Protein AF-A0A6I0EJX7-F1 (afdb_monomer_lite)

Radius of gyration: 26.61 Å; chains: 1; bounding box: 52×80×69 Å

Structure (mmCIF, N/CA/C/O backbone):
data_AF-A0A6I0EJX7-F1
#
_entry.id   AF-A0A6I0EJX7-F1
#
loop_
_atom_site.group_PDB
_atom_site.id
_atom_site.type_symbol
_atom_site.label_atom_id
_atom_site.label_alt_id
_atom_site.label_comp_id
_atom_site.label_asym_id
_atom_site.label_entity_id
_atom_site.label_seq_id
_atom_site.pdbx_PDB_ins_code
_atom_site.Cartn_x
_atom_site.Cartn_y
_atom_site.Cartn_z
_atom_site.occupancy
_atom_site.B_iso_or_equiv
_atom_site.auth_seq_id
_atom_site.auth_comp_id
_atom_site.auth_asym_id
_atom_site.auth_atom_id
_atom_site.pdbx_PDB_model_num
ATOM 1 N N . MET A 1 1 ? -7.500 -6.778 -15.824 1.00 34.41 1 MET A N 1
ATOM 2 C CA . MET A 1 1 ? -8.796 -6.076 -15.777 1.00 34.41 1 MET A CA 1
ATOM 3 C C . MET A 1 1 ? -9.853 -7.023 -16.309 1.00 34.41 1 MET A C 1
ATOM 5 O O . MET A 1 1 ? -9.991 -7.155 -17.521 1.00 34.41 1 MET A O 1
ATOM 9 N N . ARG A 1 2 ? -10.552 -7.742 -15.430 1.00 26.11 2 ARG A N 1
ATOM 10 C CA . ARG A 1 2 ? -11.740 -8.489 -15.835 1.00 26.11 2 ARG A CA 1
ATOM 11 C C . ARG A 1 2 ? -12.940 -7.754 -15.264 1.00 26.11 2 ARG A C 1
ATOM 13 O O . ARG A 1 2 ? -13.108 -7.670 -14.058 1.00 26.11 2 ARG A O 1
ATOM 20 N N . ILE A 1 3 ? -13.696 -7.145 -16.165 1.00 31.92 3 ILE A N 1
ATOM 21 C CA . ILE A 1 3 ? -14.999 -6.572 -15.874 1.00 31.92 3 ILE A CA 1
ATOM 22 C C . ILE A 1 3 ? -15.961 -7.761 -15.789 1.00 31.92 3 ILE A C 1
ATOM 24 O O . ILE A 1 3 ? -16.254 -8.370 -16.817 1.00 31.92 3 ILE A O 1
ATOM 28 N N . GLU A 1 4 ? -16.428 -8.110 -14.595 1.00 30.28 4 GLU A N 1
ATOM 29 C CA . GLU A 1 4 ? -17.631 -8.932 -14.437 1.00 30.28 4 GLU A CA 1
ATOM 30 C C . GLU A 1 4 ? -18.791 -7.972 -14.133 1.00 30.28 4 GLU A C 1
ATOM 32 O O . GLU A 1 4 ? -18.740 -7.179 -13.197 1.00 30.28 4 GLU A O 1
ATOM 37 N N . ASP A 1 5 ? -19.779 -7.930 -15.030 1.00 32.31 5 ASP A N 1
ATOM 38 C CA . ASP A 1 5 ? -20.973 -7.071 -14.950 1.00 32.31 5 ASP A CA 1
ATOM 39 C C . ASP A 1 5 ? -20.739 -5.554 -14.769 1.00 32.31 5 ASP A C 1
ATOM 41 O O . ASP A 1 5 ? -21.601 -4.830 -14.266 1.00 32.31 5 ASP A O 1
ATOM 45 N N . GLY A 1 6 ? -19.598 -5.030 -15.224 1.00 30.22 6 GLY A N 1
ATOM 46 C CA . GLY A 1 6 ? -19.342 -3.584 -15.227 1.00 30.22 6 GLY A CA 1
ATOM 47 C C . GLY A 1 6 ? -18.882 -3.010 -13.887 1.00 30.22 6 GLY A C 1
ATOM 48 O O . GLY A 1 6 ? -18.959 -1.796 -13.722 1.00 30.22 6 GLY A O 1
ATOM 49 N N . ARG A 1 7 ? -18.451 -3.837 -12.921 1.00 32.34 7 ARG A N 1
ATOM 50 C CA . ARG A 1 7 ? -18.090 -3.363 -11.575 1.00 32.34 7 ARG A CA 1
ATOM 51 C C . ARG A 1 7 ? -16.649 -3.731 -11.183 1.00 32.34 7 ARG A C 1
ATOM 53 O O . ARG A 1 7 ? -16.242 -4.864 -11.434 1.00 32.34 7 ARG A O 1
ATOM 60 N N . PRO A 1 8 ? -15.881 -2.796 -10.587 1.00 38.94 8 PRO A N 1
ATOM 61 C CA . PRO A 1 8 ? -14.590 -3.088 -9.964 1.00 38.94 8 PRO A CA 1
ATOM 62 C C . PRO A 1 8 ? -14.731 -4.096 -8.820 1.00 38.94 8 PRO A C 1
ATOM 64 O O . PRO A 1 8 ? -15.799 -4.206 -8.213 1.00 38.94 8 PRO A O 1
ATOM 67 N N . ILE A 1 9 ? -13.641 -4.793 -8.496 1.00 39.81 9 ILE A N 1
ATOM 68 C CA . ILE A 1 9 ? -13.563 -5.594 -7.273 1.00 39.81 9 ILE A CA 1
ATOM 69 C C . ILE A 1 9 ? -13.289 -4.652 -6.097 1.00 39.81 9 ILE A C 1
ATOM 71 O O . ILE A 1 9 ? -12.368 -3.834 -6.137 1.00 39.81 9 ILE A O 1
ATOM 75 N N . PHE A 1 10 ? -14.106 -4.776 -5.054 1.00 40.31 10 PHE A N 1
ATOM 76 C CA . PHE A 1 10 ? -13.929 -4.084 -3.783 1.00 40.31 10 PHE A CA 1
ATOM 77 C C . PHE A 1 10 ? -12.946 -4.888 -2.928 1.00 40.31 10 PHE A C 1
ATOM 79 O O . PHE A 1 10 ? -13.252 -6.017 -2.549 1.00 40.31 10 PHE A O 1
ATOM 86 N N . GLY A 1 11 ? -11.765 -4.335 -2.661 1.00 38.44 11 GLY A N 1
ATOM 87 C CA . GLY A 1 11 ? -10.815 -4.902 -1.701 1.00 38.44 11 GLY A CA 1
ATOM 88 C C . GLY A 1 11 ? -10.923 -4.181 -0.352 1.00 38.44 11 GLY A C 1
ATOM 89 O O . GLY A 1 11 ? -11.283 -3.002 -0.329 1.00 38.44 11 GLY A O 1
ATOM 90 N N . PRO A 1 12 ? -10.623 -4.829 0.786 1.00 43.22 12 PRO A N 1
ATOM 91 C CA . PRO A 1 12 ? -10.477 -4.119 2.057 1.00 43.22 12 PRO A CA 1
ATOM 92 C C . PRO A 1 12 ? -9.249 -3.178 2.021 1.00 43.22 12 PRO A C 1
ATOM 94 O O . PRO A 1 12 ? -8.202 -3.549 1.497 1.00 43.22 12 PRO A O 1
ATOM 97 N N . TRP A 1 13 ? -9.352 -1.969 2.586 1.00 45.06 13 TRP A N 1
ATOM 98 C CA . TRP A 1 13 ? -8.220 -1.050 2.841 1.00 45.06 13 TRP A CA 1
ATOM 99 C C . TRP A 1 13 ? -8.097 -0.721 4.325 1.00 45.06 13 TRP A C 1
ATOM 101 O O . TRP A 1 13 ? -9.040 -0.920 5.094 1.00 45.06 13 TRP A O 1
ATOM 111 N N . GLN A 1 14 ? -6.946 -0.164 4.723 1.00 45.75 14 GLN A N 1
ATOM 112 C CA . GLN A 1 14 ? -6.678 0.236 6.103 1.00 45.75 14 GLN A CA 1
ATOM 113 C C . GLN A 1 14 ? -6.053 1.641 6.179 1.00 45.75 14 GLN A C 1
ATOM 115 O O . GLN A 1 14 ? -5.132 1.989 5.441 1.00 45.75 14 GLN A O 1
ATOM 120 N N . GLU A 1 15 ? -6.551 2.477 7.096 1.00 48.88 15 GLU A N 1
ATOM 121 C CA . GLU A 1 15 ? -5.839 3.694 7.520 1.00 48.88 15 GLU A CA 1
ATOM 122 C C . GLU A 1 15 ? -4.618 3.266 8.352 1.00 48.88 15 GLU A C 1
ATOM 124 O O . GLU A 1 15 ? -4.766 2.391 9.208 1.00 48.88 15 GLU A O 1
ATOM 129 N N . TYR A 1 16 ? -3.436 3.875 8.167 1.00 40.53 16 TYR A N 1
ATOM 130 C CA . TYR A 1 16 ? -2.228 3.498 8.920 1.00 40.53 16 TYR A CA 1
ATOM 131 C C . TYR A 1 16 ? -2.383 3.767 10.429 1.00 40.53 16 TYR A C 1
ATOM 133 O O . TYR A 1 16 ? -2.103 4.854 10.945 1.00 40.53 16 TYR A O 1
ATOM 141 N N . ARG A 1 17 ? -2.895 2.761 11.148 1.00 38.31 17 ARG A N 1
ATOM 142 C CA . ARG A 1 17 ? -3.175 2.758 12.592 1.00 38.31 17 ARG A CA 1
ATOM 143 C 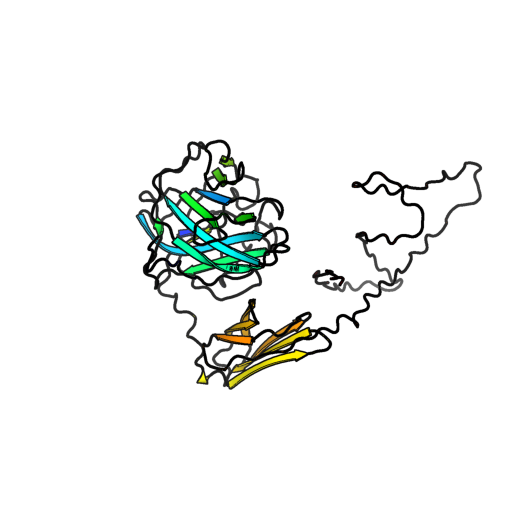C . ARG A 1 17 ? -3.008 1.354 13.201 1.00 38.31 17 ARG A C 1
ATOM 145 O O . ARG A 1 17 ? -3.889 0.938 13.938 1.00 38.31 17 ARG A O 1
ATOM 152 N N . ALA A 1 18 ? -1.906 0.669 12.872 1.00 38.31 18 ALA A N 1
ATOM 153 C CA . ALA A 1 18 ? -1.364 -0.583 13.444 1.00 38.31 18 ALA A CA 1
ATOM 154 C C . ALA A 1 18 ? -2.231 -1.399 14.450 1.00 38.31 18 ALA A C 1
ATOM 156 O O . ALA A 1 18 ? -2.624 -0.842 15.483 1.00 38.31 18 ALA A O 1
ATOM 157 N N . PRO A 1 19 ? -2.301 -2.748 14.359 1.00 40.16 19 PRO A N 1
ATOM 158 C CA . PRO A 1 19 ? -2.139 -3.629 13.189 1.00 40.16 19 PRO A CA 1
ATOM 159 C C . PRO A 1 19 ? -3.314 -4.626 12.980 1.00 40.16 19 PRO A C 1
ATOM 161 O O . PRO A 1 19 ? -4.000 -4.999 13.934 1.00 40.16 19 PRO A O 1
ATOM 164 N N . ILE A 1 20 ? -3.494 -5.100 11.739 1.00 42.41 20 ILE A N 1
ATOM 165 C CA . ILE A 1 20 ? -4.244 -6.326 11.364 1.00 42.41 20 ILE A CA 1
ATOM 166 C C . ILE A 1 20 ? -3.221 -7.439 11.120 1.00 42.41 20 ILE A C 1
ATOM 168 O O . ILE A 1 20 ? -2.087 -7.114 10.813 1.00 42.41 20 ILE A O 1
ATOM 172 N N . ALA A 1 21 ? -3.600 -8.714 11.259 1.00 42.88 21 ALA A N 1
ATOM 173 C CA . ALA A 1 21 ? -2.821 -9.862 10.783 1.00 42.88 21 ALA A CA 1
ATOM 174 C C . ALA A 1 21 ? -3.141 -10.137 9.300 1.00 42.88 21 ALA A C 1
ATOM 176 O O . ALA A 1 21 ? -4.257 -10.548 8.979 1.00 42.88 21 ALA A O 1
ATOM 177 N N . GLY A 1 22 ? -2.187 -9.871 8.415 1.00 47.03 22 GLY A N 1
ATOM 178 C CA . GLY A 1 22 ? -2.207 -10.190 6.995 1.00 47.03 22 GLY A CA 1
ATOM 179 C C . GLY A 1 22 ? -1.573 -11.548 6.720 1.00 47.03 22 GLY A C 1
ATOM 180 O O . GLY A 1 22 ? -0.759 -12.052 7.495 1.00 47.03 22 GLY A O 1
ATOM 181 N N . CYS A 1 23 ? -1.994 -12.162 5.623 1.00 53.94 23 CYS A N 1
ATOM 182 C CA . CYS A 1 23 ? -1.400 -13.390 5.135 1.00 53.94 23 CYS A CA 1
ATOM 183 C C . CYS A 1 23 ? -0.063 -13.080 4.458 1.00 53.94 23 CYS A C 1
ATOM 185 O O . CYS A 1 23 ? 0.019 -12.155 3.654 1.00 53.94 23 CYS A O 1
ATOM 187 N N . TYR A 1 24 ? 0.962 -13.869 4.773 1.00 60.25 24 TYR A N 1
ATOM 188 C CA . TYR A 1 24 ? 2.278 -13.757 4.157 1.00 60.25 24 TYR A CA 1
ATOM 189 C C . TYR A 1 24 ? 2.593 -15.025 3.400 1.00 60.25 24 TYR A C 1
ATOM 191 O O . TYR A 1 24 ? 2.876 -16.067 3.996 1.00 60.25 24 TYR A O 1
ATOM 199 N N . GLY A 1 25 ? 2.564 -14.938 2.076 1.00 66.38 25 GLY A N 1
ATOM 200 C CA . GLY A 1 25 ? 3.422 -15.811 1.298 1.00 66.38 25 GLY A CA 1
ATOM 201 C C . GLY A 1 25 ? 4.827 -15.237 1.189 1.00 66.38 25 GLY A C 1
ATOM 202 O O . GLY A 1 25 ? 5.183 -14.246 1.825 1.00 66.38 25 GLY A O 1
ATOM 203 N N . ALA A 1 26 ? 5.650 -15.904 0.390 1.00 83.06 26 ALA A N 1
ATOM 204 C CA . ALA A 1 26 ? 6.947 -15.360 0.038 1.00 83.06 26 ALA A CA 1
ATOM 205 C C . ALA A 1 26 ? 6.736 -14.147 -0.876 1.00 83.06 26 ALA A C 1
ATOM 207 O O . ALA A 1 26 ? 6.134 -14.278 -1.945 1.00 83.06 26 ALA A O 1
ATOM 208 N N . GLU A 1 27 ? 7.240 -12.988 -0.460 1.00 89.25 27 GLU A N 1
ATOM 209 C CA . GLU A 1 27 ? 7.427 -11.867 -1.373 1.00 89.25 27 GLU A CA 1
ATOM 210 C C . GLU A 1 27 ? 8.503 -12.237 -2.403 1.00 89.25 27 GLU A C 1
ATOM 212 O O . GLU A 1 27 ? 9.466 -12.953 -2.109 1.00 89.25 27 GLU A O 1
ATOM 217 N N . HIS A 1 28 ? 8.339 -11.749 -3.625 1.00 90.56 28 HIS A N 1
ATOM 218 C CA . HIS A 1 28 ? 9.269 -11.962 -4.738 1.00 90.56 28 HIS A CA 1
ATOM 219 C C . HIS A 1 28 ? 9.867 -10.656 -5.245 1.00 90.56 28 HIS A C 1
ATOM 221 O O . HIS A 1 28 ? 10.985 -10.632 -5.752 1.00 90.56 28 HIS A O 1
ATOM 227 N N . PHE A 1 29 ? 9.148 -9.562 -5.055 1.00 89.75 29 PHE A N 1
ATOM 228 C CA . PHE A 1 29 ? 9.667 -8.213 -5.156 1.00 89.75 29 PHE A CA 1
ATOM 229 C C . PHE A 1 29 ? 9.173 -7.446 -3.949 1.00 89.75 29 PHE A C 1
ATOM 231 O O . PHE A 1 29 ? 7.965 -7.403 -3.731 1.00 89.75 29 PHE A O 1
ATOM 238 N N . ASP A 1 30 ? 10.087 -6.852 -3.189 1.00 86.88 30 ASP A N 1
ATOM 239 C CA . ASP A 1 30 ? 9.717 -6.184 -1.954 1.00 86.88 30 ASP A CA 1
ATOM 240 C C . ASP A 1 30 ? 10.361 -4.806 -1.791 1.00 86.88 30 ASP A C 1
ATOM 242 O O . ASP A 1 30 ? 11.442 -4.633 -1.217 1.00 86.88 30 ASP A O 1
ATOM 246 N N . ALA A 1 31 ? 9.643 -3.808 -2.299 1.00 89.31 31 ALA A N 1
ATOM 247 C CA . ALA A 1 31 ? 9.840 -2.413 -1.957 1.00 89.31 31 ALA A CA 1
ATOM 248 C C . ALA A 1 31 ? 8.817 -1.946 -0.909 1.00 89.31 31 ALA A C 1
ATOM 250 O O . ALA A 1 31 ? 8.651 -0.744 -0.757 1.00 89.31 31 ALA A O 1
ATOM 251 N N . PHE A 1 32 ? 8.121 -2.847 -0.197 1.00 89.12 32 PHE A N 1
ATOM 252 C CA . PHE A 1 32 ? 7.136 -2.517 0.842 1.00 89.12 32 PHE A CA 1
ATOM 253 C C . PHE A 1 32 ? 7.634 -2.838 2.251 1.00 89.12 32 PHE A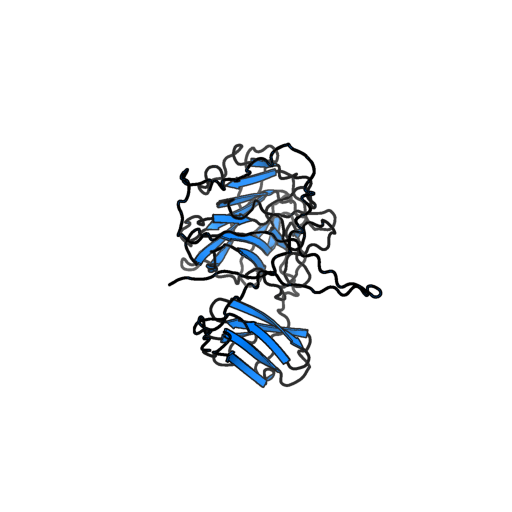 C 1
ATOM 255 O O . PHE A 1 32 ? 7.389 -2.045 3.151 1.00 89.12 32 PHE A O 1
ATOM 262 N N . ASP A 1 33 ? 8.372 -3.927 2.439 1.00 86.88 33 ASP A N 1
ATOM 263 C CA . ASP A 1 33 ? 8.972 -4.392 3.692 1.00 86.88 33 ASP A CA 1
ATOM 264 C C . ASP A 1 33 ? 7.937 -4.509 4.828 1.00 86.88 33 ASP A C 1
ATOM 266 O O . ASP A 1 33 ? 7.909 -3.666 5.729 1.00 86.88 33 ASP A O 1
ATOM 270 N N . PRO A 1 34 ? 6.981 -5.450 4.731 1.00 81.94 34 PRO A N 1
ATOM 271 C CA . PRO A 1 34 ? 5.948 -5.622 5.745 1.00 81.94 34 PRO A CA 1
ATOM 272 C C . PRO A 1 34 ? 6.478 -6.376 6.979 1.00 81.94 34 PRO A C 1
ATOM 274 O O . PRO A 1 34 ? 7.130 -7.407 6.838 1.00 81.94 34 PRO A O 1
ATOM 277 N N . ASP A 1 35 ? 6.115 -5.937 8.192 1.00 76.06 35 ASP A N 1
ATOM 278 C CA . ASP A 1 35 ? 6.320 -6.727 9.416 1.00 76.06 35 ASP A CA 1
ATOM 279 C C . ASP A 1 35 ? 5.470 -7.999 9.410 1.00 76.06 35 ASP A C 1
ATOM 281 O O . ASP A 1 35 ? 4.600 -8.195 8.577 1.00 76.06 35 ASP A O 1
ATOM 285 N N . HIS A 1 36 ? 5.620 -8.856 10.415 1.00 66.94 36 HIS A N 1
ATOM 286 C CA . HIS A 1 36 ? 4.772 -10.041 10.607 1.00 66.94 36 HIS A CA 1
ATOM 287 C C . HIS A 1 36 ? 3.257 -9.770 10.752 1.00 66.94 36 HIS A C 1
ATOM 289 O O . HIS A 1 36 ? 2.487 -10.724 10.871 1.00 66.94 36 HIS A O 1
ATOM 295 N N . THR A 1 37 ? 2.810 -8.513 10.823 1.00 62.72 37 THR A N 1
ATOM 296 C CA . THR A 1 37 ? 1.391 -8.159 10.939 1.00 62.72 37 THR A CA 1
ATOM 297 C C . THR A 1 37 ? 0.802 -7.701 9.619 1.00 62.72 37 THR A C 1
ATOM 299 O O . THR A 1 37 ? -0.264 -8.143 9.233 1.00 62.72 37 THR A O 1
ATOM 302 N N . GLY A 1 38 ? 1.464 -6.838 8.886 1.00 71.31 38 GLY A N 1
ATOM 303 C CA . GLY A 1 38 ? 0.888 -6.223 7.686 1.00 71.31 38 GLY A CA 1
ATOM 304 C C . GLY A 1 38 ? 1.464 -4.858 7.464 1.00 71.31 38 GLY A C 1
ATOM 305 O O . GLY A 1 38 ? 1.394 -4.306 6.369 1.00 71.31 38 GLY A O 1
ATOM 306 N N . ALA A 1 39 ? 1.922 -4.276 8.562 1.00 75.56 39 ALA A N 1
ATOM 307 C CA . ALA A 1 39 ? 2.328 -2.912 8.607 1.00 75.56 39 ALA A CA 1
ATOM 308 C C . ALA A 1 39 ? 3.721 -2.815 7.993 1.00 75.56 39 ALA A C 1
ATOM 310 O O . ALA A 1 39 ? 4.591 -3.618 8.314 1.00 75.56 39 ALA A O 1
ATOM 311 N N . PRO A 1 40 ? 3.960 -1.820 7.143 1.00 80.56 40 PRO A N 1
ATOM 312 C CA . PRO A 1 40 ? 5.311 -1.535 6.702 1.00 80.56 40 PRO A CA 1
ATOM 313 C C . PRO A 1 40 ? 6.218 -1.260 7.911 1.00 80.56 40 PRO A C 1
ATOM 315 O O . PRO A 1 40 ? 5.878 -0.448 8.776 1.00 80.56 40 PRO A O 1
ATOM 318 N N . GLU A 1 41 ? 7.354 -1.952 7.971 1.00 78.56 41 GLU A N 1
ATOM 319 C CA . GLU A 1 41 ? 8.298 -1.934 9.089 1.00 78.56 41 GLU A CA 1
ATOM 320 C C . GLU A 1 41 ? 9.582 -1.151 8.800 1.00 78.56 41 GLU A C 1
ATOM 322 O O . GLU A 1 41 ? 9.940 -0.922 7.656 1.00 78.56 41 GLU A O 1
ATOM 327 N N . ASP A 1 42 ? 10.291 -0.702 9.833 1.00 71.31 42 ASP A N 1
ATOM 328 C CA . ASP A 1 42 ? 11.547 0.052 9.665 1.00 71.31 42 ASP A CA 1
ATOM 329 C C . ASP A 1 42 ? 12.739 -0.676 10.315 1.00 71.31 42 ASP A C 1
ATOM 331 O O . ASP A 1 42 ? 13.719 -0.042 10.730 1.00 71.31 42 ASP A O 1
ATOM 335 N N . GLU A 1 43 ? 12.649 -2.002 10.484 1.00 65.12 43 GLU A N 1
ATOM 336 C CA . GLU A 1 43 ? 13.609 -2.787 11.277 1.00 65.12 43 GLU A CA 1
ATOM 337 C C . GLU A 1 43 ? 15.022 -2.841 10.666 1.00 65.12 43 GLU A C 1
ATOM 339 O O . GLU A 1 43 ? 15.994 -3.039 11.400 1.00 65.12 43 GLU A O 1
ATOM 344 N N . ASP A 1 44 ? 15.178 -2.511 9.380 1.00 63.19 44 ASP A N 1
ATOM 345 C CA . ASP A 1 44 ? 16.459 -2.480 8.653 1.00 63.19 44 ASP A CA 1
ATOM 346 C C . ASP A 1 44 ? 17.462 -1.410 9.143 1.00 63.19 44 ASP A C 1
ATOM 348 O O . ASP A 1 44 ? 18.550 -1.241 8.586 1.00 63.19 44 ASP A O 1
ATOM 352 N N . GLY A 1 45 ? 17.142 -0.650 10.196 1.00 64.56 45 GLY A N 1
ATOM 353 C CA . GLY A 1 45 ? 18.073 0.317 10.788 1.00 64.56 45 GLY A CA 1
ATOM 354 C C . GLY A 1 45 ? 18.317 1.554 9.918 1.00 64.56 45 GLY A C 1
ATOM 355 O O . GLY A 1 45 ? 19.162 2.386 10.256 1.00 64.56 45 GLY A O 1
ATOM 356 N N . CYS A 1 46 ? 17.541 1.719 8.843 1.00 69.19 46 CYS A N 1
ATOM 357 C CA . CYS A 1 46 ? 17.585 2.875 7.952 1.00 69.19 46 CYS A CA 1
ATOM 358 C C . CYS A 1 46 ? 17.146 4.190 8.629 1.00 69.19 46 CYS A C 1
ATOM 360 O O . CYS A 1 46 ? 17.405 5.271 8.106 1.00 69.19 46 CYS A O 1
ATOM 362 N N . GLY A 1 47 ? 16.530 4.127 9.817 1.00 57.44 47 GLY A N 1
ATOM 363 C CA . GLY A 1 47 ? 16.410 5.275 10.723 1.00 57.44 47 GLY A CA 1
ATOM 364 C C . GLY A 1 47 ? 15.532 6.429 10.230 1.00 57.44 47 GLY A C 1
ATOM 365 O O . GLY A 1 47 ? 15.585 7.506 10.824 1.00 57.44 47 GLY A O 1
ATOM 366 N N . LEU A 1 48 ? 14.706 6.221 9.198 1.00 62.84 48 LEU A N 1
ATOM 367 C CA . LEU A 1 48 ? 13.780 7.236 8.675 1.00 62.84 48 LEU A CA 1
ATOM 368 C C . LEU A 1 48 ? 12.601 7.535 9.627 1.00 62.84 48 LEU A C 1
ATOM 370 O O . LEU A 1 48 ? 11.839 8.473 9.402 1.00 62.84 48 LEU A O 1
ATOM 374 N N . GLY A 1 49 ? 12.522 6.821 10.757 1.00 55.56 49 GLY A N 1
ATOM 375 C CA . GLY A 1 49 ? 11.422 6.918 11.713 1.00 55.56 49 GLY A CA 1
ATOM 376 C C . GLY A 1 49 ? 10.181 6.198 11.194 1.00 55.56 49 GLY A C 1
ATOM 377 O O . GLY A 1 49 ? 10.137 5.837 10.029 1.00 55.56 49 GLY A O 1
ATOM 378 N N . SER A 1 50 ? 9.179 6.033 12.066 1.00 53.31 50 SER A N 1
ATOM 379 C CA . SER A 1 50 ? 7.943 5.240 11.879 1.00 53.31 50 SER A CA 1
ATOM 380 C C . SER A 1 50 ? 7.019 5.670 10.723 1.00 53.31 50 SER A C 1
ATOM 382 O O . SER A 1 50 ? 5.815 5.402 10.755 1.00 53.31 50 SER A O 1
ATOM 384 N N . THR A 1 51 ? 7.527 6.451 9.776 1.00 57.00 51 THR A N 1
ATOM 385 C CA . THR A 1 51 ? 6.836 6.989 8.615 1.00 57.00 51 THR A CA 1
ATOM 386 C C . THR A 1 51 ? 7.787 6.891 7.432 1.00 57.00 51 THR A C 1
ATOM 388 O O . THR A 1 51 ? 8.701 7.705 7.294 1.00 57.00 51 THR A O 1
ATOM 391 N N . ARG A 1 52 ? 7.541 5.893 6.587 1.00 78.69 52 ARG A N 1
ATOM 392 C CA . ARG A 1 52 ? 8.086 5.756 5.233 1.00 78.69 52 ARG A CA 1
ATOM 393 C C . ARG A 1 52 ? 8.097 7.100 4.490 1.00 78.69 52 ARG A C 1
ATOM 395 O O . ARG A 1 52 ? 7.290 7.987 4.788 1.00 78.69 52 ARG A O 1
ATOM 402 N N . TRP A 1 53 ? 9.046 7.282 3.574 1.00 89.25 53 TRP A N 1
ATOM 403 C CA . TRP A 1 53 ? 9.323 8.594 2.981 1.00 89.25 53 TRP A CA 1
ATOM 404 C C . TRP A 1 53 ? 8.236 9.004 1.977 1.00 89.25 53 TRP A C 1
ATOM 406 O O . TRP A 1 53 ? 7.564 8.154 1.410 1.00 89.25 53 TRP A O 1
ATOM 416 N N . PHE A 1 54 ? 8.026 10.303 1.778 1.00 93.62 54 PHE A N 1
ATOM 417 C CA . PHE A 1 54 ? 7.155 10.869 0.742 1.00 93.62 54 PHE A CA 1
ATOM 418 C C . PHE A 1 54 ? 7.489 12.360 0.581 1.00 93.62 54 PHE A C 1
ATOM 420 O O . PHE A 1 54 ? 8.119 12.953 1.463 1.00 93.62 54 PHE A O 1
ATOM 427 N N . PHE A 1 55 ? 7.048 13.005 -0.498 1.00 94.88 55 PHE A N 1
ATOM 428 C CA . PHE A 1 55 ? 7.411 14.398 -0.807 1.00 94.88 55 PHE A CA 1
ATOM 429 C C . PHE A 1 55 ? 6.617 15.452 -0.014 1.00 94.88 55 PHE A C 1
ATOM 431 O O . PHE A 1 55 ? 6.682 16.650 -0.296 1.00 94.88 55 PHE A O 1
ATOM 438 N N . GLY A 1 56 ? 5.877 15.027 1.011 1.00 94.25 56 GLY A N 1
ATOM 439 C CA . GLY A 1 56 ? 5.051 15.896 1.838 1.00 94.25 56 GLY A CA 1
ATOM 440 C C . GLY A 1 56 ? 3.632 16.090 1.288 1.00 94.25 56 GLY A C 1
ATOM 441 O O . GLY A 1 56 ? 3.334 15.735 0.149 1.00 94.25 56 GLY A O 1
ATOM 442 N N . PRO A 1 57 ? 2.729 16.665 2.102 1.00 94.00 57 PRO A N 1
ATOM 443 C CA . PRO A 1 57 ? 1.286 16.669 1.846 1.00 94.00 57 PRO A CA 1
ATOM 444 C C . PRO A 1 57 ? 0.844 17.552 0.670 1.00 94.00 57 PRO A C 1
ATOM 446 O O . PRO A 1 57 ? -0.300 17.465 0.239 1.00 94.00 57 PRO A O 1
ATOM 449 N N . SER A 1 58 ? 1.723 18.428 0.178 1.00 94.69 58 SER A N 1
ATOM 450 C CA . SER A 1 58 ? 1.454 19.311 -0.962 1.00 94.69 58 SER A CA 1
ATOM 451 C C . SER A 1 58 ? 1.878 18.724 -2.306 1.00 94.69 58 SER A C 1
ATOM 453 O O . SER A 1 58 ? 1.525 19.289 -3.337 1.00 94.69 58 SER A O 1
ATOM 455 N N . TYR A 1 59 ? 2.678 17.654 -2.309 1.00 97.06 59 TYR A N 1
ATOM 456 C CA . TYR A 1 59 ? 3.047 16.970 -3.543 1.00 97.06 59 TYR A CA 1
ATOM 457 C C . TYR A 1 59 ? 1.909 16.045 -3.972 1.00 97.06 59 TYR A C 1
ATOM 459 O O . TYR A 1 59 ? 1.337 15.324 -3.152 1.00 97.06 59 TYR A O 1
ATOM 467 N N . CYS A 1 60 ? 1.583 16.080 -5.259 1.00 97.12 60 CYS A N 1
ATOM 468 C CA . CYS A 1 60 ? 0.519 15.284 -5.837 1.00 97.12 60 CYS A CA 1
ATOM 469 C C . CYS A 1 60 ? 1.012 14.668 -7.137 1.00 97.12 60 CYS A C 1
ATOM 471 O O . CYS A 1 60 ? 1.375 15.393 -8.058 1.00 97.12 60 CYS A O 1
ATOM 473 N N . SER A 1 61 ? 0.920 13.352 -7.220 1.00 96.81 61 SER A N 1
ATOM 474 C CA . SER A 1 61 ? 1.211 12.560 -8.400 1.00 96.81 61 SER A CA 1
ATOM 475 C C . SER A 1 61 ? -0.023 11.720 -8.745 1.00 96.81 61 SER A C 1
ATOM 477 O O . SER A 1 61 ? -0.694 11.173 -7.866 1.00 96.81 61 SER A O 1
ATOM 479 N N . GLY A 1 62 ? -0.393 11.664 -10.023 1.00 93.25 62 GLY A N 1
ATOM 480 C CA . GLY A 1 62 ? -1.519 10.839 -10.475 1.00 93.25 62 GLY A CA 1
ATOM 481 C C . GLY A 1 62 ? -1.183 9.348 -10.491 1.00 93.25 62 GLY A C 1
ATOM 482 O O . GLY A 1 62 ? -2.085 8.507 -10.501 1.00 93.25 62 GLY A O 1
ATOM 483 N N . GLY A 1 63 ? 0.101 9.007 -10.404 1.00 96.94 63 GLY A N 1
ATOM 484 C CA . GLY A 1 63 ? 0.608 7.647 -10.372 1.00 96.94 63 GLY A CA 1
ATOM 485 C C . GLY A 1 63 ? 2.128 7.603 -10.471 1.00 96.94 63 GLY A C 1
ATOM 486 O O . GLY A 1 63 ? 2.774 8.609 -10.743 1.00 96.94 63 GLY A O 1
ATOM 487 N N . ALA A 1 64 ? 2.695 6.420 -10.286 1.00 98.25 64 ALA A N 1
ATOM 488 C CA . ALA A 1 64 ? 4.122 6.183 -10.444 1.00 98.25 64 ALA A CA 1
ATOM 489 C C . ALA A 1 64 ? 4.380 4.942 -11.301 1.00 98.25 64 ALA A C 1
ATOM 491 O O . ALA A 1 64 ? 3.572 4.008 -11.284 1.00 98.25 64 ALA A O 1
ATOM 492 N N . VAL A 1 65 ? 5.511 4.920 -12.008 1.00 98.12 65 VAL A N 1
ATOM 493 C CA . VAL A 1 65 ? 6.052 3.727 -12.676 1.00 98.12 65 VAL A CA 1
ATOM 494 C C . VAL A 1 65 ? 7.481 3.510 -12.231 1.00 98.12 65 VAL A C 1
ATOM 496 O O . VAL A 1 65 ? 8.318 4.388 -12.416 1.00 98.12 65 VAL A O 1
ATOM 499 N N . ASN A 1 66 ? 7.766 2.337 -11.692 1.00 97.69 66 ASN A N 1
ATOM 500 C CA . ASN A 1 66 ? 9.094 1.983 -11.215 1.00 97.69 66 ASN A CA 1
ATOM 501 C C . ASN A 1 66 ? 9.528 0.652 -11.833 1.00 97.69 66 ASN A C 1
ATOM 503 O O . ASN A 1 66 ? 8.684 -0.145 -12.268 1.00 97.69 66 ASN A O 1
ATOM 507 N N . ASP A 1 67 ? 10.833 0.423 -11.908 1.00 96.69 67 ASP A N 1
ATOM 508 C CA . ASP A 1 67 ? 11.353 -0.836 -12.416 1.00 96.69 67 ASP A CA 1
ATOM 509 C C . ASP A 1 67 ? 11.112 -1.984 -11.423 1.00 96.69 67 ASP A C 1
ATOM 511 O O . ASP A 1 67 ? 10.868 -1.802 -10.228 1.00 96.69 67 ASP A O 1
ATOM 515 N N . LEU A 1 68 ? 11.113 -3.197 -11.962 1.00 96.38 68 LEU A N 1
ATOM 516 C CA . LEU A 1 68 ? 10.774 -4.422 -11.255 1.00 96.38 68 LEU A CA 1
ATOM 517 C C . LEU A 1 68 ? 11.749 -5.512 -11.664 1.00 96.38 68 LEU A C 1
ATOM 519 O O . LEU A 1 68 ? 11.663 -6.009 -12.785 1.00 96.38 68 LEU A O 1
ATOM 523 N N . VAL A 1 69 ? 12.613 -5.953 -10.755 1.00 97.12 69 VAL A N 1
ATOM 524 C CA . VAL A 1 69 ? 13.378 -7.193 -10.927 1.00 97.12 69 VAL A CA 1
ATOM 525 C C . VAL A 1 69 ? 12.871 -8.236 -9.941 1.00 97.12 69 VAL A C 1
ATOM 527 O O . VAL A 1 69 ? 12.842 -7.991 -8.738 1.00 97.12 69 VAL A O 1
ATOM 530 N N . THR A 1 70 ? 12.486 -9.411 -10.435 1.00 96.06 70 THR A N 1
ATOM 531 C CA . THR A 1 70 ? 11.829 -10.475 -9.662 1.00 96.06 70 THR A CA 1
ATOM 532 C C . THR A 1 70 ? 12.420 -11.860 -9.976 1.00 96.06 70 THR A C 1
ATOM 534 O O . THR A 1 70 ? 12.766 -12.139 -11.127 1.00 96.06 70 THR A O 1
ATOM 537 N N . PRO A 1 71 ? 12.544 -12.772 -8.989 1.00 94.81 71 PRO A N 1
ATOM 538 C CA . PRO A 1 71 ? 13.056 -14.126 -9.197 1.00 94.81 71 PRO A CA 1
ATOM 539 C C . PRO A 1 71 ? 12.044 -15.075 -9.862 1.00 94.81 71 PRO A C 1
ATOM 541 O O . PRO A 1 71 ? 12.423 -16.181 -10.251 1.00 94.81 71 PRO A O 1
ATOM 544 N N . ILE A 1 72 ? 10.774 -14.678 -9.998 1.00 93.69 72 ILE A N 1
ATOM 545 C CA . ILE A 1 72 ? 9.690 -15.514 -10.540 1.00 93.69 72 ILE A CA 1
ATOM 546 C C . ILE A 1 72 ? 9.293 -15.103 -11.966 1.00 93.69 72 ILE A C 1
ATOM 548 O O . ILE A 1 72 ? 8.134 -14.817 -12.265 1.00 93.69 72 ILE A O 1
ATOM 552 N N . ALA A 1 73 ? 10.275 -15.072 -12.865 1.00 96.75 73 ALA A N 1
ATOM 553 C CA . ALA A 1 73 ? 10.096 -14.663 -14.257 1.00 96.75 73 ALA A CA 1
ATOM 554 C C . ALA A 1 73 ? 8.934 -15.399 -14.963 1.00 96.75 73 ALA A C 1
ATOM 556 O O . ALA A 1 73 ? 8.866 -16.632 -14.964 1.00 96.75 73 ALA A O 1
ATOM 557 N N . GLY A 1 74 ? 8.010 -14.638 -15.557 1.00 94.62 74 GLY A N 1
ATOM 558 C CA . GLY A 1 74 ? 6.827 -15.136 -16.268 1.00 94.62 74 GLY A CA 1
ATOM 559 C C . GLY A 1 74 ? 5.772 -15.830 -15.401 1.00 94.62 74 GLY A C 1
ATOM 560 O O . GLY A 1 74 ? 4.773 -16.320 -15.935 1.00 94.62 74 GLY A O 1
ATOM 561 N N . ALA A 1 75 ? 5.981 -15.908 -14.085 1.00 95.44 75 ALA A N 1
ATOM 562 C CA . ALA A 1 75 ? 5.032 -16.511 -13.166 1.00 95.44 75 ALA A CA 1
ATOM 563 C C . ALA A 1 75 ? 3.875 -15.557 -12.842 1.00 95.44 75 ALA A C 1
ATOM 565 O O . ALA A 1 75 ? 3.845 -14.388 -13.235 1.00 95.44 75 ALA A O 1
ATOM 566 N N . GLN A 1 76 ? 2.902 -16.090 -12.111 1.00 94.88 76 GLN A N 1
ATOM 567 C CA . GLN A 1 76 ? 1.816 -15.308 -11.546 1.00 94.88 76 GLN A CA 1
ATOM 568 C C . GLN A 1 76 ? 2.194 -14.874 -10.134 1.00 94.88 76 GLN A C 1
ATOM 570 O O . GLN A 1 76 ? 2.718 -15.683 -9.380 1.00 94.88 76 GLN A O 1
ATOM 575 N N . SER A 1 77 ? 1.880 -13.632 -9.781 1.00 93.44 77 SER A N 1
ATOM 576 C CA . SER A 1 77 ? 1.838 -13.177 -8.392 1.00 93.44 77 SER A CA 1
ATOM 577 C C . SER A 1 77 ? 0.377 -12.987 -7.993 1.00 93.44 77 SER A C 1
ATOM 579 O O . SER A 1 77 ? -0.394 -12.351 -8.719 1.00 93.44 77 SER A O 1
ATOM 581 N N . THR A 1 78 ? -0.018 -13.576 -6.867 1.00 90.69 78 THR A N 1
ATOM 582 C CA . THR A 1 78 ? -1.380 -13.475 -6.319 1.00 90.69 78 THR A CA 1
ATOM 583 C C . THR A 1 78 ? -1.433 -12.670 -5.031 1.00 90.69 78 THR A C 1
ATOM 585 O O . THR A 1 78 ? -2.495 -12.568 -4.442 1.00 90.69 78 THR A O 1
ATOM 588 N N . HIS A 1 79 ? -0.332 -12.059 -4.608 1.00 89.38 79 HIS A N 1
ATOM 589 C CA . HIS A 1 79 ? -0.288 -11.195 -3.435 1.00 89.38 79 HIS A CA 1
ATOM 590 C C . HIS A 1 79 ? 0.345 -9.858 -3.790 1.00 89.38 79 HIS A C 1
ATOM 592 O O . HIS A 1 79 ? 1.295 -9.808 -4.572 1.00 89.38 79 HIS A O 1
ATOM 598 N N . THR A 1 80 ? -0.171 -8.774 -3.221 1.00 92.19 80 THR A N 1
ATOM 599 C CA . THR A 1 80 ? 0.422 -7.446 -3.374 1.00 92.19 80 THR A CA 1
ATOM 600 C C . THR A 1 80 ? 0.249 -6.616 -2.117 1.00 92.19 80 THR A C 1
ATOM 602 O O . THR A 1 80 ? -0.810 -6.642 -1.490 1.00 92.19 80 THR A O 1
ATOM 605 N N . ASN A 1 81 ? 1.271 -5.839 -1.773 1.00 91.75 81 ASN A N 1
ATOM 606 C CA . ASN A 1 81 ? 1.169 -4.821 -0.737 1.00 91.75 81 ASN A CA 1
ATOM 607 C C . ASN A 1 81 ? 1.533 -3.472 -1.338 1.00 91.75 81 ASN A C 1
ATOM 609 O O . ASN A 1 81 ? 2.443 -3.375 -2.160 1.00 91.75 81 ASN A O 1
ATOM 613 N N . PHE A 1 82 ? 0.832 -2.418 -0.942 1.00 92.94 82 PHE A N 1
ATOM 614 C CA . PHE A 1 82 ? 1.165 -1.069 -1.378 1.00 92.94 82 PHE A CA 1
ATOM 615 C C . PHE A 1 82 ? 0.678 -0.013 -0.405 1.00 92.94 82 PHE A C 1
ATOM 617 O O . PHE A 1 82 ? -0.255 -0.213 0.375 1.00 92.94 82 PHE A O 1
ATOM 624 N N . ALA A 1 83 ? 1.338 1.135 -0.459 1.00 93.94 83 ALA A N 1
ATOM 625 C CA . ALA A 1 83 ? 1.131 2.235 0.460 1.00 93.94 83 ALA A CA 1
ATOM 626 C C . ALA A 1 83 ? 1.127 3.576 -0.257 1.00 93.94 83 ALA A C 1
ATOM 628 O O . ALA A 1 83 ? 1.919 3.821 -1.167 1.00 93.94 83 ALA A O 1
ATOM 629 N N . TRP A 1 84 ? 0.258 4.471 0.198 1.00 96.62 84 TRP A N 1
ATOM 630 C CA . TRP A 1 84 ? 0.072 5.771 -0.421 1.00 96.62 84 TRP A CA 1
ATOM 631 C C . TRP A 1 84 ? -0.341 6.835 0.592 1.00 96.62 84 TRP A C 1
ATOM 633 O O . TRP A 1 84 ? -0.941 6.562 1.636 1.00 96.62 84 TRP A O 1
ATOM 643 N N . TYR A 1 85 ? -0.033 8.078 0.255 1.00 96.31 85 TYR A N 1
ATOM 644 C CA . TYR A 1 85 ? -0.620 9.248 0.882 1.00 96.31 85 TYR A CA 1
ATOM 645 C C . TYR A 1 85 ? -1.821 9.714 0.051 1.00 96.31 85 TYR A C 1
ATOM 647 O O . TYR A 1 85 ? -1.763 9.735 -1.180 1.00 96.31 85 TYR A O 1
ATOM 655 N N . TRP A 1 86 ? -2.914 10.082 0.720 1.00 96.50 86 TRP A N 1
ATOM 656 C CA . TRP A 1 86 ? -4.189 10.434 0.090 1.00 96.50 86 TRP A CA 1
ATOM 657 C C . TRP A 1 86 ? -4.747 11.738 0.666 1.00 96.50 86 TRP A C 1
ATOM 659 O O . TRP A 1 86 ? -4.905 11.852 1.886 1.00 96.50 86 TRP A O 1
ATOM 669 N N . THR A 1 87 ? -5.055 12.718 -0.192 1.00 96.56 87 THR A N 1
ATOM 670 C CA . THR A 1 87 ? -5.673 13.997 0.193 1.00 96.56 87 THR A CA 1
ATOM 671 C C . THR A 1 87 ? -6.596 14.549 -0.901 1.00 96.56 87 THR A C 1
ATOM 673 O O . THR A 1 87 ? -6.398 14.303 -2.085 1.00 96.56 87 THR A O 1
ATOM 676 N N . CYS A 1 88 ? -7.625 15.305 -0.524 1.00 95.75 88 CYS A N 1
ATOM 677 C CA . CYS A 1 88 ? -8.666 15.776 -1.452 1.00 95.75 88 CYS A CA 1
ATOM 678 C C . CYS A 1 88 ? -8.958 17.278 -1.327 1.00 95.75 88 CYS A C 1
ATOM 680 O O . CYS A 1 88 ? -10.067 17.745 -1.603 1.00 95.75 88 CYS A O 1
ATOM 682 N N . GLY A 1 89 ? -7.952 18.049 -0.903 1.00 92.38 89 GLY A N 1
ATOM 683 C CA . GLY A 1 89 ? -8.092 19.484 -0.672 1.00 92.38 89 GLY A CA 1
ATOM 684 C C . GLY A 1 89 ? -9.109 19.761 0.435 1.00 92.38 89 GLY A C 1
ATOM 685 O O . GLY A 1 89 ? -8.939 19.305 1.564 1.00 92.38 89 GLY A O 1
ATOM 686 N N . ASP A 1 90 ? -10.172 20.494 0.104 1.00 93.50 90 ASP A N 1
ATOM 687 C CA . ASP A 1 90 ? -11.192 20.906 1.075 1.00 93.50 90 ASP A CA 1
ATOM 688 C C . ASP A 1 90 ? -12.269 19.836 1.338 1.00 93.50 90 ASP A C 1
ATOM 690 O O . ASP A 1 90 ? -12.996 19.923 2.334 1.00 93.50 90 ASP A O 1
ATOM 694 N N . ALA A 1 91 ? -12.392 18.819 0.475 1.00 94.38 91 ALA A N 1
ATOM 695 C CA . ALA A 1 91 ? -13.353 17.736 0.682 1.00 94.38 91 ALA A CA 1
ATOM 696 C C . ALA A 1 91 ? -13.003 16.919 1.941 1.00 94.38 91 ALA A C 1
ATOM 698 O O . ALA A 1 91 ? -11.867 16.907 2.396 1.00 94.38 91 ALA A O 1
ATOM 699 N N . GLN A 1 92 ? -13.990 16.262 2.556 1.00 92.62 92 GLN A N 1
ATOM 700 C CA . GLN A 1 92 ? -13.748 15.428 3.747 1.00 92.62 92 GLN A CA 1
ATOM 701 C C . GLN A 1 92 ? -13.409 13.982 3.375 1.00 92.62 92 GLN A C 1
ATOM 703 O O . GLN A 1 92 ? -12.575 13.350 4.031 1.00 92.62 92 GLN A O 1
ATOM 708 N N . THR A 1 93 ? -14.052 13.475 2.320 1.00 95.44 93 THR A N 1
ATOM 709 C CA . THR A 1 93 ? -13.816 12.149 1.752 1.00 95.44 93 THR A CA 1
ATOM 710 C C . THR A 1 93 ? -13.743 12.216 0.230 1.00 95.44 93 THR A C 1
ATOM 712 O O . THR A 1 93 ? -14.280 13.139 -0.386 1.00 95.44 93 THR A O 1
ATOM 715 N N . GLU A 1 94 ? -13.054 11.245 -0.357 1.00 95.38 94 GLU A N 1
ATOM 716 C CA . GLU A 1 94 ? -13.009 10.997 -1.793 1.00 95.38 94 GLU A CA 1
ATOM 717 C C . GLU A 1 94 ? -12.905 9.483 -1.996 1.00 95.38 94 GLU A C 1
ATOM 719 O O . GLU A 1 94 ? -12.158 8.810 -1.273 1.00 95.38 94 GLU A O 1
ATOM 724 N N . ARG A 1 95 ? -13.649 8.933 -2.962 1.00 93.69 95 ARG A N 1
ATOM 725 C CA . ARG A 1 95 ? -13.498 7.528 -3.348 1.00 93.69 95 ARG A CA 1
ATOM 726 C C . ARG A 1 95 ? -12.061 7.260 -3.777 1.00 93.69 95 ARG A C 1
ATOM 728 O O . ARG A 1 95 ? -11.494 8.057 -4.504 1.00 93.69 95 ARG A O 1
ATOM 735 N N . CYS A 1 96 ? -11.481 6.141 -3.372 1.00 95.38 96 CYS A N 1
ATOM 736 C CA . CYS A 1 96 ? -10.139 5.747 -3.773 1.00 95.38 96 CYS A CA 1
ATOM 737 C C . CYS A 1 96 ? -10.202 4.478 -4.613 1.00 95.38 96 CYS A C 1
ATOM 739 O O . CYS A 1 96 ? -10.663 3.432 -4.157 1.00 95.38 96 CYS A O 1
ATOM 741 N N . VAL A 1 97 ? -9.730 4.586 -5.848 1.00 93.88 97 VAL A N 1
ATOM 742 C CA . VAL A 1 97 ? -9.520 3.461 -6.748 1.00 93.88 97 VAL A CA 1
ATOM 743 C C . VAL A 1 97 ? -8.047 3.442 -7.134 1.00 93.88 97 VAL A C 1
ATOM 745 O O . VAL A 1 97 ? -7.517 4.441 -7.614 1.00 93.88 97 VAL A O 1
ATOM 748 N N . ILE A 1 98 ? -7.376 2.313 -6.926 1.00 95.94 98 ILE A N 1
ATOM 749 C CA . ILE A 1 98 ? -5.962 2.135 -7.263 1.00 95.94 98 ILE A CA 1
ATOM 750 C C . ILE A 1 98 ? -5.857 1.096 -8.367 1.00 95.94 98 ILE A C 1
ATOM 752 O O . ILE A 1 98 ? -6.354 -0.018 -8.226 1.00 95.94 98 ILE A O 1
ATOM 756 N N . VAL A 1 99 ? -5.212 1.448 -9.474 1.00 94.88 99 VAL A N 1
ATOM 757 C CA . VAL A 1 99 ? -4.938 0.518 -10.571 1.00 94.88 99 VAL A CA 1
ATOM 758 C C . VAL A 1 99 ? -3.464 0.173 -10.562 1.00 94.88 99 VAL A C 1
ATOM 760 O O . VAL A 1 99 ? -2.619 1.064 -10.587 1.00 94.88 99 VAL A O 1
ATOM 763 N N . VAL A 1 100 ? -3.171 -1.122 -10.558 1.00 96.38 100 VAL A N 1
ATOM 764 C CA . VAL A 1 100 ? -1.811 -1.651 -10.579 1.00 96.38 100 VAL A CA 1
ATOM 765 C C . VAL A 1 100 ? -1.621 -2.487 -11.834 1.00 96.38 100 VAL A C 1
ATOM 767 O O . VAL A 1 100 ? -2.437 -3.357 -12.146 1.00 96.38 100 VAL A O 1
ATOM 770 N N . VAL A 1 101 ? -0.545 -2.223 -12.563 1.00 96.44 101 VAL A N 1
ATOM 771 C CA . VAL A 1 101 ? -0.186 -2.901 -13.814 1.00 96.44 101 VAL A CA 1
ATOM 772 C C . VAL A 1 101 ? 1.277 -3.317 -13.735 1.00 96.44 101 VAL A C 1
ATOM 774 O O . VAL A 1 101 ? 2.077 -2.596 -13.156 1.00 96.44 101 VAL A O 1
ATOM 777 N N . THR A 1 102 ? 1.630 -4.448 -14.336 1.00 97.69 102 THR A N 1
ATOM 778 C CA . THR A 1 102 ? 3.021 -4.859 -14.573 1.00 97.69 102 THR A CA 1
ATOM 779 C C . THR A 1 102 ? 3.312 -4.883 -16.073 1.00 97.69 102 THR A C 1
ATOM 781 O O . THR A 1 102 ? 2.384 -4.936 -16.885 1.00 97.69 102 THR A O 1
ATOM 784 N N . GLY A 1 103 ? 4.580 -4.856 -16.474 1.00 96.44 103 GLY A N 1
ATOM 785 C CA . GLY A 1 103 ? 4.957 -4.935 -17.886 1.00 96.44 103 GLY A CA 1
ATOM 786 C C . GLY A 1 103 ? 6.448 -5.153 -18.116 1.00 96.44 103 GLY A C 1
ATOM 787 O O . GLY A 1 103 ? 7.204 -5.353 -17.170 1.00 96.44 103 GLY A O 1
ATOM 788 N N . GLU A 1 104 ? 6.849 -5.119 -19.385 1.00 97.69 104 GLU A N 1
ATOM 789 C CA . GLU A 1 104 ? 8.222 -5.380 -19.851 1.00 97.69 104 GLU A CA 1
ATOM 790 C C . GLU A 1 104 ? 8.944 -4.098 -20.296 1.00 97.69 104 GLU A C 1
ATOM 792 O O . GLU A 1 104 ? 8.352 -3.026 -20.421 1.00 97.69 104 GLU A O 1
ATOM 797 N N . ASP A 1 105 ? 10.219 -4.216 -20.662 1.00 95.25 105 ASP A N 1
ATOM 798 C CA . ASP A 1 105 ? 10.929 -3.182 -21.425 1.00 95.25 105 ASP A CA 1
ATOM 799 C C . ASP A 1 105 ? 11.013 -1.815 -20.705 1.00 95.25 105 ASP A C 1
ATOM 801 O O . ASP A 1 105 ? 10.825 -0.760 -21.326 1.00 95.25 105 ASP A O 1
ATOM 805 N N . PHE A 1 106 ? 11.282 -1.806 -19.395 1.00 97.06 106 PHE A N 1
ATOM 806 C CA . PHE A 1 106 ? 11.555 -0.563 -18.668 1.00 97.06 106 PHE A CA 1
ATOM 807 C C . PHE A 1 106 ? 12.909 0.024 -19.076 1.00 97.06 106 PHE A C 1
ATOM 809 O O . PHE A 1 106 ? 13.917 -0.681 -19.148 1.00 97.06 106 PHE A O 1
ATOM 816 N N . SER A 1 107 ? 12.957 1.331 -19.338 1.00 95.56 107 SER A N 1
ATOM 817 C CA . SER A 1 107 ? 14.200 2.019 -19.675 1.00 95.56 107 SER A CA 1
ATOM 818 C C . SER A 1 107 ? 14.727 2.862 -18.516 1.00 95.56 107 SER A C 1
ATOM 820 O O . SER A 1 107 ? 14.338 4.020 -18.373 1.00 95.56 107 SER A O 1
ATOM 822 N N . GLU A 1 108 ? 15.804 2.394 -17.887 1.00 94.12 108 GLU A N 1
ATOM 823 C CA . GLU A 1 108 ? 16.659 3.190 -16.983 1.00 94.12 108 GLU A CA 1
ATOM 824 C C . GLU A 1 108 ? 17.213 4.480 -17.617 1.00 94.12 108 GLU A C 1
ATOM 826 O O . GLU A 1 108 ? 17.556 5.442 -16.942 1.00 94.12 108 GLU A O 1
ATOM 831 N N . ALA A 1 109 ? 17.306 4.536 -18.948 1.00 95.38 109 ALA A N 1
ATOM 832 C CA . ALA A 1 109 ? 17.740 5.729 -19.676 1.00 95.38 109 ALA A CA 1
ATOM 833 C C . ALA A 1 109 ? 16.600 6.733 -19.952 1.00 95.38 109 ALA A C 1
ATOM 835 O O . ALA A 1 109 ? 16.718 7.560 -20.859 1.00 95.38 109 ALA A O 1
ATOM 836 N N . CYS A 1 110 ? 15.485 6.631 -19.225 1.00 94.75 110 CYS A N 1
ATOM 837 C CA . CYS A 1 110 ? 14.309 7.483 -19.369 1.00 94.75 110 CYS A CA 1
ATOM 838 C C . CYS A 1 110 ? 13.673 7.501 -20.776 1.00 94.75 110 CYS A C 1
ATOM 840 O O . CYS A 1 110 ? 13.140 8.522 -21.211 1.00 94.75 110 CYS A O 1
ATOM 842 N N . GLN A 1 111 ? 13.707 6.384 -21.513 1.00 94.81 111 GLN A N 1
ATOM 843 C CA . GLN A 1 111 ? 13.101 6.261 -22.853 1.00 94.81 111 GLN A CA 1
ATOM 844 C C . GLN A 1 111 ? 11.639 5.779 -22.828 1.00 94.81 111 GLN A C 1
ATOM 846 O O . GLN A 1 111 ? 11.022 5.621 -23.886 1.00 94.81 111 GLN A O 1
ATOM 851 N N . GLY A 1 112 ? 11.091 5.561 -21.634 1.00 92.00 112 GLY A N 1
ATOM 852 C CA . GLY A 1 112 ? 9.743 5.070 -21.379 1.00 92.00 112 GLY A CA 1
ATOM 853 C C . GLY A 1 112 ? 9.725 3.609 -20.938 1.00 92.00 112 GLY A C 1
ATOM 854 O O . GLY A 1 112 ? 10.752 3.007 -20.634 1.00 92.00 112 GLY A O 1
ATOM 855 N N . PHE A 1 113 ? 8.527 3.049 -20.943 1.00 93.81 113 PHE A N 1
ATOM 856 C CA . PHE A 1 113 ? 8.216 1.664 -20.608 1.00 93.81 113 PHE A CA 1
ATOM 857 C C . PHE A 1 113 ? 7.170 1.158 -21.609 1.00 93.81 113 PHE A C 1
ATOM 859 O O . PHE A 1 113 ? 6.445 1.957 -22.216 1.00 93.81 113 PHE A O 1
ATOM 866 N N . ARG A 1 114 ? 7.138 -0.148 -21.889 1.00 92.44 114 ARG A N 1
ATOM 867 C CA . ARG A 1 114 ? 6.281 -0.715 -22.948 1.00 92.44 114 ARG A CA 1
ATOM 868 C C . ARG A 1 114 ? 5.635 -2.016 -22.488 1.00 92.44 114 ARG A C 1
ATOM 870 O O . ARG A 1 114 ? 5.829 -2.455 -21.369 1.00 92.44 114 ARG A O 1
ATOM 877 N N . THR A 1 115 ? 4.813 -2.601 -23.357 1.00 93.25 115 THR A N 1
ATOM 878 C CA . THR A 1 115 ? 4.332 -3.982 -23.192 1.00 93.25 115 THR A CA 1
ATOM 879 C C . THR A 1 115 ? 3.681 -4.225 -21.823 1.00 93.25 115 THR A C 1
ATOM 881 O O . THR A 1 115 ? 4.166 -4.989 -20.996 1.00 93.25 115 THR A O 1
ATOM 884 N N . ALA A 1 116 ? 2.567 -3.535 -21.580 1.00 94.25 116 ALA A N 1
ATOM 885 C CA . ALA A 1 116 ? 1.786 -3.716 -20.364 1.00 94.25 116 ALA A CA 1
ATOM 886 C C . ALA A 1 116 ? 1.038 -5.059 -20.367 1.00 94.25 116 ALA A C 1
ATOM 888 O O . ALA A 1 116 ? 0.416 -5.441 -21.366 1.00 94.25 116 ALA A O 1
ATOM 889 N N . TYR A 1 117 ? 1.031 -5.727 -19.219 1.00 93.88 117 TYR A N 1
ATOM 890 C CA . TYR A 1 117 ? 0.152 -6.850 -18.925 1.00 93.88 117 TYR A CA 1
ATOM 891 C C . TYR A 1 117 ? -1.225 -6.378 -18.440 1.00 93.88 117 TYR A C 1
ATOM 893 O O . TYR A 1 117 ? -1.416 -5.211 -18.091 1.00 93.88 117 TYR A O 1
ATOM 901 N N . PRO A 1 118 ? -2.240 -7.261 -18.408 1.00 91.62 118 PRO A N 1
ATOM 902 C CA . PRO A 1 118 ? -3.483 -6.949 -17.720 1.00 91.62 118 PRO A CA 1
ATOM 903 C C . PRO A 1 118 ? -3.227 -6.642 -16.235 1.00 91.62 118 PRO A C 1
ATOM 905 O O . PRO A 1 118 ? -2.695 -7.481 -15.519 1.00 91.62 118 PRO A O 1
ATOM 908 N N . GLY A 1 119 ? -3.660 -5.469 -15.770 1.00 90.88 119 GLY A N 1
ATOM 909 C CA . GLY A 1 119 ? -3.563 -5.074 -14.359 1.00 90.88 119 GLY A CA 1
ATOM 910 C C . GLY A 1 119 ? -4.775 -5.440 -13.497 1.00 90.88 119 GLY A C 1
ATOM 911 O O . GLY A 1 119 ? -5.761 -6.004 -13.988 1.00 90.88 119 GLY A O 1
ATOM 912 N N . VAL A 1 120 ? -4.737 -5.046 -12.226 1.00 88.44 120 VAL A N 1
ATOM 913 C CA . VAL A 1 120 ? -5.828 -5.175 -11.246 1.00 88.44 120 VAL A CA 1
ATOM 914 C C . VAL A 1 120 ? -6.250 -3.783 -10.772 1.00 88.44 120 VAL A C 1
ATOM 916 O O . VAL A 1 120 ? -5.413 -2.901 -10.615 1.00 88.44 120 VAL A O 1
ATOM 919 N N . ALA A 1 121 ? -7.555 -3.580 -10.587 1.00 88.12 121 ALA A N 1
ATOM 920 C CA . ALA A 1 121 ? -8.112 -2.355 -10.025 1.00 88.12 121 ALA A CA 1
ATOM 921 C C . ALA A 1 121 ? -8.721 -2.665 -8.655 1.00 88.12 121 ALA A C 1
ATOM 923 O O . ALA A 1 121 ? -9.545 -3.574 -8.543 1.00 88.12 121 ALA A O 1
ATOM 924 N N . TYR A 1 122 ? -8.321 -1.891 -7.656 1.00 87.81 122 TYR A N 1
ATOM 925 C CA . TYR A 1 122 ? -8.757 -1.980 -6.272 1.00 87.81 122 TYR A CA 1
ATOM 926 C C . TYR A 1 122 ? -9.676 -0.812 -5.974 1.00 87.81 122 TYR A C 1
ATOM 928 O O . TYR A 1 122 ? -9.244 0.334 -6.052 1.00 87.81 122 TYR A O 1
ATOM 936 N N . ASP A 1 123 ? -10.930 -1.091 -5.641 1.00 87.00 123 ASP A N 1
ATOM 937 C CA . ASP A 1 123 ? -11.865 -0.067 -5.191 1.00 87.00 123 ASP A CA 1
ATOM 938 C C . ASP A 1 123 ? -11.996 -0.111 -3.675 1.00 87.00 123 ASP A C 1
ATOM 940 O O . ASP A 1 123 ? -12.527 -1.062 -3.100 1.00 87.00 123 ASP A O 1
ATOM 944 N N . PHE A 1 124 ? -11.501 0.940 -3.040 1.00 85.62 124 PHE A N 1
ATOM 945 C CA . PHE A 1 124 ? -11.495 1.101 -1.599 1.00 85.62 124 PHE A CA 1
ATOM 946 C C . PHE A 1 124 ? -12.691 1.935 -1.111 1.00 85.62 124 PHE A C 1
ATOM 948 O O . PHE A 1 124 ? -12.865 2.151 0.084 1.00 85.62 124 PHE A O 1
ATOM 955 N N . GLY A 1 125 ? -13.587 2.377 -1.996 1.00 87.88 125 GLY A N 1
ATOM 956 C CA . GLY A 1 125 ? -14.690 3.247 -1.596 1.00 87.88 125 GLY A CA 1
ATOM 957 C C . GLY A 1 125 ? -14.191 4.593 -1.058 1.00 87.88 125 GLY A C 1
ATOM 958 O O . GLY A 1 125 ? -13.090 5.030 -1.375 1.00 87.88 125 GLY A O 1
ATOM 959 N N . GLU A 1 126 ? -15.020 5.279 -0.273 1.00 90.25 126 GLU A N 1
ATOM 960 C CA . GLU A 1 126 ? -14.717 6.610 0.275 1.00 90.25 126 GLU A CA 1
ATOM 961 C C . GLU A 1 126 ? -13.642 6.552 1.371 1.00 90.25 126 GLU A C 1
ATOM 963 O O . GLU A 1 126 ? -13.867 5.977 2.440 1.00 90.25 126 GLU A O 1
ATOM 968 N N . LEU A 1 127 ? -12.503 7.208 1.136 1.00 89.38 127 LEU A N 1
ATOM 969 C CA . LEU A 1 127 ? -11.457 7.411 2.137 1.00 89.38 127 LEU A CA 1
ATOM 970 C C . LEU A 1 127 ? -11.549 8.811 2.726 1.00 89.38 127 LEU A C 1
ATOM 972 O O . LEU A 1 127 ? -11.797 9.778 2.008 1.00 89.38 127 LEU A O 1
ATOM 976 N N . ALA A 1 128 ? -11.266 8.941 4.023 1.00 90.12 128 ALA A N 1
ATOM 977 C CA . ALA A 1 128 ? -11.001 10.250 4.610 1.00 90.12 128 ALA A CA 1
ATOM 978 C C . ALA A 1 128 ? -9.759 10.877 3.953 1.00 90.12 128 ALA A C 1
ATOM 980 O O . ALA A 1 128 ? -8.765 10.204 3.711 1.00 90.12 128 ALA A O 1
ATOM 981 N N . CYS A 1 129 ? -9.799 12.170 3.653 1.00 92.19 129 CYS A N 1
ATOM 982 C CA . CYS A 1 129 ? -8.726 12.800 2.877 1.00 92.19 129 CYS A CA 1
ATOM 983 C C . CYS A 1 129 ? -8.447 14.253 3.269 1.00 92.19 129 CYS A C 1
ATOM 985 O O . CYS A 1 129 ? -7.650 14.921 2.623 1.00 92.19 129 CYS A O 1
ATOM 987 N N . ASN A 1 130 ? -9.015 14.726 4.382 1.00 91.81 130 ASN A N 1
ATOM 988 C CA . ASN A 1 130 ? -8.687 16.014 4.991 1.00 91.81 130 ASN A CA 1
ATOM 989 C C . ASN A 1 130 ? -8.450 15.820 6.503 1.00 91.81 130 ASN A C 1
ATOM 991 O O . ASN A 1 130 ? -9.339 15.319 7.198 1.00 91.81 130 ASN A O 1
ATOM 995 N N . PRO A 1 131 ? -7.238 16.111 7.023 1.00 89.69 131 PRO A N 1
ATOM 996 C CA . PRO A 1 131 ? -6.119 16.838 6.392 1.00 89.69 131 PRO A CA 1
ATOM 997 C C . PRO A 1 131 ? -5.211 15.993 5.470 1.00 89.69 131 PRO A C 1
ATOM 999 O O . PRO A 1 131 ? -4.076 16.377 5.196 1.00 89.69 131 PRO A O 1
ATOM 1002 N N . GLY A 1 132 ? -5.683 14.832 5.022 1.00 92.19 132 GLY A N 1
ATOM 1003 C CA . GLY A 1 132 ? -4.907 13.837 4.289 1.00 92.19 132 GLY A CA 1
ATOM 1004 C C . GLY A 1 132 ? -4.239 12.839 5.230 1.00 92.19 132 GLY A C 1
ATOM 1005 O O . GLY A 1 132 ? -3.943 13.152 6.389 1.00 92.19 132 GLY A O 1
ATOM 1006 N N . SER A 1 133 ? -4.050 11.608 4.763 1.00 91.56 133 SER A N 1
ATOM 1007 C CA . SER A 1 133 ? -3.545 10.520 5.602 1.00 91.56 133 SER A CA 1
ATOM 1008 C C . SER A 1 133 ? -2.731 9.504 4.808 1.00 91.56 133 SER A C 1
ATOM 1010 O O . SER A 1 133 ? -2.787 9.451 3.581 1.00 91.56 133 SER A O 1
ATOM 1012 N N . TYR A 1 134 ? -1.961 8.714 5.548 1.00 91.69 134 TYR A N 1
ATOM 1013 C CA . TYR A 1 134 ? -1.223 7.565 5.049 1.00 91.69 134 TYR A CA 1
ATOM 1014 C C . TYR A 1 134 ? -2.119 6.318 5.155 1.00 91.69 134 TYR A C 1
ATOM 1016 O O . TYR A 1 134 ? -2.628 5.985 6.231 1.00 91.69 134 TYR A O 1
ATOM 1024 N N . TYR A 1 135 ? -2.302 5.648 4.022 1.00 91.88 135 TYR A N 1
ATOM 1025 C CA . TYR A 1 135 ? -2.984 4.375 3.856 1.00 91.88 135 TYR A CA 1
ATOM 1026 C C . TYR A 1 135 ? -2.028 3.299 3.342 1.00 91.88 135 TYR A C 1
ATOM 1028 O O . TYR A 1 135 ? -1.084 3.584 2.604 1.00 91.88 135 TYR A O 1
ATOM 1036 N N . TYR A 1 136 ? -2.298 2.054 3.709 1.00 90.56 136 TYR A N 1
ATOM 1037 C CA . TYR A 1 136 ? -1.670 0.889 3.100 1.00 90.56 136 TYR A CA 1
ATOM 1038 C C . TYR A 1 136 ? -2.710 -0.216 2.940 1.00 90.56 136 TYR A C 1
ATOM 1040 O O . TYR A 1 136 ? -3.762 -0.206 3.591 1.00 90.56 136 TYR A O 1
ATOM 1048 N N . SER A 1 137 ? -2.429 -1.162 2.056 1.00 86.62 137 SER A N 1
ATOM 1049 C CA . SER A 1 137 ? -3.231 -2.367 1.918 1.00 86.62 137 SER A CA 1
ATOM 1050 C C . SER A 1 137 ? -2.354 -3.550 1.545 1.00 86.62 137 SER A C 1
ATOM 1052 O O . SER A 1 137 ? -1.367 -3.388 0.829 1.00 86.62 137 SER A O 1
ATOM 1054 N N . ASN A 1 138 ? -2.769 -4.716 2.028 1.00 84.75 138 ASN A N 1
ATOM 1055 C CA . ASN A 1 138 ? -2.198 -6.020 1.731 1.00 84.75 138 ASN A CA 1
ATOM 1056 C C . ASN A 1 138 ? -3.332 -6.838 1.125 1.00 84.75 138 ASN A C 1
ATOM 1058 O O . ASN A 1 138 ? -4.364 -7.037 1.775 1.00 84.75 138 ASN A O 1
ATOM 1062 N N . VAL A 1 139 ? -3.181 -7.252 -0.127 1.00 83.62 139 VAL A N 1
ATOM 1063 C CA . VAL A 1 139 ? -4.257 -7.869 -0.896 1.00 83.62 139 VAL A CA 1
ATOM 1064 C C . VAL A 1 139 ? -3.817 -9.229 -1.412 1.00 83.62 139 VAL A C 1
ATOM 1066 O O . VAL A 1 139 ? -2.921 -9.324 -2.249 1.00 83.62 139 VAL A O 1
ATOM 1069 N N . ASP A 1 140 ? -4.516 -10.263 -0.950 1.00 83.00 140 ASP A N 1
ATOM 1070 C CA . ASP A 1 140 ? -4.449 -11.612 -1.505 1.00 83.00 140 ASP A CA 1
ATOM 1071 C C . ASP A 1 140 ? -5.528 -11.779 -2.588 1.00 83.00 140 ASP A C 1
ATOM 1073 O O . ASP A 1 140 ? -6.713 -11.504 -2.389 1.00 83.00 140 ASP A O 1
ATOM 1077 N N . LEU A 1 141 ? -5.099 -12.221 -3.763 1.00 82.62 141 LEU A N 1
ATOM 1078 C CA . LEU A 1 141 ? -5.900 -12.441 -4.960 1.00 82.62 141 LEU A CA 1
ATOM 1079 C C . LEU A 1 141 ? -6.199 -13.926 -5.201 1.00 82.62 141 LEU A C 1
ATOM 1081 O O . LEU A 1 141 ? -6.952 -14.232 -6.129 1.00 82.62 141 LEU A O 1
ATOM 1085 N N . THR A 1 142 ? -5.656 -14.843 -4.398 1.00 80.12 142 THR A N 1
ATOM 1086 C CA . THR A 1 142 ? -5.676 -16.296 -4.647 1.00 80.12 142 THR A CA 1
ATOM 1087 C C . THR A 1 142 ? -7.089 -16.850 -4.868 1.00 80.12 142 THR A C 1
ATOM 1089 O O . THR A 1 142 ? -7.302 -17.657 -5.773 1.00 80.12 142 THR A O 1
ATOM 1092 N N . GLU A 1 143 ? -8.088 -16.367 -4.125 1.00 75.44 143 GLU A N 1
ATOM 1093 C CA . GLU A 1 143 ? -9.489 -16.803 -4.267 1.00 75.44 143 GLU A CA 1
ATOM 1094 C C . GLU A 1 143 ? -10.294 -16.011 -5.311 1.00 75.44 143 GLU A C 1
ATOM 1096 O O . GLU A 1 143 ? -11.379 -16.426 -5.719 1.00 75.44 143 GLU A O 1
ATOM 1101 N N . SER A 1 144 ? -9.768 -14.881 -5.787 1.00 74.38 144 SER A N 1
ATOM 1102 C CA . SER A 1 144 ? -10.461 -14.008 -6.745 1.00 74.38 144 SER A CA 1
ATOM 1103 C C . SER A 1 144 ? -10.349 -14.486 -8.198 1.00 74.38 144 SER A C 1
ATOM 1105 O O . SER A 1 144 ? -11.079 -14.018 -9.074 1.00 74.38 144 SER A O 1
ATOM 1107 N N . GLY A 1 145 ? -9.395 -15.380 -8.482 1.00 80.00 145 GLY A N 1
ATOM 1108 C CA . GLY A 1 145 ? -9.001 -15.747 -9.845 1.00 80.00 145 GLY A CA 1
ATOM 1109 C C . GLY A 1 145 ? -8.240 -14.644 -10.596 1.00 80.00 145 GLY A C 1
ATOM 1110 O O . GLY A 1 145 ? -7.930 -14.819 -11.778 1.00 80.00 145 GLY A O 1
ATOM 1111 N N . LEU A 1 146 ? -7.944 -13.516 -9.941 1.00 84.44 146 LEU A N 1
ATOM 1112 C CA . LEU A 1 146 ? -7.035 -12.487 -10.437 1.00 84.44 146 LEU A CA 1
ATOM 1113 C C . LEU A 1 146 ? -5.590 -12.790 -10.034 1.00 84.44 146 LEU A C 1
ATOM 1115 O O . LEU A 1 146 ? -5.324 -13.508 -9.076 1.00 84.44 146 LEU A O 1
ATOM 1119 N N . PHE A 1 147 ? -4.657 -12.226 -10.792 1.00 90.94 147 PHE A N 1
ATOM 1120 C CA . PHE A 1 147 ? -3.221 -12.322 -10.564 1.00 90.94 147 P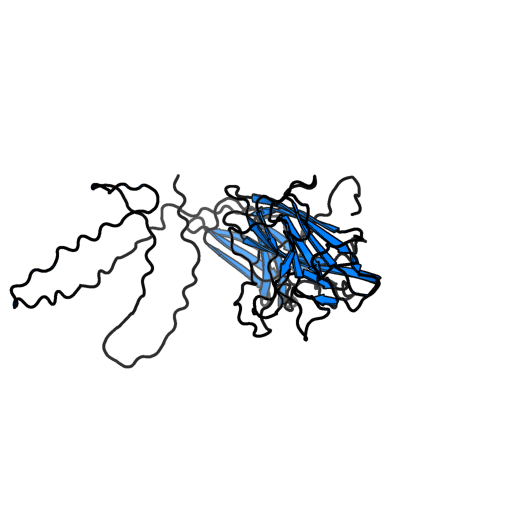HE A CA 1
ATOM 1121 C C . PHE A 1 147 ? -2.507 -11.249 -11.391 1.00 90.94 147 PHE A C 1
ATOM 1123 O O . PHE A 1 147 ? -3.063 -10.728 -12.366 1.00 90.94 147 PHE A O 1
ATOM 1130 N N . TYR A 1 148 ? -1.254 -10.981 -11.051 1.00 95.06 148 TYR A N 1
ATOM 1131 C CA . TYR A 1 148 ? -0.328 -10.217 -11.877 1.00 95.06 148 TYR A CA 1
ATOM 1132 C C . TYR A 1 148 ? 0.564 -11.152 -12.678 1.00 95.06 148 TYR A C 1
ATOM 1134 O O . TYR A 1 148 ? 1.025 -12.168 -12.165 1.00 95.06 148 TYR A O 1
ATOM 1142 N N . THR A 1 149 ? 0.822 -10.804 -13.936 1.00 96.12 149 THR A N 1
ATOM 1143 C CA . THR A 1 149 ? 1.829 -11.506 -14.744 1.00 96.12 149 THR A CA 1
ATOM 1144 C C . THR A 1 149 ? 3.178 -10.845 -14.505 1.00 96.12 149 THR A C 1
ATOM 1146 O O . THR A 1 149 ? 3.319 -9.646 -14.746 1.00 96.12 149 THR A O 1
ATOM 1149 N N . MET A 1 150 ? 4.147 -11.598 -13.995 1.00 97.50 150 MET A N 1
ATOM 1150 C CA . MET A 1 150 ? 5.504 -11.096 -13.789 1.00 97.50 150 MET A CA 1
ATOM 1151 C C . MET A 1 150 ? 6.276 -11.040 -15.114 1.00 97.50 150 MET A C 1
ATOM 1153 O O . MET A 1 150 ? 6.004 -11.864 -15.994 1.00 97.50 150 MET A O 1
ATOM 1157 N N . PRO A 1 151 ? 7.246 -10.116 -15.260 1.00 97.94 151 PRO A N 1
ATOM 1158 C CA . PRO A 1 151 ? 8.066 -10.009 -16.464 1.00 97.94 151 PRO A CA 1
ATOM 1159 C C . PRO A 1 151 ? 8.699 -11.346 -16.877 1.00 97.94 151 PRO A C 1
ATOM 1161 O O . PRO A 1 151 ? 9.180 -12.096 -16.026 1.00 97.94 151 PRO A O 1
ATOM 1164 N N . LEU A 1 152 ? 8.684 -11.679 -18.168 1.00 97.81 152 LEU A N 1
ATOM 1165 C CA . LEU A 1 152 ? 9.064 -12.987 -18.717 1.00 97.81 152 LEU A CA 1
ATOM 1166 C C . LEU A 1 152 ? 10.546 -13.310 -18.543 1.00 97.81 152 LEU A C 1
ATOM 1168 O O . LEU A 1 152 ? 10.904 -14.486 -18.465 1.00 97.81 152 LEU A O 1
ATOM 1172 N N . ASP A 1 153 ? 11.403 -12.295 -18.501 1.00 96.94 153 ASP A N 1
ATOM 1173 C CA . ASP A 1 153 ? 12.834 -12.429 -18.220 1.00 96.94 153 ASP A CA 1
ATOM 1174 C C . ASP A 1 153 ? 13.188 -12.085 -16.760 1.00 96.94 153 ASP A C 1
ATOM 1176 O O . ASP A 1 153 ? 14.353 -12.170 -16.367 1.00 96.94 153 ASP A O 1
ATOM 1180 N N . GLY A 1 154 ? 12.176 -11.760 -15.950 1.00 96.94 154 GLY A N 1
ATOM 1181 C CA . GLY A 1 154 ? 12.316 -11.341 -14.562 1.00 96.94 154 GLY A CA 1
ATOM 1182 C C . GLY A 1 154 ? 12.650 -9.861 -14.384 1.00 96.94 154 GLY A C 1
ATOM 1183 O O . GLY A 1 154 ? 12.812 -9.453 -13.239 1.00 96.94 154 GLY A O 1
ATOM 1184 N N . ALA A 1 155 ? 12.743 -9.060 -15.451 1.00 97.94 155 ALA A N 1
ATOM 1185 C CA . ALA A 1 155 ? 13.019 -7.628 -15.392 1.00 97.94 155 ALA A CA 1
ATOM 1186 C C . ALA A 1 155 ? 11.987 -6.821 -16.197 1.00 97.94 155 ALA A C 1
ATOM 1188 O O . ALA A 1 155 ? 11.811 -6.992 -17.396 1.00 97.94 155 ALA A O 1
ATOM 1189 N N . GLY A 1 156 ? 11.316 -5.881 -15.548 1.00 97.69 156 GLY A N 1
ATOM 1190 C CA . GLY A 1 156 ? 10.276 -5.085 -16.177 1.00 97.69 156 GLY A CA 1
ATOM 1191 C C . GLY A 1 156 ? 9.917 -3.875 -15.340 1.00 97.69 156 GLY A C 1
ATOM 1192 O O . GLY A 1 156 ? 10.796 -3.201 -14.810 1.00 97.69 156 GLY A O 1
ATOM 1193 N N . TRP A 1 157 ? 8.626 -3.591 -15.231 1.00 98.06 157 TRP A N 1
ATOM 1194 C CA . TRP A 1 157 ? 8.113 -2.481 -14.431 1.00 98.06 157 TRP A CA 1
ATOM 1195 C C . TRP A 1 157 ? 6.776 -2.809 -13.790 1.00 98.06 157 TRP A C 1
ATOM 1197 O O . TRP A 1 157 ? 6.062 -3.724 -14.213 1.00 98.06 157 TRP A O 1
ATOM 1207 N N . TYR A 1 158 ? 6.421 -2.000 -12.798 1.00 98.31 158 TYR A N 1
ATOM 1208 C CA . TYR A 1 158 ? 5.058 -1.867 -12.313 1.00 98.31 158 TYR A CA 1
ATOM 1209 C C . TYR A 1 158 ? 4.629 -0.404 -12.321 1.00 98.31 158 TYR A C 1
ATOM 1211 O O . TYR A 1 158 ? 5.434 0.508 -12.155 1.00 98.31 158 TYR A O 1
ATOM 1219 N N . GLN A 1 159 ? 3.337 -0.191 -12.531 1.00 97.50 159 GLN A N 1
ATOM 1220 C CA . GLN A 1 159 ? 2.675 1.100 -12.463 1.00 97.50 159 GLN A CA 1
ATOM 1221 C C . GLN A 1 159 ? 1.604 1.044 -11.388 1.00 97.50 159 GLN A C 1
ATOM 1223 O O . GLN A 1 159 ? 0.842 0.080 -11.326 1.00 97.50 159 GLN A O 1
ATOM 1228 N N . VAL A 1 160 ? 1.499 2.116 -10.611 1.00 97.75 160 VAL A N 1
ATOM 1229 C CA . VAL A 1 160 ? 0.386 2.376 -9.697 1.00 97.75 160 VAL A CA 1
ATOM 1230 C C . VAL A 1 160 ? -0.256 3.691 -10.110 1.00 97.75 160 VAL A C 1
ATOM 1232 O O . VAL A 1 160 ? 0.440 4.693 -10.235 1.00 97.75 160 VAL A O 1
ATOM 1235 N N . GLN A 1 161 ? -1.569 3.707 -10.322 1.00 97.44 161 GLN A N 1
ATOM 1236 C CA . GLN A 1 161 ? -2.311 4.912 -10.692 1.00 97.44 161 GLN A CA 1
ATOM 1237 C C . GLN A 1 161 ? -3.533 5.105 -9.799 1.00 97.44 161 GLN A C 1
ATOM 1239 O O . GLN A 1 161 ? -4.200 4.138 -9.424 1.00 97.44 161 GLN A O 1
ATOM 1244 N N . TYR A 1 162 ? -3.814 6.362 -9.463 1.00 98.00 162 TYR A N 1
ATOM 1245 C CA . TYR A 1 162 ? -4.789 6.746 -8.450 1.00 98.00 162 TYR A CA 1
ATOM 1246 C C . TYR A 1 162 ? -5.989 7.459 -9.072 1.00 98.00 162 TYR A C 1
ATOM 1248 O O . TYR A 1 162 ? -5.856 8.487 -9.739 1.00 98.00 162 TYR A O 1
ATOM 1256 N N . PHE A 1 163 ? -7.182 6.953 -8.787 1.00 97.12 163 PHE A N 1
ATOM 1257 C CA . PHE A 1 163 ? -8.441 7.453 -9.319 1.00 97.12 163 PHE A CA 1
ATOM 1258 C C . PHE A 1 163 ? -9.441 7.727 -8.199 1.00 97.12 163 PHE A C 1
ATOM 1260 O O . PHE A 1 163 ? -9.439 7.063 -7.163 1.00 97.12 163 PHE A O 1
ATOM 1267 N N . ARG A 1 164 ? -10.334 8.687 -8.437 1.00 96.06 164 ARG A N 1
ATOM 1268 C CA . ARG A 1 164 ? -11.482 8.998 -7.578 1.00 96.06 164 ARG A CA 1
ATOM 1269 C C . ARG A 1 164 ? -12.808 8.436 -8.071 1.00 96.06 164 ARG A C 1
ATOM 1271 O O . ARG A 1 164 ? -13.860 8.685 -7.488 1.00 96.06 164 ARG A O 1
ATOM 1278 N N . SER A 1 165 ? -12.787 7.712 -9.182 1.00 92.38 165 SER A N 1
ATOM 1279 C CA . SER A 1 165 ? -13.973 7.077 -9.741 1.00 92.38 165 SER A CA 1
ATOM 1280 C C . SER A 1 165 ? -13.603 5.804 -10.493 1.00 92.38 165 SER A C 1
ATOM 1282 O O . SER A 1 165 ? -12.478 5.646 -10.969 1.00 92.38 165 SER A O 1
ATOM 1284 N N . ALA A 1 166 ? -14.565 4.891 -10.619 1.00 79.56 166 ALA A N 1
ATOM 1285 C CA . ALA A 1 166 ? -14.392 3.677 -11.415 1.00 79.56 166 ALA A CA 1
ATOM 1286 C C . ALA A 1 166 ? -14.358 3.985 -12.924 1.00 79.56 166 ALA A C 1
ATOM 1288 O O . ALA A 1 166 ? -13.885 3.182 -13.724 1.00 79.56 166 ALA A O 1
ATOM 1289 N N . GLU A 1 167 ? -14.859 5.159 -13.306 1.00 86.25 167 GLU A N 1
ATOM 1290 C CA . GLU A 1 167 ? -14.899 5.672 -14.670 1.00 86.25 167 GLU A CA 1
ATOM 1291 C C . GLU A 1 167 ? -13.550 6.253 -15.130 1.00 86.25 167 GLU A C 1
ATOM 1293 O O . GLU A 1 167 ? -13.420 6.622 -16.297 1.00 86.25 167 GLU A O 1
ATOM 1298 N N . GLY A 1 168 ? -12.548 6.310 -14.242 1.00 86.06 168 GLY A N 1
ATOM 1299 C CA . GLY A 1 168 ? -11.185 6.728 -14.574 1.00 86.06 168 GLY A CA 1
ATOM 1300 C C . GLY A 1 168 ? -10.902 8.214 -14.354 1.00 86.06 168 GLY A C 1
ATOM 1301 O O . GLY A 1 168 ? -10.004 8.762 -14.989 1.00 86.06 168 GLY A O 1
ATOM 1302 N N . GLU A 1 169 ? -11.637 8.889 -13.467 1.00 95.75 169 GLU A N 1
ATOM 1303 C CA . GLU A 1 169 ? -11.250 10.235 -13.031 1.00 95.75 169 GLU A CA 1
ATOM 1304 C C . GLU A 1 169 ? -10.060 10.157 -12.072 1.00 95.75 169 GLU A C 1
ATOM 1306 O O . GLU A 1 169 ? -10.135 9.443 -11.075 1.00 95.75 169 GLU A O 1
ATOM 1311 N N . LEU A 1 170 ? -8.977 10.893 -12.336 1.00 96.88 170 LEU A N 1
ATOM 1312 C CA . LEU A 1 170 ? -7.799 10.916 -11.461 1.00 96.88 170 LEU A CA 1
ATOM 1313 C C . LEU A 1 170 ? -8.135 11.446 -10.062 1.00 96.88 170 LEU A C 1
ATOM 1315 O O . LEU A 1 170 ? -8.975 12.337 -9.905 1.00 96.88 170 LEU A O 1
ATOM 1319 N N . ALA A 1 171 ? -7.441 10.911 -9.057 1.00 97.75 171 ALA A N 1
ATOM 1320 C CA . ALA A 1 171 ? -7.540 11.365 -7.674 1.00 97.75 171 ALA A CA 1
ATOM 1321 C C . ALA A 1 171 ? -7.266 12.872 -7.542 1.00 97.75 171 ALA A C 1
ATOM 1323 O O . ALA A 1 171 ? -6.449 13.440 -8.279 1.00 97.75 171 ALA A O 1
ATOM 1324 N N . THR A 1 172 ? -7.907 13.535 -6.572 1.00 97.69 172 THR A N 1
ATOM 1325 C CA . THR A 1 172 ? -7.666 14.967 -6.344 1.00 97.69 172 THR A CA 1
ATOM 1326 C C . THR A 1 172 ? -6.218 15.220 -5.941 1.00 97.69 172 THR A C 1
ATOM 1328 O O . THR A 1 172 ? -5.617 16.174 -6.442 1.00 97.69 172 THR A O 1
ATOM 1331 N N . CYS A 1 173 ? -5.634 14.370 -5.097 1.00 97.69 173 CYS A N 1
ATOM 1332 C CA . CYS A 1 173 ? -4.202 14.326 -4.824 1.00 97.69 173 CYS A CA 1
ATOM 1333 C C . CYS A 1 173 ? -3.822 13.007 -4.136 1.00 97.69 173 CYS A C 1
ATOM 1335 O O . CYS A 1 173 ? -4.322 12.667 -3.064 1.00 97.69 173 CYS A O 1
ATOM 1337 N N . ALA A 1 174 ? -2.891 12.281 -4.737 1.00 97.94 174 ALA A N 1
ATOM 1338 C CA . ALA A 1 174 ? -2.302 11.087 -4.157 1.00 97.94 174 ALA A CA 1
ATOM 1339 C C . ALA A 1 174 ? -0.795 11.095 -4.411 1.00 97.94 174 ALA A C 1
ATOM 1341 O O . ALA A 1 174 ? -0.294 11.914 -5.177 1.00 97.94 174 ALA A O 1
ATOM 1342 N N . GLN A 1 175 ? -0.064 10.217 -3.744 1.00 97.75 175 GLN A N 1
ATOM 1343 C CA . GLN A 1 175 ? 1.301 9.843 -4.112 1.00 97.75 175 GLN A CA 1
ATOM 1344 C C . GLN A 1 175 ? 1.608 8.498 -3.452 1.00 97.75 175 GLN A C 1
ATOM 1346 O O . GLN A 1 175 ? 1.073 8.228 -2.369 1.00 97.75 175 GLN A O 1
ATOM 1351 N N . PRO A 1 176 ? 2.458 7.653 -4.051 1.00 97.06 176 PRO A N 1
ATOM 1352 C CA . PRO A 1 176 ? 2.953 6.493 -3.331 1.00 97.06 176 PRO A CA 1
ATOM 1353 C C . PRO A 1 176 ? 3.741 6.955 -2.100 1.00 97.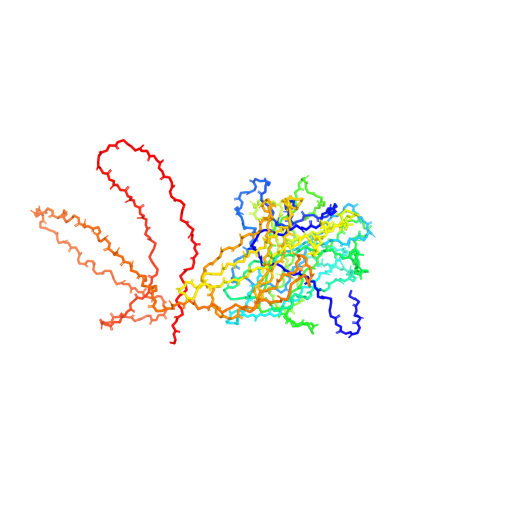06 176 PRO A C 1
ATOM 1355 O O . PRO A 1 176 ? 4.422 7.983 -2.125 1.00 97.06 176 PRO A O 1
ATOM 1358 N N . MET A 1 177 ? 3.674 6.176 -1.023 1.00 95.62 177 MET A N 1
ATOM 1359 C CA . MET A 1 177 ? 4.763 6.217 -0.051 1.00 95.62 177 MET A CA 1
ATOM 1360 C C . MET A 1 177 ? 6.015 5.659 -0.726 1.00 95.62 177 MET A C 1
ATOM 1362 O O . MET A 1 177 ? 5.920 4.936 -1.717 1.00 95.62 177 MET A O 1
ATOM 1366 N N . LEU A 1 178 ? 7.187 5.997 -0.210 1.00 94.44 178 LEU A N 1
ATOM 1367 C CA . LEU A 1 178 ? 8.462 5.675 -0.827 1.00 94.44 178 LEU A CA 1
ATOM 1368 C C . LEU A 1 178 ? 9.319 4.844 0.118 1.00 94.44 178 LEU A C 1
ATOM 1370 O O . LEU A 1 178 ? 9.529 5.182 1.289 1.00 94.44 178 LEU A O 1
ATOM 1374 N N . TRP A 1 179 ? 9.814 3.750 -0.438 1.00 93.69 179 TRP A N 1
ATOM 1375 C CA . TRP A 1 179 ? 10.782 2.846 0.161 1.00 93.69 179 TRP A CA 1
ATOM 1376 C C . TRP A 1 179 ? 11.579 2.196 -0.961 1.00 93.69 179 TRP A C 1
ATOM 1378 O O . TRP A 1 179 ? 11.584 2.712 -2.066 1.00 93.69 179 TRP A O 1
ATOM 1388 N N . GLY A 1 180 ? 12.266 1.092 -0.725 1.00 91.06 180 GLY A N 1
ATOM 1389 C CA . GLY A 1 180 ? 12.994 0.433 -1.797 1.00 91.06 180 GLY A CA 1
ATOM 1390 C C . GLY A 1 180 ? 13.313 -1.008 -1.474 1.00 91.06 180 GLY A C 1
ATOM 1391 O O . GLY A 1 180 ? 13.101 -1.466 -0.355 1.00 91.06 180 GLY A O 1
ATOM 1392 N N . THR A 1 181 ? 13.861 -1.726 -2.441 1.00 91.25 181 THR A N 1
ATOM 1393 C CA . THR A 1 181 ? 14.444 -3.056 -2.210 1.00 91.25 181 THR A CA 1
ATOM 1394 C C . THR A 1 181 ? 15.758 -2.960 -1.414 1.00 91.25 181 THR A C 1
ATOM 1396 O O . THR A 1 181 ? 16.385 -1.903 -1.333 1.00 91.25 181 THR A O 1
ATOM 1399 N N . SER A 1 182 ? 16.177 -4.043 -0.758 1.00 85.88 182 SER A N 1
ATOM 1400 C CA . SER A 1 182 ? 17.493 -4.147 -0.107 1.00 85.88 182 SER A CA 1
ATOM 1401 C C . SER A 1 182 ? 18.107 -5.514 -0.380 1.00 85.88 182 SER A C 1
ATOM 1403 O O . SER A 1 182 ? 17.439 -6.423 -0.857 1.00 85.88 182 SER A O 1
ATOM 1405 N N . ALA A 1 183 ? 19.382 -5.699 -0.030 1.00 83.12 183 ALA A N 1
ATOM 1406 C CA . ALA A 1 183 ? 20.060 -6.989 -0.186 1.00 83.12 183 ALA A CA 1
ATOM 1407 C C . ALA A 1 183 ? 19.432 -8.136 0.637 1.00 83.12 183 ALA A C 1
ATOM 1409 O O . ALA A 1 183 ? 19.754 -9.301 0.402 1.00 83.12 183 ALA A O 1
ATOM 1410 N N . HIS A 1 184 ? 18.591 -7.815 1.623 1.00 82.69 184 HIS A N 1
ATOM 1411 C CA . HIS A 1 184 ? 17.879 -8.789 2.452 1.00 82.69 184 HIS A CA 1
ATOM 1412 C C . HIS A 1 184 ? 16.447 -9.042 1.978 1.00 82.69 184 HIS A C 1
ATOM 1414 O O . HIS A 1 184 ? 15.820 -9.986 2.455 1.00 82.69 184 HIS A O 1
ATOM 1420 N N . ARG A 1 185 ? 15.964 -8.248 1.019 1.00 84.94 185 ARG A N 1
ATOM 1421 C CA . ARG A 1 185 ? 14.624 -8.342 0.456 1.00 84.94 185 ARG A CA 1
ATOM 1422 C C . ARG A 1 185 ? 14.650 -8.990 -0.931 1.00 84.94 185 ARG A C 1
ATOM 1424 O O . ARG A 1 185 ? 15.636 -8.858 -1.658 1.00 84.94 185 ARG A O 1
ATOM 1431 N N . PRO A 1 186 ? 13.602 -9.738 -1.296 1.00 88.88 186 PRO A N 1
ATOM 1432 C CA . PRO A 1 186 ? 13.498 -10.347 -2.609 1.00 88.88 186 PRO A CA 1
ATOM 1433 C C . PRO A 1 186 ? 13.290 -9.287 -3.699 1.00 88.88 186 PRO A C 1
ATOM 1435 O O . PRO A 1 186 ? 12.648 -8.255 -3.492 1.00 88.88 186 PRO A O 1
ATOM 1438 N N . GLY A 1 187 ? 13.838 -9.573 -4.878 1.00 93.25 187 GLY A N 1
ATOM 1439 C CA . GLY A 1 187 ? 13.805 -8.673 -6.024 1.00 93.25 187 GLY A CA 1
ATOM 1440 C C . GLY A 1 187 ? 14.817 -7.530 -5.941 1.00 93.25 187 GLY A C 1
ATOM 1441 O O . GLY A 1 187 ? 15.668 -7.478 -5.055 1.00 93.25 187 GLY A O 1
ATOM 1442 N N . ALA A 1 188 ? 14.766 -6.639 -6.923 1.00 94.94 188 ALA A N 1
ATOM 1443 C CA . ALA A 1 188 ? 15.569 -5.423 -6.957 1.00 94.94 188 ALA A CA 1
ATOM 1444 C C . ALA A 1 188 ? 14.840 -4.322 -7.731 1.00 94.94 188 ALA A C 1
ATOM 1446 O O . ALA A 1 188 ? 13.963 -4.613 -8.545 1.00 94.94 188 ALA A O 1
ATOM 1447 N N . GLN A 1 189 ? 15.244 -3.081 -7.482 1.00 94.94 189 GLN A N 1
ATOM 1448 C CA . GLN A 1 189 ? 14.864 -1.917 -8.274 1.00 94.94 189 GLN A CA 1
ATOM 1449 C C . GLN A 1 189 ? 16.100 -1.051 -8.557 1.00 94.94 189 GLN A C 1
ATOM 1451 O O . GLN A 1 189 ? 17.062 -1.026 -7.778 1.00 94.94 189 GLN A O 1
ATOM 1456 N N . GLY A 1 190 ? 16.063 -0.350 -9.671 1.00 95.25 190 GLY A N 1
ATOM 1457 C CA . GLY A 1 190 ? 16.968 0.682 -10.112 1.00 95.25 190 GLY A CA 1
ATOM 1458 C C . GLY A 1 190 ? 16.592 2.059 -9.564 1.00 95.25 190 GLY A C 1
ATOM 1459 O O . GLY A 1 190 ? 15.656 2.228 -8.781 1.00 95.25 190 GLY A O 1
ATOM 1460 N N . PRO A 1 191 ? 17.400 3.079 -9.898 1.00 96.25 191 PRO A N 1
ATOM 1461 C CA . PRO A 1 191 ? 17.215 4.428 -9.388 1.00 96.25 191 PRO A CA 1
ATOM 1462 C C . PRO A 1 191 ? 16.178 5.236 -10.162 1.00 96.25 191 PRO A C 1
ATOM 1464 O O . PRO A 1 191 ? 15.951 6.385 -9.799 1.00 96.25 191 PRO A O 1
ATOM 1467 N N . THR A 1 192 ? 15.617 4.711 -11.245 1.00 97.25 192 THR A N 1
ATOM 1468 C CA . THR A 1 192 ? 14.771 5.478 -12.157 1.00 97.25 192 THR A CA 1
ATOM 1469 C C . THR A 1 192 ? 13.299 5.197 -11.896 1.00 97.25 192 THR A C 1
ATOM 1471 O O . THR A 1 192 ? 12.863 4.060 -12.015 1.00 97.25 192 THR A O 1
ATOM 1474 N N . GLN A 1 193 ? 12.512 6.242 -11.648 1.00 97.75 193 GLN A N 1
ATOM 1475 C CA . GLN A 1 193 ? 11.055 6.153 -11.534 1.00 97.75 193 GLN A CA 1
ATOM 1476 C C . GLN A 1 193 ? 10.396 7.285 -12.323 1.00 97.75 193 GLN A C 1
ATOM 1478 O O . GLN A 1 193 ? 10.954 8.377 -12.456 1.00 97.75 193 GLN A O 1
ATOM 1483 N N . TYR A 1 194 ? 9.204 7.014 -12.845 1.00 98.31 194 TYR A N 1
ATOM 1484 C CA . TYR A 1 194 ? 8.333 8.014 -13.440 1.00 98.31 194 TYR A CA 1
ATOM 1485 C C . TYR A 1 194 ? 7.235 8.442 -12.475 1.00 98.31 194 TYR A C 1
ATOM 1487 O O . TYR A 1 194 ? 6.622 7.571 -11.860 1.00 98.31 194 TYR A O 1
ATOM 1495 N N . ASP A 1 195 ? 6.915 9.736 -12.436 1.00 98.19 195 ASP A N 1
ATOM 1496 C CA . ASP A 1 195 ? 5.764 10.269 -11.698 1.00 98.19 195 ASP A CA 1
ATOM 1497 C C . ASP A 1 195 ? 4.885 11.136 -12.600 1.00 98.19 195 ASP A C 1
ATOM 1499 O O . ASP A 1 195 ? 5.376 12.037 -13.267 1.00 98.19 195 ASP A O 1
ATOM 1503 N N . ASP A 1 196 ? 3.576 10.895 -12.593 1.00 97.50 196 ASP A N 1
ATOM 1504 C CA . ASP A 1 196 ? 2.593 11.699 -13.335 1.00 97.50 196 ASP A CA 1
ATOM 1505 C C . ASP A 1 196 ? 2.326 13.018 -12.584 1.00 97.50 196 ASP A C 1
ATOM 1507 O O . ASP A 1 196 ? 1.368 13.133 -11.808 1.00 97.50 196 ASP A O 1
ATOM 1511 N N . ASP A 1 197 ? 3.231 13.990 -12.735 1.00 96.81 197 ASP A N 1
ATOM 1512 C CA . ASP A 1 197 ? 3.249 15.244 -11.975 1.00 96.81 197 ASP A CA 1
ATOM 1513 C C . ASP A 1 197 ? 3.485 16.523 -12.807 1.00 96.81 197 ASP A C 1
ATOM 1515 O O . ASP A 1 197 ? 3.328 17.630 -12.274 1.00 96.81 197 ASP A O 1
ATOM 1519 N N . ASN A 1 198 ? 3.773 16.427 -14.112 1.00 94.44 198 ASN A N 1
ATOM 1520 C CA . ASN A 1 198 ? 4.162 17.573 -14.938 1.00 94.44 198 ASN A CA 1
ATOM 1521 C C . ASN A 1 198 ? 3.703 17.496 -16.420 1.00 94.44 198 ASN A C 1
ATOM 1523 O O . ASN A 1 198 ? 4.539 17.412 -17.330 1.00 94.44 198 ASN A O 1
ATOM 1527 N N . PRO A 1 199 ? 2.397 17.703 -16.701 1.00 95.62 199 PRO A N 1
ATOM 1528 C CA . PRO A 1 199 ? 1.305 17.897 -15.747 1.00 95.62 199 PRO A CA 1
ATOM 1529 C C . PRO A 1 199 ? 0.670 16.569 -15.328 1.00 95.62 199 PRO A C 1
ATOM 1531 O O . PRO A 1 199 ? 0.587 15.655 -16.129 1.00 95.62 199 PRO A O 1
ATOM 1534 N N . ARG A 1 200 ? 0.078 16.534 -14.129 1.00 95.62 200 ARG A N 1
ATOM 1535 C CA . ARG A 1 200 ? -0.742 15.400 -13.685 1.00 95.62 200 ARG A CA 1
ATOM 1536 C C . ARG A 1 200 ? -1.982 15.217 -14.566 1.00 95.62 200 ARG A C 1
ATOM 1538 O O . ARG A 1 200 ? -3.016 15.857 -14.329 1.00 95.62 200 ARG A O 1
ATOM 1545 N N . ASP A 1 201 ? -1.884 14.349 -15.561 1.00 95.69 201 ASP A N 1
ATOM 1546 C CA . ASP A 1 201 ? -2.909 14.103 -16.577 1.00 95.69 201 ASP A CA 1
ATOM 1547 C C . ASP A 1 201 ? -3.154 12.611 -16.855 1.00 95.69 201 ASP A C 1
ATOM 1549 O O . ASP A 1 201 ? -4.026 12.257 -17.655 1.00 95.69 201 ASP A O 1
ATOM 1553 N N . GLY A 1 202 ? -2.464 11.736 -16.123 1.00 92.56 202 GLY A N 1
ATOM 1554 C CA . GLY A 1 202 ? -2.585 10.292 -16.219 1.00 92.56 202 GLY A CA 1
ATOM 1555 C C . GLY A 1 202 ? -1.678 9.676 -17.280 1.00 92.56 202 GLY A C 1
ATOM 1556 O O . GLY A 1 202 ? -1.788 8.468 -17.523 1.00 92.56 202 GLY A O 1
ATOM 1557 N N . ILE A 1 203 ? -0.819 10.473 -17.925 1.00 94.69 203 ILE A N 1
ATOM 1558 C CA . ILE A 1 203 ? 0.059 10.065 -19.020 1.00 94.69 203 ILE A CA 1
ATOM 1559 C C . ILE A 1 203 ? 1.511 10.371 -18.654 1.00 94.69 203 ILE A C 1
ATOM 1561 O O . ILE A 1 203 ? 1.951 11.507 -18.736 1.0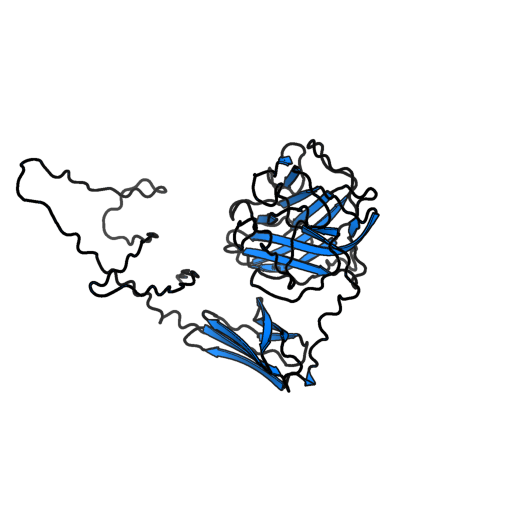0 94.69 203 ILE A O 1
ATOM 1565 N N . PHE A 1 204 ? 2.296 9.322 -18.406 1.00 94.94 204 PHE A N 1
ATOM 1566 C CA . PHE A 1 204 ? 3.723 9.461 -18.115 1.00 94.94 204 PHE A CA 1
ATOM 1567 C C . PHE A 1 204 ? 4.526 9.943 -19.336 1.00 94.94 204 PHE A C 1
ATOM 1569 O O . PHE A 1 204 ? 4.609 9.257 -20.364 1.00 94.94 204 PHE A O 1
ATOM 1576 N N . GLN A 1 205 ? 5.163 11.105 -19.222 1.00 94.88 205 GLN A N 1
ATOM 1577 C CA . GLN A 1 205 ? 5.901 11.761 -20.298 1.00 94.88 205 GLN A CA 1
ATOM 1578 C C . GLN A 1 205 ? 7.407 11.524 -20.177 1.00 94.88 205 GLN A C 1
ATOM 1580 O O . GLN A 1 205 ? 8.106 12.104 -19.348 1.00 94.88 205 GLN A O 1
ATOM 1585 N N . ALA A 1 206 ? 7.951 10.696 -21.067 1.00 92.75 206 ALA A N 1
ATOM 1586 C CA . ALA A 1 206 ? 9.393 10.519 -21.182 1.00 92.75 206 ALA A CA 1
ATOM 1587 C C . ALA A 1 206 ? 10.036 11.639 -22.032 1.00 92.75 206 ALA A C 1
ATOM 1589 O O . ALA A 1 206 ? 9.598 11.862 -23.167 1.00 92.75 206 ALA A O 1
ATOM 1590 N N . PRO A 1 207 ? 11.133 12.278 -21.577 1.00 94.75 207 PRO A N 1
ATOM 1591 C CA . PRO A 1 207 ? 11.842 12.074 -20.306 1.00 94.75 207 PRO A CA 1
ATOM 1592 C C . PRO A 1 207 ? 11.417 13.030 -19.171 1.00 94.75 207 PRO A C 1
ATOM 1594 O O . PRO A 1 207 ? 12.067 13.038 -18.134 1.00 94.75 207 PRO A O 1
ATOM 1597 N N . GLN A 1 208 ? 10.420 13.893 -19.381 1.00 96.81 208 GLN A N 1
ATOM 1598 C CA . GLN A 1 208 ? 10.089 15.021 -18.498 1.00 96.81 208 GLN A CA 1
ATOM 1599 C C . GLN A 1 208 ? 9.688 14.608 -17.082 1.00 96.81 208 GLN A C 1
ATOM 1601 O O . GLN A 1 208 ? 9.985 15.340 -16.145 1.00 96.81 208 GLN A O 1
ATOM 1606 N N . GLU A 1 209 ? 9.046 13.455 -16.958 1.00 97.19 209 GLU A N 1
ATOM 1607 C CA . GLU A 1 209 ? 8.516 12.903 -15.712 1.00 97.19 209 GLU A CA 1
ATOM 1608 C C . GLU A 1 209 ? 9.357 11.739 -15.190 1.00 97.19 209 GLU A C 1
ATOM 1610 O O . GLU A 1 209 ? 8.902 10.968 -14.359 1.00 97.19 209 GLU A O 1
ATOM 1615 N N . CYS A 1 210 ? 10.573 11.577 -15.715 1.00 97.88 210 CYS A N 1
ATOM 1616 C CA . CYS A 1 210 ? 11.502 10.530 -15.320 1.00 97.88 210 CYS A CA 1
ATOM 1617 C C . CYS A 1 210 ? 12.560 11.096 -14.372 1.00 97.88 210 CYS A C 1
ATOM 1619 O O . CYS A 1 210 ? 13.355 11.962 -14.759 1.00 97.88 210 CYS A O 1
ATOM 1621 N N . TYR A 1 211 ? 12.597 10.590 -13.145 1.00 97.75 211 TYR A N 1
ATOM 1622 C CA . TYR A 1 211 ? 13.420 11.126 -12.071 1.00 97.75 211 TYR A CA 1
ATOM 1623 C C . TYR A 1 211 ? 14.334 10.056 -11.475 1.00 97.75 211 TYR A C 1
ATOM 1625 O O . TYR A 1 211 ? 14.029 8.864 -11.470 1.00 97.75 211 TYR A O 1
ATOM 1633 N N . ALA A 1 212 ? 15.471 10.505 -10.942 1.00 97.25 212 ALA A N 1
ATOM 1634 C CA . ALA A 1 212 ? 16.355 9.660 -10.156 1.00 97.25 212 ALA A CA 1
ATOM 1635 C C . ALA A 1 212 ? 15.932 9.698 -8.683 1.00 97.25 212 ALA A C 1
ATOM 1637 O O . ALA A 1 212 ? 15.920 10.761 -8.063 1.00 97.25 212 ALA A O 1
ATOM 1638 N N . TYR A 1 213 ? 15.661 8.529 -8.121 1.00 96.38 213 TYR A N 1
ATOM 1639 C CA . TYR A 1 213 ? 15.239 8.308 -6.742 1.00 96.38 213 TYR A CA 1
ATOM 1640 C C . TYR A 1 213 ? 16.379 7.842 -5.820 1.00 96.38 213 TYR A C 1
ATOM 1642 O O . TYR A 1 213 ? 16.155 7.394 -4.694 1.00 96.38 213 TYR A O 1
ATOM 1650 N N . ALA A 1 214 ? 17.625 7.990 -6.275 1.00 95.25 214 ALA A N 1
ATOM 1651 C CA . ALA A 1 214 ? 18.825 7.790 -5.469 1.00 95.25 214 ALA A CA 1
ATOM 1652 C C . ALA A 1 214 ? 19.091 9.014 -4.565 1.00 95.25 214 ALA A C 1
ATOM 1654 O O . ALA A 1 214 ? 19.994 9.818 -4.819 1.00 95.25 214 ALA A O 1
ATOM 1655 N N . PHE A 1 215 ? 18.254 9.208 -3.544 1.00 91.81 215 PHE A N 1
ATOM 1656 C CA . PHE A 1 215 ? 18.320 10.362 -2.639 1.00 91.81 215 PHE A CA 1
ATOM 1657 C C . PHE A 1 215 ? 19.396 10.229 -1.550 1.00 91.81 215 PHE A C 1
ATOM 1659 O O . PHE A 1 215 ? 19.581 11.157 -0.757 1.00 91.81 215 PHE A O 1
ATOM 1666 N N . GLY A 1 216 ? 20.101 9.095 -1.478 1.00 89.88 216 GLY A N 1
ATOM 1667 C CA . GLY A 1 216 ? 21.012 8.796 -0.371 1.00 89.88 216 GLY A CA 1
ATOM 1668 C C . GLY A 1 216 ? 20.268 8.518 0.938 1.00 89.88 216 GLY A C 1
ATOM 1669 O O . GLY A 1 216 ? 20.834 8.678 2.023 1.00 89.88 216 GLY A O 1
ATOM 1670 N N . LEU A 1 217 ? 18.990 8.146 0.837 1.00 87.38 217 LEU A N 1
ATOM 1671 C CA . LEU A 1 217 ? 18.152 7.682 1.939 1.00 87.38 217 LEU A CA 1
ATOM 1672 C C . LEU A 1 217 ? 18.163 6.157 1.921 1.00 87.38 217 LEU A C 1
ATOM 1674 O O . LEU A 1 217 ? 18.196 5.579 0.854 1.00 87.38 217 LEU A O 1
ATOM 1678 N N . CYS A 1 218 ? 18.169 5.501 3.076 1.00 84.94 218 CYS A N 1
ATOM 1679 C CA . CYS A 1 218 ? 18.180 4.039 3.161 1.00 84.94 218 CYS A CA 1
ATOM 1680 C C . CYS A 1 218 ? 16.733 3.512 3.197 1.00 84.94 218 CYS A C 1
ATOM 1682 O O . CYS A 1 218 ? 15.963 4.040 4.003 1.00 84.94 218 CYS A O 1
ATOM 1684 N N . PRO A 1 219 ? 16.363 2.482 2.414 1.00 88.69 219 PRO A N 1
ATOM 1685 C CA . PRO A 1 219 ? 17.122 1.882 1.306 1.00 88.69 219 PRO A CA 1
ATOM 1686 C C . PRO A 1 219 ? 17.302 2.859 0.129 1.00 88.69 219 PRO A C 1
ATOM 1688 O O . PRO A 1 219 ? 16.420 3.670 -0.125 1.00 88.69 219 PRO A O 1
ATOM 1691 N N . ASP A 1 220 ? 18.437 2.774 -0.573 1.00 90.38 220 ASP A N 1
ATOM 1692 C CA . ASP A 1 220 ? 18.766 3.631 -1.725 1.00 90.38 220 ASP A CA 1
ATOM 1693 C C . ASP A 1 220 ? 19.037 2.733 -2.945 1.00 90.38 220 ASP A C 1
ATOM 1695 O O . ASP A 1 220 ? 19.911 1.861 -2.851 1.00 90.38 220 ASP A O 1
ATOM 1699 N N . PRO A 1 221 ? 18.352 2.921 -4.084 1.00 93.50 221 PRO A N 1
ATOM 1700 C CA . PRO A 1 221 ? 17.366 3.965 -4.360 1.00 93.50 221 PRO A CA 1
ATOM 1701 C C . PRO A 1 221 ? 16.005 3.727 -3.693 1.00 93.50 221 PRO A C 1
ATOM 1703 O O . PRO A 1 221 ? 15.648 2.600 -3.345 1.00 93.50 221 PRO A O 1
ATOM 1706 N N . LEU A 1 222 ? 15.238 4.811 -3.562 1.00 94.12 222 LEU A N 1
ATOM 1707 C CA . LEU A 1 222 ? 13.815 4.744 -3.244 1.00 94.12 222 LEU A CA 1
ATOM 1708 C C . LEU A 1 222 ? 12.982 4.467 -4.506 1.00 94.12 222 LEU A C 1
ATOM 1710 O O . LEU A 1 222 ? 13.460 4.549 -5.632 1.00 94.12 222 LEU A O 1
ATOM 1714 N N . GLY A 1 223 ? 11.711 4.159 -4.304 1.00 95.31 223 GLY A N 1
ATOM 1715 C CA . GLY A 1 223 ? 10.683 4.041 -5.320 1.00 95.31 223 GLY A CA 1
ATOM 1716 C C . GLY A 1 223 ? 9.316 3.786 -4.693 1.00 95.31 223 GLY A C 1
ATOM 1717 O O . GLY A 1 223 ? 9.175 3.728 -3.466 1.00 95.31 223 GLY A O 1
ATOM 1718 N N . ALA A 1 224 ? 8.293 3.687 -5.535 1.00 96.75 224 ALA A N 1
ATOM 1719 C CA . ALA A 1 224 ? 6.910 3.533 -5.112 1.00 96.75 224 ALA A CA 1
ATOM 1720 C C . ALA A 1 224 ? 6.745 2.283 -4.240 1.00 96.75 224 ALA A C 1
ATOM 1722 O O . ALA A 1 224 ? 6.994 1.169 -4.691 1.00 96.75 224 ALA A O 1
ATOM 1723 N N . MET A 1 225 ? 6.316 2.464 -2.996 1.00 94.94 225 MET A N 1
ATOM 1724 C CA . MET A 1 225 ? 6.283 1.411 -1.989 1.00 94.94 225 MET A CA 1
ATOM 1725 C C . MET A 1 225 ? 5.244 0.346 -2.343 1.00 94.94 225 MET A C 1
ATOM 1727 O O . MET A 1 225 ? 4.039 0.532 -2.138 1.00 94.94 225 MET A O 1
ATOM 1731 N N . HIS A 1 226 ? 5.735 -0.749 -2.916 1.00 95.75 226 HIS A N 1
ATOM 1732 C CA . HIS A 1 226 ? 4.944 -1.817 -3.506 1.00 95.75 226 HIS A CA 1
ATOM 1733 C C . HIS A 1 226 ? 5.673 -3.153 -3.357 1.00 95.75 226 HIS A C 1
ATOM 1735 O O . HIS A 1 226 ? 6.901 -3.205 -3.425 1.00 95.75 226 HIS A O 1
ATOM 1741 N N . SER A 1 227 ? 4.929 -4.239 -3.207 1.00 95.19 227 SER A N 1
ATOM 1742 C CA . SER A 1 227 ? 5.477 -5.588 -3.290 1.00 95.19 227 SER A CA 1
ATOM 1743 C C . SER A 1 227 ? 4.548 -6.548 -4.019 1.00 95.19 227 SER A C 1
ATOM 1745 O O . SER A 1 227 ? 3.347 -6.296 -4.166 1.00 95.19 227 SER A O 1
ATOM 1747 N N . PHE A 1 228 ? 5.150 -7.619 -4.528 1.00 95.50 228 PHE A N 1
ATOM 1748 C CA . PHE A 1 228 ? 4.494 -8.712 -5.234 1.00 95.50 228 PHE A CA 1
ATOM 1749 C C . PHE A 1 228 ? 4.981 -10.033 -4.653 1.00 95.50 228 PHE A C 1
ATOM 1751 O O . PHE A 1 228 ? 6.188 -10.293 -4.635 1.00 95.50 228 PHE A O 1
ATOM 1758 N N . GLY A 1 229 ? 4.046 -10.895 -4.273 1.00 92.69 229 GLY A N 1
ATOM 1759 C CA . GLY A 1 229 ? 4.332 -12.196 -3.682 1.00 92.69 229 GLY A CA 1
ATOM 1760 C C . GLY A 1 229 ? 3.418 -13.294 -4.209 1.00 92.69 229 GLY A C 1
ATOM 1761 O O . GLY A 1 229 ? 2.511 -13.055 -5.017 1.00 92.69 229 GLY A O 1
ATOM 1762 N N . ASP A 1 230 ? 3.654 -14.511 -3.738 1.00 86.88 230 ASP A N 1
ATOM 1763 C CA . ASP A 1 230 ? 2.652 -15.569 -3.834 1.00 86.88 230 ASP A CA 1
ATOM 1764 C C . ASP A 1 230 ? 1.665 -15.418 -2.680 1.00 86.88 230 ASP A C 1
ATOM 1766 O O . ASP A 1 230 ? 2.072 -15.158 -1.550 1.00 86.88 230 ASP A O 1
ATOM 1770 N N . GLY A 1 231 ? 0.378 -15.656 -2.918 1.00 69.56 231 GLY A N 1
ATOM 1771 C CA . GLY A 1 231 ? -0.521 -16.011 -1.827 1.00 69.56 231 GLY A CA 1
ATOM 1772 C C . GLY A 1 231 ? -0.066 -17.366 -1.297 1.00 69.56 231 GLY A C 1
ATOM 1773 O O . GLY A 1 231 ? -0.244 -18.393 -1.952 1.00 69.56 231 GLY A O 1
ATOM 1774 N N . GLY A 1 232 ? 0.622 -17.391 -0.156 1.00 57.41 232 GLY A N 1
ATOM 1775 C CA . GLY A 1 232 ? 1.070 -18.645 0.440 1.00 57.41 232 GLY A CA 1
ATOM 1776 C C . GLY A 1 232 ? -0.119 -19.588 0.670 1.00 57.41 232 GLY A C 1
ATOM 1777 O O . GLY A 1 232 ? -1.208 -19.155 1.023 1.00 57.41 232 GLY A O 1
ATOM 1778 N N . ASN A 1 233 ? 0.072 -20.905 0.563 1.00 48.62 233 ASN A N 1
ATOM 1779 C CA . ASN A 1 233 ? -0.964 -21.872 0.984 1.00 48.62 233 ASN A CA 1
ATOM 1780 C C . ASN A 1 233 ? -1.294 -21.784 2.494 1.00 48.62 233 ASN A C 1
ATOM 1782 O O . ASN A 1 233 ? -2.184 -22.486 2.965 1.00 48.62 233 ASN A O 1
ATOM 1786 N N . ASP A 1 234 ? -0.560 -20.955 3.240 1.00 50.12 234 ASP A N 1
ATOM 1787 C CA . ASP A 1 234 ? -0.787 -20.623 4.647 1.00 50.12 234 ASP A CA 1
ATOM 1788 C C . ASP A 1 234 ? -1.567 -19.299 4.811 1.00 50.12 234 ASP A C 1
ATOM 1790 O O . ASP A 1 234 ? -1.606 -18.715 5.890 1.00 50.12 234 ASP A O 1
ATOM 1794 N N . CYS A 1 235 ? -2.234 -18.832 3.746 1.00 52.12 235 CYS A N 1
ATOM 1795 C CA . CYS A 1 235 ? -3.238 -17.764 3.790 1.00 52.12 235 CYS A CA 1
ATOM 1796 C C . CYS A 1 235 ? -4.582 -18.241 4.364 1.00 52.12 235 CYS A C 1
ATOM 1798 O O . CYS A 1 235 ? -5.622 -17.636 4.109 1.00 52.12 235 CYS A O 1
ATOM 1800 N N . THR A 1 236 ? -4.613 -19.309 5.169 1.00 50.44 236 THR A N 1
ATOM 1801 C CA . THR A 1 236 ? -5.746 -19.438 6.080 1.00 50.44 236 THR A CA 1
ATOM 1802 C C . THR A 1 236 ? -5.642 -18.265 7.035 1.00 50.44 236 THR A C 1
ATOM 1804 O O . THR A 1 236 ? -4.766 -18.263 7.903 1.00 50.44 236 THR A O 1
ATOM 1807 N N . LEU A 1 237 ? -6.528 -17.269 6.874 1.00 51.81 237 LEU A N 1
ATOM 1808 C CA . LEU A 1 237 ? -6.858 -16.344 7.956 1.00 51.81 237 LEU A CA 1
ATOM 1809 C C . LEU A 1 237 ? -6.846 -17.166 9.250 1.00 51.81 237 LEU A C 1
ATOM 1811 O O . LEU A 1 237 ? -7.403 -18.275 9.231 1.00 51.81 237 LEU A O 1
ATOM 1815 N N . PRO A 1 238 ? -6.181 -16.698 10.328 1.00 57.09 238 PRO A N 1
ATOM 1816 C CA . PRO A 1 238 ? -6.152 -17.448 11.576 1.00 57.09 238 PRO A CA 1
ATOM 1817 C C . PRO A 1 238 ? -7.581 -17.910 11.854 1.00 57.09 238 PRO A C 1
ATOM 1819 O O . PRO A 1 238 ? -8.487 -17.081 11.697 1.00 57.09 238 PRO A O 1
ATOM 1822 N N . PRO A 1 239 ? -7.785 -19.220 12.110 1.00 64.38 239 PRO A N 1
ATOM 1823 C CA . PRO A 1 239 ? -9.096 -19.846 12.041 1.00 64.38 239 PRO A CA 1
ATOM 1824 C C . PRO A 1 239 ? -10.107 -18.953 12.738 1.00 64.38 239 PRO A C 1
ATOM 1826 O O . PRO A 1 239 ? -9.894 -18.564 13.886 1.00 64.38 239 PRO A O 1
ATOM 1829 N N . GLU A 1 240 ? -11.141 -18.552 11.999 1.00 81.50 240 GLU A N 1
ATOM 1830 C CA . GLU A 1 240 ? -12.088 -17.560 12.484 1.00 81.50 240 GLU A CA 1
ATOM 1831 C C . GLU A 1 240 ? -12.630 -18.001 13.848 1.00 81.50 240 GLU A C 1
ATOM 1833 O O . GLU A 1 240 ? -13.064 -19.144 14.013 1.00 81.50 240 GLU A O 1
ATOM 1838 N N . ILE A 1 241 ? -12.576 -17.098 14.835 1.00 91.38 241 ILE A N 1
ATOM 1839 C CA . ILE A 1 241 ? -13.112 -17.346 16.176 1.00 91.38 241 ILE A CA 1
ATOM 1840 C C . ILE A 1 241 ? -14.583 -17.747 16.014 1.00 91.38 241 ILE A C 1
ATOM 1842 O O . ILE A 1 241 ? -15.370 -16.924 15.564 1.00 91.38 241 ILE A O 1
ATOM 1846 N N . PRO A 1 242 ? -15.018 -18.959 16.382 1.00 95.19 242 PRO A N 1
ATOM 1847 C CA . PRO A 1 242 ? -16.412 -19.339 16.189 1.00 95.19 242 PRO A CA 1
ATOM 1848 C C . PRO A 1 242 ? -17.363 -18.387 16.929 1.00 95.19 242 PRO A C 1
ATOM 1850 O O . PRO A 1 242 ? -17.076 -17.968 18.052 1.00 95.19 242 PRO A O 1
ATOM 1853 N N . CYS A 1 243 ? -18.536 -18.080 16.363 1.00 96.06 243 CYS A N 1
ATOM 1854 C CA . CYS A 1 243 ? -19.514 -17.218 17.043 1.00 96.06 243 CYS A CA 1
ATOM 1855 C C . CYS A 1 243 ? -19.890 -17.714 18.443 1.00 96.06 243 CYS A C 1
ATOM 1857 O O . CYS A 1 243 ? -20.063 -16.907 19.359 1.00 96.06 243 CYS A O 1
ATOM 1859 N N . ASP A 1 244 ? -19.966 -19.035 18.620 1.00 96.81 244 ASP A N 1
ATOM 1860 C CA . ASP A 1 244 ? -20.255 -19.667 19.909 1.00 96.81 244 ASP A CA 1
ATOM 1861 C C . ASP A 1 244 ? -19.160 -19.407 20.956 1.00 96.81 244 ASP A C 1
ATOM 1863 O O . ASP A 1 244 ? -19.440 -19.443 22.156 1.00 96.81 244 ASP A O 1
ATOM 1867 N N . ASP A 1 245 ? -17.942 -19.073 20.518 1.00 97.12 245 ASP A N 1
ATOM 1868 C CA . ASP A 1 245 ? -16.827 -18.697 21.381 1.00 97.12 245 ASP A CA 1
ATOM 1869 C C . ASP A 1 245 ? -16.832 -17.200 21.742 1.00 97.12 245 ASP A C 1
ATOM 1871 O O . ASP A 1 245 ? -16.182 -16.789 22.708 1.00 97.12 245 ASP A O 1
ATOM 1875 N N . VAL A 1 246 ? -17.661 -16.372 21.095 1.00 97.50 246 VAL A N 1
ATOM 1876 C CA . VAL A 1 246 ? -17.869 -14.971 21.487 1.00 97.50 246 VAL A CA 1
ATOM 1877 C C . VAL A 1 246 ? -19.033 -14.856 22.470 1.00 97.50 246 VAL A C 1
ATOM 1879 O O . VAL A 1 246 ? -20.186 -14.605 22.131 1.00 97.50 246 VAL A O 1
ATOM 1882 N N . LYS A 1 247 ? -18.721 -14.935 23.763 1.00 97.94 247 LYS A N 1
ATOM 1883 C CA . LYS A 1 247 ? -19.708 -14.835 24.852 1.00 97.94 247 LYS A CA 1
ATOM 1884 C C . LYS A 1 247 ? -20.468 -13.506 24.890 1.00 97.94 247 LYS A C 1
ATOM 1886 O O . LYS A 1 247 ? -21.591 -13.449 25.402 1.00 97.94 247 LYS A O 1
ATOM 1891 N N . LYS A 1 248 ? -19.832 -12.394 24.505 1.00 97.94 248 LYS A N 1
ATOM 1892 C CA . LYS A 1 248 ? -20.414 -11.056 24.696 1.00 97.94 248 LYS A CA 1
ATOM 1893 C C . LYS A 1 248 ? -19.756 -9.983 23.841 1.00 97.94 248 LYS A C 1
ATOM 1895 O O . LYS A 1 248 ? -18.574 -9.705 24.013 1.00 97.94 248 LYS A O 1
ATOM 1900 N N . PHE A 1 249 ? -20.583 -9.238 23.116 1.00 98.06 249 PHE A N 1
ATOM 1901 C CA . PHE A 1 249 ? -20.209 -7.993 22.450 1.00 98.06 249 PHE A CA 1
ATOM 1902 C C . PHE A 1 249 ? -20.921 -6.783 23.077 1.00 98.06 249 PHE A C 1
ATOM 1904 O O . PHE A 1 249 ? -22.146 -6.770 23.239 1.00 98.06 249 PHE A O 1
ATOM 1911 N N . LYS A 1 250 ? -20.159 -5.761 23.489 1.00 98.12 250 LYS A N 1
ATOM 1912 C CA . LYS A 1 250 ? -20.690 -4.498 24.025 1.00 98.12 250 LYS A CA 1
ATOM 1913 C C . LYS A 1 250 ? -19.940 -3.298 23.471 1.00 98.12 250 LYS A C 1
ATOM 1915 O O . LYS A 1 250 ? -18.720 -3.239 23.574 1.00 98.12 250 LYS A O 1
ATOM 1920 N N . ALA A 1 251 ? -20.695 -2.291 23.056 1.00 98.00 251 ALA A N 1
ATOM 1921 C CA . ALA A 1 251 ? -20.179 -0.970 22.754 1.00 98.00 251 ALA A CA 1
ATOM 1922 C C . ALA A 1 251 ? -20.958 0.086 23.545 1.00 98.00 251 ALA A C 1
ATOM 1924 O O . ALA A 1 251 ? -22.170 -0.032 23.737 1.00 98.00 251 ALA A O 1
ATOM 1925 N N . ASN A 1 252 ? -20.257 1.083 24.077 1.00 97.88 252 ASN A N 1
ATOM 1926 C CA . ASN A 1 252 ? -20.868 2.202 24.782 1.00 97.88 252 ASN A CA 1
ATOM 1927 C C . ASN A 1 252 ? -20.001 3.455 24.642 1.00 97.88 252 ASN A C 1
ATOM 1929 O O . ASN A 1 252 ? -18.778 3.369 24.718 1.00 97.88 252 ASN A O 1
ATOM 1933 N N . CYS A 1 253 ? -20.628 4.622 24.532 1.00 97.19 253 CYS A N 1
ATOM 1934 C CA . CYS A 1 253 ? -19.930 5.902 24.508 1.00 97.19 253 CYS A CA 1
ATOM 1935 C C . CYS A 1 253 ? -20.373 6.770 25.677 1.00 97.19 253 CYS A C 1
ATOM 1937 O O . CYS A 1 253 ? -21.554 6.823 26.023 1.00 97.19 253 CYS A O 1
ATOM 1939 N N . ARG A 1 254 ? -19.414 7.404 26.352 1.00 94.94 254 ARG A N 1
ATOM 1940 C CA . ARG A 1 254 ? -19.711 8.284 27.483 1.00 94.94 254 ARG A CA 1
ATOM 1941 C C . ARG A 1 254 ? -20.022 9.689 26.959 1.00 94.94 254 ARG A C 1
ATOM 1943 O O . ARG A 1 254 ? -19.140 10.338 26.406 1.00 94.94 254 ARG A O 1
ATOM 1950 N N . GLN A 1 255 ? -21.260 10.139 27.169 1.00 90.12 255 GLN A N 1
ATOM 1951 C CA . GLN A 1 255 ? -21.820 11.382 26.609 1.00 90.12 255 GLN A CA 1
ATOM 1952 C C . GLN A 1 255 ? -21.148 12.688 27.066 1.00 90.12 255 GLN A C 1
ATOM 1954 O O . GLN A 1 255 ? -21.409 13.739 26.500 1.00 90.12 255 GLN A O 1
ATOM 1959 N N . ASP A 1 256 ? -20.323 12.661 28.108 1.00 87.56 256 ASP A N 1
ATOM 1960 C CA . ASP A 1 256 ? -19.615 13.850 28.596 1.00 87.56 256 ASP A CA 1
ATOM 1961 C C . ASP A 1 256 ? -18.224 14.016 27.968 1.00 87.56 256 ASP A C 1
ATOM 1963 O O . ASP A 1 256 ? -17.630 15.087 28.027 1.00 87.56 256 ASP A O 1
ATOM 1967 N N . SER A 1 257 ? -17.676 12.952 27.386 1.00 87.62 257 SER A N 1
ATOM 1968 C CA . SER A 1 257 ? -16.264 12.878 27.001 1.00 87.62 257 SER A CA 1
ATOM 1969 C C . SER A 1 257 ? -16.046 12.335 25.596 1.00 87.62 257 SER A C 1
ATOM 1971 O O . SER A 1 257 ? -14.895 12.265 25.158 1.00 87.62 257 SER A O 1
ATOM 1973 N N . GLY A 1 258 ? -17.111 11.917 24.903 1.00 91.06 258 GLY A N 1
ATOM 1974 C CA . GLY A 1 258 ? -16.986 11.184 23.645 1.00 91.06 258 GLY A CA 1
ATOM 1975 C C . GLY A 1 258 ? -16.138 9.923 23.814 1.00 91.06 258 GLY A C 1
ATOM 1976 O O . GLY A 1 258 ? -15.358 9.571 22.933 1.00 91.06 258 GLY A O 1
ATOM 1977 N N . LYS A 1 259 ? -16.165 9.307 25.005 1.00 95.44 259 LYS A N 1
ATOM 1978 C CA . LYS A 1 259 ? -15.308 8.161 25.319 1.00 95.44 259 LYS A CA 1
ATOM 1979 C C . LYS A 1 259 ? -15.955 6.880 24.817 1.00 95.44 259 LYS A C 1
ATOM 1981 O O . LYS A 1 259 ? -16.781 6.312 25.541 1.00 95.44 259 LYS A O 1
ATOM 1986 N N . LEU A 1 260 ? -15.585 6.443 23.616 1.00 96.44 260 LEU A N 1
ATOM 1987 C CA . LEU A 1 260 ? -16.015 5.176 23.039 1.00 96.44 260 LEU A CA 1
ATOM 1988 C C . LEU A 1 260 ? -15.288 4.020 23.728 1.00 96.44 260 LEU A C 1
ATOM 1990 O O . LEU A 1 260 ? -14.072 4.028 23.919 1.00 96.44 260 LEU A O 1
ATOM 1994 N N . LYS A 1 261 ? -16.056 3.015 24.135 1.00 97.88 261 LYS A N 1
ATOM 1995 C CA . LYS A 1 261 ? -15.554 1.773 24.705 1.00 97.88 261 LYS A CA 1
ATOM 1996 C C . LYS A 1 261 ? -16.192 0.603 23.978 1.00 97.88 261 LYS A C 1
ATOM 1998 O O . LYS A 1 261 ? -17.414 0.467 23.995 1.00 97.88 261 LYS A O 1
ATOM 2003 N N . ILE A 1 262 ? -15.351 -0.268 23.438 1.00 97.94 262 ILE A N 1
ATOM 2004 C CA . ILE A 1 262 ? -15.749 -1.527 22.810 1.00 97.94 262 ILE A CA 1
ATOM 2005 C C . ILE A 1 262 ? -15.165 -2.661 23.652 1.00 97.94 262 ILE A C 1
ATOM 2007 O O . ILE A 1 262 ? -14.024 -2.599 24.119 1.00 97.94 262 ILE A O 1
ATOM 2011 N N . LEU A 1 263 ? -15.986 -3.665 23.931 1.00 98.12 263 LEU A N 1
ATOM 2012 C CA . LEU A 1 263 ? -15.629 -4.837 24.712 1.00 98.12 263 LEU A CA 1
ATOM 2013 C C . LEU A 1 263 ? -16.159 -6.080 24.005 1.00 98.12 263 LEU A C 1
ATOM 2015 O O . LEU A 1 263 ? -17.376 -6.244 23.891 1.00 98.12 263 LEU A O 1
ATOM 2019 N N . VAL A 1 264 ? -15.247 -6.976 23.648 1.00 97.94 264 VAL A N 1
ATOM 2020 C CA . VAL A 1 264 ? -15.568 -8.342 23.224 1.00 97.94 264 VAL A CA 1
ATOM 2021 C C . VAL A 1 264 ? -15.062 -9.286 24.309 1.00 97.94 264 VAL A C 1
ATOM 2023 O O . VAL A 1 264 ? -13.983 -9.080 24.868 1.00 97.94 264 VAL A O 1
ATOM 2026 N N . VAL A 1 265 ? -15.881 -10.251 24.711 1.00 98.06 265 VAL A N 1
ATOM 2027 C CA . VAL A 1 265 ? -15.518 -11.251 25.720 1.00 98.06 265 VAL A CA 1
ATOM 2028 C C . VAL A 1 265 ? -15.731 -12.625 25.119 1.00 98.06 265 VAL A C 1
ATOM 2030 O O . VAL A 1 265 ? -16.840 -12.911 24.671 1.00 98.06 265 VAL A O 1
ATOM 2033 N N . MET A 1 266 ? -14.692 -13.446 25.179 1.00 98.00 266 MET A N 1
ATOM 2034 C CA . MET A 1 266 ? -14.699 -14.837 24.753 1.00 98.00 266 MET A CA 1
ATOM 2035 C C . MET A 1 266 ? -15.297 -15.744 25.832 1.00 98.00 266 MET A C 1
ATOM 2037 O O . MET A 1 266 ? -15.443 -15.353 26.999 1.00 98.00 266 MET A O 1
ATOM 2041 N N . THR A 1 267 ? -15.706 -16.945 25.445 1.00 98.00 267 THR A N 1
ATOM 2042 C CA . THR A 1 267 ? -16.185 -17.996 26.351 1.00 98.00 267 THR A CA 1
ATOM 2043 C C . THR A 1 267 ? -15.081 -18.480 27.283 1.00 98.00 267 THR A C 1
ATOM 2045 O O . THR A 1 267 ? -15.337 -18.649 28.481 1.00 98.00 267 THR A O 1
ATOM 2048 N N . ASP A 1 268 ? -13.866 -18.627 26.756 1.00 96.88 268 ASP A N 1
ATOM 2049 C CA . ASP A 1 268 ? -12.666 -19.072 27.459 1.00 96.88 268 ASP A CA 1
ATOM 2050 C C . ASP A 1 268 ? -11.382 -18.399 26.912 1.00 96.88 268 ASP A C 1
ATOM 2052 O O . ASP A 1 268 ? -11.455 -17.366 26.249 1.00 96.88 268 ASP A O 1
ATOM 2056 N N . GLU A 1 269 ? -10.205 -18.896 27.308 1.00 97.12 269 GLU A N 1
ATOM 2057 C CA . GLU A 1 269 ? -8.888 -18.313 26.988 1.00 97.12 269 GLU A CA 1
ATOM 2058 C C . GLU A 1 269 ? -8.216 -18.939 25.753 1.00 97.12 269 GLU A C 1
ATOM 2060 O O . GLU A 1 269 ? -7.082 -18.583 25.451 1.00 97.12 269 GLU A O 1
ATOM 2065 N N . ARG A 1 270 ? -8.874 -19.860 25.029 1.00 96.06 270 ARG A N 1
ATOM 2066 C CA . ARG A 1 270 ? -8.274 -20.530 23.857 1.00 96.06 270 ARG A CA 1
ATOM 2067 C C . ARG A 1 270 ? -7.883 -19.561 22.741 1.00 96.06 270 ARG A C 1
ATOM 2069 O O . ARG A 1 270 ? -6.945 -19.857 22.018 1.00 96.06 270 ARG A O 1
ATOM 2076 N N . HIS A 1 271 ? -8.572 -18.425 22.656 1.00 93.69 271 HIS A N 1
ATOM 2077 C CA . HIS A 1 271 ? -8.348 -17.384 21.653 1.00 93.69 271 HIS A CA 1
ATOM 2078 C C . HIS A 1 271 ? -7.390 -16.277 22.125 1.00 93.69 271 HIS A C 1
ATOM 2080 O O . HIS A 1 271 ? -7.353 -15.208 21.522 1.00 93.69 271 HIS A O 1
ATOM 2086 N N . ASP A 1 272 ? -6.663 -16.458 23.235 1.00 90.75 272 ASP A N 1
ATOM 2087 C CA . ASP A 1 272 ? -5.657 -15.482 23.670 1.00 90.75 272 ASP A CA 1
ATOM 2088 C C . ASP A 1 272 ? -4.584 -15.285 22.588 1.00 90.75 272 ASP A C 1
ATOM 2090 O O . ASP A 1 272 ? -4.021 -16.250 22.076 1.00 90.75 272 ASP A O 1
ATOM 2094 N N . GLY A 1 273 ? -4.303 -14.028 22.238 1.00 80.12 273 GLY A N 1
ATOM 2095 C CA . GLY A 1 273 ? -3.395 -13.683 21.143 1.00 80.12 273 GLY A CA 1
ATOM 2096 C C . GLY A 1 273 ? -4.031 -13.658 19.747 1.00 80.12 273 GLY A C 1
ATOM 2097 O O . GLY A 1 273 ? -3.392 -13.173 18.818 1.00 80.12 273 GLY A O 1
ATOM 2098 N N . GLU A 1 274 ? -5.281 -14.098 19.583 1.00 86.75 274 GLU A N 1
ATOM 2099 C CA . GLU A 1 274 ? -6.007 -13.948 18.316 1.00 86.75 274 GLU A CA 1
ATOM 2100 C C . GLU A 1 274 ? -6.551 -12.517 18.138 1.00 86.75 274 GLU A C 1
ATOM 2102 O O . GLU A 1 274 ? -6.569 -11.703 19.070 1.00 86.75 274 GLU A O 1
ATOM 2107 N N . ILE A 1 275 ? -6.998 -12.189 16.922 1.00 85.94 275 ILE A N 1
ATOM 2108 C CA . ILE A 1 275 ? -7.475 -10.850 16.546 1.00 85.94 275 ILE A CA 1
ATOM 2109 C C . ILE A 1 275 ? -8.982 -10.867 16.278 1.00 85.94 275 ILE A C 1
ATOM 2111 O O . ILE A 1 275 ? -9.485 -11.697 15.517 1.00 85.94 275 ILE A O 1
ATOM 2115 N N . VAL A 1 276 ? -9.674 -9.887 16.858 1.00 91.00 276 VAL A N 1
ATOM 2116 C CA . VAL A 1 276 ? -11.081 -9.562 16.605 1.00 91.00 276 VAL A CA 1
ATOM 2117 C C . VAL A 1 276 ? -11.172 -8.238 15.863 1.00 91.00 276 VAL A C 1
ATOM 2119 O O . VAL A 1 276 ? -10.598 -7.248 16.320 1.00 91.00 276 VAL A O 1
ATOM 2122 N N . SER A 1 277 ? -11.963 -8.201 14.794 1.00 89.00 277 SER A N 1
ATOM 2123 C CA . SER A 1 277 ? -12.144 -7.007 13.963 1.00 89.00 277 SER A CA 1
ATOM 2124 C C . SER A 1 277 ? -13.496 -6.354 14.244 1.00 89.00 277 SER A C 1
ATOM 2126 O O . SER A 1 277 ? -14.527 -7.027 14.324 1.00 89.00 277 SER A O 1
ATOM 2128 N N . VAL A 1 278 ? -13.514 -5.034 14.419 1.00 91.94 278 VAL A N 1
ATOM 2129 C CA . VAL A 1 278 ? -14.714 -4.247 14.732 1.00 91.94 278 VAL A CA 1
ATOM 2130 C C . VAL A 1 278 ? -14.765 -2.996 13.856 1.00 91.94 278 VAL A C 1
ATOM 2132 O O . VAL A 1 278 ? -13.813 -2.224 13.827 1.00 91.94 278 VAL A O 1
ATOM 2135 N N . ALA A 1 279 ? -15.901 -2.740 13.210 1.00 86.44 279 ALA A N 1
ATOM 2136 C CA . ALA A 1 279 ? -16.191 -1.461 12.570 1.00 86.44 279 ALA A CA 1
ATOM 2137 C C . ALA A 1 279 ? -16.826 -0.505 13.582 1.00 86.44 279 ALA A C 1
ATOM 2139 O O . ALA A 1 279 ? -17.707 -0.893 14.351 1.00 86.44 279 ALA A O 1
ATOM 2140 N N . ALA A 1 280 ? -16.421 0.758 13.556 1.00 89.19 280 ALA A N 1
ATOM 2141 C CA . ALA A 1 280 ? -17.036 1.862 14.275 1.00 89.19 280 ALA A CA 1
ATOM 2142 C C . ALA A 1 280 ? -17.394 2.970 13.275 1.00 89.19 280 ALA A C 1
ATOM 2144 O O . ALA A 1 280 ? -16.617 3.895 13.050 1.00 89.19 280 ALA A O 1
ATOM 2145 N N . GLY A 1 281 ? -18.567 2.870 12.645 1.00 86.25 281 GLY A N 1
ATOM 2146 C CA . GLY A 1 281 ? -18.901 3.680 11.473 1.00 86.25 281 GLY A CA 1
ATOM 2147 C C . GLY A 1 281 ? -17.966 3.346 10.299 1.00 86.25 281 GLY A C 1
ATOM 2148 O O . GLY A 1 281 ? -17.858 2.170 9.961 1.00 86.25 281 GLY A O 1
ATOM 2149 N N . PRO A 1 282 ? -17.276 4.332 9.693 1.00 71.31 282 PRO A N 1
ATOM 2150 C CA . PRO A 1 282 ? -16.329 4.080 8.603 1.00 71.31 282 PRO A CA 1
ATOM 2151 C C . PRO A 1 282 ? -14.968 3.558 9.091 1.00 71.31 282 PRO A C 1
ATOM 2153 O O . PRO A 1 282 ? -14.124 3.194 8.281 1.00 71.31 282 PRO A O 1
ATOM 2156 N N . TYR A 1 283 ? -14.715 3.558 10.403 1.00 76.06 283 TYR A N 1
ATOM 2157 C CA . TYR A 1 283 ? -13.420 3.172 10.954 1.00 76.06 283 TYR A CA 1
ATOM 2158 C C . TYR A 1 283 ? -13.367 1.678 11.230 1.00 76.06 283 TYR A C 1
ATOM 2160 O O . TYR A 1 283 ? -14.296 1.130 11.821 1.00 76.06 283 TYR A O 1
ATOM 2168 N N . TRP A 1 284 ? -12.263 1.036 10.873 1.00 78.12 284 TRP A N 1
ATOM 2169 C CA . TRP A 1 284 ? -11.998 -0.367 11.177 1.00 78.12 284 TRP A CA 1
ATOM 2170 C C . TRP A 1 284 ? -10.962 -0.484 12.295 1.00 78.12 284 TRP A C 1
ATOM 2172 O O . TRP A 1 284 ? -10.021 0.306 12.371 1.00 78.12 284 TRP A O 1
ATOM 2182 N N . LEU A 1 285 ? -11.179 -1.431 13.208 1.00 82.44 285 LEU A N 1
ATOM 2183 C CA . LEU A 1 285 ? -10.368 -1.642 14.402 1.00 82.44 285 LEU A CA 1
ATOM 2184 C C . LEU A 1 285 ? -10.074 -3.127 14.581 1.00 82.44 285 LEU A C 1
ATOM 2186 O O . LEU A 1 285 ? -10.988 -3.899 14.874 1.00 82.44 285 LEU A O 1
ATOM 2190 N N . ASP A 1 286 ? -8.798 -3.484 14.544 1.00 80.81 286 ASP A N 1
ATOM 2191 C CA . ASP A 1 286 ? -8.333 -4.817 14.902 1.00 80.81 286 ASP A CA 1
ATOM 2192 C C . ASP A 1 286 ? -7.773 -4.838 16.308 1.00 80.81 286 ASP A C 1
ATOM 2194 O O . ASP A 1 286 ? -6.975 -3.997 16.728 1.00 80.81 286 ASP A O 1
ATOM 2198 N N . LEU A 1 287 ? -8.274 -5.785 17.087 1.00 86.62 287 LEU A N 1
ATOM 2199 C CA . LEU A 1 287 ? -8.104 -5.776 18.519 1.00 86.62 287 LEU A CA 1
ATOM 2200 C C . LEU A 1 287 ? -7.658 -7.158 18.998 1.00 86.62 287 LEU A C 1
ATOM 2202 O O . LEU A 1 287 ? -8.390 -8.141 18.898 1.00 86.62 287 LEU A O 1
ATOM 2206 N N . LEU A 1 288 ? -6.466 -7.195 19.593 1.00 85.81 288 LEU A N 1
ATOM 2207 C CA . LEU A 1 288 ? -5.888 -8.395 20.191 1.00 85.81 288 LEU A CA 1
ATOM 2208 C C . LEU A 1 288 ? -6.698 -8.872 21.403 1.00 85.81 288 LEU A C 1
ATOM 2210 O O . LEU A 1 288 ? -6.958 -8.110 22.348 1.00 85.81 288 LEU A O 1
ATOM 2214 N N . VAL A 1 289 ? -7.047 -10.153 21.401 1.00 92.12 289 VAL A N 1
ATOM 2215 C CA . VAL A 1 289 ? -7.626 -10.855 22.544 1.00 92.12 289 VAL A CA 1
ATOM 2216 C C . VAL A 1 289 ? -6.550 -11.028 23.617 1.00 92.12 289 VAL A C 1
ATOM 2218 O O . VAL A 1 289 ? -5.448 -11.485 23.339 1.00 92.12 289 VAL A O 1
ATOM 2221 N N . ARG A 1 290 ? -6.865 -10.628 24.856 1.00 90.00 290 ARG A N 1
ATOM 2222 C CA . ARG A 1 290 ? -6.007 -10.813 26.037 1.00 90.00 290 ARG A CA 1
ATOM 2223 C C . ARG A 1 290 ? -6.737 -11.634 27.097 1.00 90.00 290 ARG A C 1
ATOM 2225 O O . ARG A 1 290 ? -7.672 -11.141 27.746 1.00 90.00 290 ARG A O 1
ATOM 2232 N N . GLY A 1 291 ? -6.319 -12.880 27.275 1.00 95.81 291 GLY A N 1
ATOM 2233 C CA . GLY A 1 291 ? -7.050 -13.930 27.973 1.00 95.81 291 GLY A CA 1
ATOM 2234 C C . GLY A 1 291 ? -8.406 -14.147 27.308 1.00 95.81 291 GLY A C 1
ATOM 2235 O O . GLY A 1 291 ? -8.501 -14.604 26.182 1.00 95.81 291 GLY A O 1
ATOM 2236 N N . GLN A 1 292 ? -9.478 -13.741 27.987 1.00 97.56 292 GLN A N 1
ATOM 2237 C CA . GLN A 1 292 ? -10.849 -13.856 27.466 1.00 97.56 292 GLN A CA 1
ATOM 2238 C C . GLN A 1 292 ? -11.395 -12.543 26.899 1.00 97.56 292 GLN A C 1
ATOM 2240 O O . GLN A 1 292 ? -12.606 -12.414 26.721 1.00 97.56 292 GLN A O 1
ATOM 2245 N N . ARG A 1 293 ? -10.592 -11.476 26.797 1.00 97.50 293 ARG A N 1
ATOM 2246 C CA . ARG A 1 293 ? -11.135 -10.123 26.608 1.00 97.50 293 ARG A CA 1
ATOM 2247 C C . ARG A 1 293 ? -10.383 -9.316 25.576 1.00 97.50 293 ARG A C 1
ATOM 2249 O O . ARG A 1 293 ? -9.179 -9.125 25.664 1.00 97.50 293 ARG A O 1
ATOM 2256 N N . VAL A 1 294 ? -11.170 -8.676 24.733 1.00 96.19 294 VAL A N 1
ATOM 2257 C CA . VAL A 1 294 ? -10.766 -7.592 23.854 1.00 96.19 294 VAL A CA 1
ATOM 2258 C C . VAL A 1 294 ? -11.350 -6.306 24.413 1.00 96.19 294 VAL A C 1
ATOM 2260 O O . VAL A 1 294 ? -12.547 -6.235 24.707 1.00 96.19 294 VAL A O 1
ATOM 2263 N N . LYS A 1 295 ? -10.529 -5.272 24.594 1.00 96.44 295 LYS A N 1
ATOM 2264 C CA . LYS A 1 295 ? -10.994 -3.999 25.149 1.00 96.44 295 LYS A CA 1
ATOM 2265 C C . LYS A 1 295 ? -10.347 -2.823 24.437 1.00 96.44 295 LYS A C 1
ATOM 2267 O O . LYS A 1 295 ? -9.173 -2.544 24.655 1.00 96.44 295 LYS A O 1
ATOM 2272 N N . TYR A 1 296 ? -11.167 -2.070 23.721 1.00 95.69 296 TYR A N 1
ATOM 2273 C CA . TYR A 1 296 ? -10.788 -0.808 23.103 1.00 95.69 296 TYR A CA 1
ATOM 2274 C C . TYR A 1 296 ? -11.408 0.365 23.862 1.00 95.69 296 TYR A C 1
ATOM 2276 O O . TYR A 1 296 ? -12.560 0.304 24.312 1.00 95.69 296 TYR A O 1
ATOM 2284 N N . ILE A 1 297 ? -10.620 1.419 24.059 1.00 94.94 297 ILE A N 1
ATOM 2285 C CA . ILE A 1 297 ? -11.058 2.678 24.656 1.00 94.94 297 ILE A CA 1
ATOM 2286 C C . ILE A 1 297 ? -10.408 3.813 23.880 1.00 94.94 297 ILE A C 1
ATOM 2288 O O . ILE A 1 297 ? -9.184 3.904 23.869 1.00 94.94 297 ILE A O 1
ATOM 2292 N N . ASP A 1 298 ? -11.229 4.728 23.385 1.00 91.31 298 ASP A N 1
ATOM 2293 C CA . ASP A 1 298 ? -10.774 5.972 22.778 1.00 91.31 298 ASP A CA 1
ATOM 2294 C C . ASP A 1 298 ? -11.670 7.147 23.205 1.00 91.31 298 ASP A C 1
ATOM 2296 O O . ASP A 1 298 ? -12.746 6.949 23.775 1.00 91.31 298 ASP A O 1
ATOM 2300 N N . THR A 1 299 ? -11.204 8.381 23.030 1.00 90.75 299 THR A N 1
ATOM 2301 C CA . THR A 1 299 ? -11.900 9.612 23.438 1.00 90.75 299 THR A CA 1
ATOM 2302 C C . THR A 1 299 ? -12.002 10.600 22.289 1.00 90.75 299 THR A C 1
ATOM 2304 O O . THR A 1 299 ? -11.138 10.621 21.425 1.00 90.75 299 THR A O 1
ATOM 2307 N N . GLY A 1 300 ? -13.002 11.482 22.328 1.00 86.06 300 GLY A N 1
ATOM 2308 C CA . GLY A 1 300 ? -13.209 12.472 21.265 1.00 86.06 300 GLY A CA 1
ATOM 2309 C C . GLY A 1 300 ? -14.088 11.977 20.119 1.00 86.06 300 GLY A C 1
ATOM 2310 O O . GLY A 1 300 ? -14.160 12.639 19.093 1.00 86.06 300 GLY A O 1
ATOM 2311 N N . TRP A 1 301 ? -14.780 10.852 20.302 1.00 89.50 301 TRP A N 1
ATOM 2312 C CA . TRP A 1 301 ? -15.818 10.416 19.379 1.00 89.50 301 TRP A CA 1
ATOM 2313 C C . TRP A 1 301 ? -17.049 11.318 19.504 1.00 89.50 301 TRP A C 1
ATOM 2315 O O . TRP A 1 301 ? -17.482 11.642 20.615 1.00 89.50 301 TRP A O 1
ATOM 2325 N N . ILE A 1 302 ? -17.617 11.704 18.366 1.00 88.25 302 ILE A N 1
ATOM 2326 C CA . ILE A 1 302 ? -18.812 12.546 18.246 1.00 88.25 302 ILE A CA 1
ATOM 2327 C C . ILE A 1 302 ? -19.720 11.908 17.189 1.00 88.25 302 ILE A C 1
ATOM 2329 O O . ILE A 1 302 ? -19.226 11.350 16.214 1.00 88.25 302 ILE A O 1
ATOM 2333 N N . GLY A 1 303 ? -21.034 11.970 17.395 1.00 91.88 303 GLY A N 1
ATOM 2334 C CA . GLY A 1 303 ? -22.034 11.451 16.462 1.00 91.88 303 GLY A CA 1
ATOM 2335 C C . GLY A 1 303 ? -22.645 10.130 16.917 1.00 91.88 303 GLY A C 1
ATOM 2336 O O . GLY A 1 303 ? -22.599 9.781 18.096 1.00 91.88 303 GLY A O 1
ATOM 2337 N N . GLU A 1 304 ? -23.246 9.400 15.983 1.00 95.25 304 GLU A N 1
ATOM 2338 C CA . GLU A 1 304 ? -23.972 8.155 16.256 1.00 95.25 304 GLU A CA 1
ATOM 2339 C C . GLU A 1 304 ? -23.369 6.984 15.464 1.00 95.25 304 GLU A C 1
ATOM 2341 O O . GLU A 1 304 ? -24.021 6.450 14.569 1.00 95.25 304 GLU A O 1
ATOM 2346 N N . PRO A 1 305 ? -22.099 6.596 15.718 1.00 92.88 305 PRO A N 1
ATOM 2347 C CA . PRO A 1 305 ? -21.493 5.489 14.994 1.00 92.88 305 PRO A CA 1
ATOM 2348 C C . PRO A 1 305 ? -22.224 4.173 15.281 1.00 92.88 305 PRO A C 1
ATOM 2350 O O . PRO A 1 305 ? -22.483 3.812 16.436 1.00 92.88 305 PRO A O 1
ATOM 2353 N N . GLN A 1 306 ? -22.485 3.421 14.216 1.00 95.75 306 GLN A N 1
ATOM 2354 C CA . GLN A 1 306 ? -22.868 2.021 14.313 1.00 95.75 306 GLN A CA 1
ATOM 2355 C C . GLN A 1 306 ? -21.612 1.174 14.531 1.00 95.75 306 GLN A C 1
ATOM 2357 O O . GLN A 1 306 ? -20.650 1.268 13.768 1.00 95.75 306 GLN A O 1
ATOM 2362 N N . ILE A 1 307 ? -21.605 0.377 15.599 1.00 96.81 307 ILE A N 1
ATOM 2363 C CA . ILE A 1 307 ? -20.485 -0.489 15.963 1.00 96.81 307 ILE A CA 1
ATOM 2364 C C . ILE A 1 307 ? -20.821 -1.934 15.596 1.00 96.81 307 ILE A C 1
ATOM 2366 O O . ILE A 1 307 ? -21.736 -2.524 16.179 1.00 96.81 307 ILE A O 1
ATOM 2370 N N . THR A 1 308 ? -20.057 -2.519 14.682 1.00 94.88 308 THR A N 1
ATOM 2371 C CA . THR A 1 308 ? -20.306 -3.856 14.127 1.00 94.88 308 THR A CA 1
ATOM 2372 C C . THR A 1 308 ? -19.118 -4.760 14.411 1.00 94.88 308 THR A C 1
ATOM 2374 O O . THR A 1 308 ? -17.981 -4.382 14.148 1.00 94.88 308 THR A O 1
ATOM 2377 N N . LEU A 1 309 ? -19.368 -5.944 14.970 1.00 94.69 309 LEU A N 1
ATOM 2378 C CA . LEU A 1 309 ? -18.350 -6.988 15.065 1.00 94.69 309 LEU A CA 1
ATOM 2379 C C . LEU A 1 309 ? -18.178 -7.572 13.660 1.00 94.69 309 LEU A C 1
ATOM 2381 O O . LEU A 1 309 ? -19.116 -8.178 13.153 1.00 94.69 309 LEU A O 1
ATOM 2385 N N . ILE A 1 310 ? -17.037 -7.295 13.029 1.00 88.56 310 ILE A N 1
ATOM 2386 C CA . ILE A 1 310 ? -16.732 -7.775 11.679 1.00 88.56 310 ILE A CA 1
ATOM 2387 C C . ILE A 1 310 ? -16.169 -9.179 11.778 1.00 88.56 310 ILE A C 1
ATOM 2389 O O . ILE A 1 310 ? -16.628 -10.037 11.063 1.00 88.56 310 ILE A O 1
ATOM 2393 N N . ARG A 1 311 ? -15.214 -9.437 12.680 1.00 86.75 311 ARG A N 1
ATOM 2394 C CA . ARG A 1 311 ? -14.648 -10.778 12.839 1.00 86.75 311 ARG A CA 1
ATOM 2395 C C . ARG A 1 311 ? -14.698 -11.222 14.295 1.00 86.75 311 ARG A C 1
ATOM 2397 O O . ARG A 1 311 ? -14.037 -10.589 15.122 1.00 86.75 311 ARG A O 1
ATOM 2404 N N . PRO A 1 312 ? -15.418 -12.300 14.626 1.00 86.62 312 PRO A N 1
ATOM 2405 C CA . PRO A 1 312 ? -16.180 -13.135 13.693 1.00 86.62 312 PRO A CA 1
ATOM 2406 C C . PRO A 1 312 ? -17.465 -12.486 13.165 1.00 86.62 312 PRO A C 1
ATOM 2408 O O . PRO A 1 312 ? -18.104 -11.700 13.879 1.00 86.62 312 PRO A O 1
ATOM 2411 N N . GLU A 1 313 ? -17.802 -12.797 11.913 1.00 84.31 313 GLU A N 1
ATOM 2412 C CA . GLU A 1 313 ? -18.915 -12.181 11.183 1.00 84.31 313 GLU A CA 1
ATOM 2413 C C . GLU A 1 313 ? -20.272 -12.599 11.764 1.00 84.31 313 GLU A C 1
ATOM 2415 O O . GLU A 1 313 ? -20.459 -13.706 12.262 1.00 84.31 313 GLU A O 1
ATOM 2420 N N . GLU A 1 314 ? -21.245 -11.684 11.730 1.00 82.50 314 GLU A N 1
ATOM 2421 C CA . GLU A 1 314 ? -22.660 -11.925 12.073 1.00 82.50 314 GLU A CA 1
ATOM 2422 C C . GLU A 1 314 ? -22.967 -12.491 13.480 1.00 82.50 314 GLU A C 1
ATOM 2424 O O . GLU A 1 314 ? -24.132 -12.707 13.820 1.00 82.50 314 GLU A O 1
ATOM 2429 N N . CYS A 1 315 ? -21.983 -12.645 14.370 1.00 90.81 315 CYS A N 1
ATOM 2430 C CA . CYS A 1 315 ? -22.217 -13.233 15.695 1.00 90.81 315 CYS A CA 1
ATOM 2431 C C . CYS A 1 315 ? -23.093 -12.363 16.608 1.00 90.81 315 CYS A C 1
ATOM 2433 O O . CYS A 1 315 ? -23.737 -12.851 17.540 1.00 90.81 315 CYS A O 1
ATOM 2435 N N . PHE A 1 316 ? -23.111 -11.049 16.371 1.00 96.12 316 PHE A N 1
ATOM 2436 C CA . PHE A 1 316 ? -23.934 -10.099 17.110 1.00 96.12 316 PHE A CA 1
ATOM 2437 C C . PHE A 1 316 ? -24.507 -9.039 16.179 1.00 96.12 316 PHE A C 1
ATOM 2439 O O . PHE A 1 316 ? -23.790 -8.450 15.377 1.00 96.12 316 PHE A O 1
ATOM 2446 N N . ALA A 1 317 ? -25.781 -8.695 16.386 1.00 96.81 317 ALA A N 1
ATOM 2447 C CA . ALA A 1 317 ? -26.378 -7.540 15.725 1.00 96.81 317 ALA A CA 1
ATOM 2448 C C . ALA A 1 317 ? -25.582 -6.249 16.033 1.00 96.81 317 ALA A C 1
ATOM 2450 O O . ALA A 1 317 ? -25.202 -6.058 17.209 1.00 96.81 317 ALA A O 1
ATOM 2451 N N . PRO A 1 318 ? -25.400 -5.357 15.033 1.00 96.88 318 PRO A N 1
ATOM 2452 C CA . PRO A 1 318 ? -24.743 -4.065 15.204 1.00 96.88 318 PRO A CA 1
ATOM 2453 C C . PRO A 1 318 ? -25.282 -3.269 16.399 1.00 96.88 318 PRO A C 1
ATOM 2455 O O . PRO A 1 318 ? -26.435 -3.417 16.821 1.00 96.88 318 PRO A O 1
ATOM 2458 N N . LYS A 1 319 ? -24.423 -2.438 16.992 1.00 97.44 319 LYS A N 1
ATOM 2459 C CA . LYS A 1 319 ? -24.748 -1.593 18.146 1.00 97.44 319 LYS A CA 1
ATOM 2460 C C . LYS A 1 319 ? -24.700 -0.130 17.747 1.00 97.44 319 LYS A C 1
ATOM 2462 O O . LYS A 1 319 ? -23.616 0.408 17.554 1.00 97.44 319 LYS A O 1
ATOM 2467 N N . ASP A 1 320 ? -25.850 0.526 17.725 1.00 96.88 320 ASP A N 1
ATOM 2468 C CA . ASP A 1 320 ? -25.899 1.978 17.576 1.00 96.88 320 ASP A CA 1
ATOM 2469 C C . ASP A 1 320 ? -25.440 2.634 18.881 1.00 96.88 320 ASP A C 1
ATOM 2471 O O . ASP A 1 320 ? -25.958 2.350 19.971 1.00 96.88 320 ASP A O 1
ATOM 2475 N N . VAL A 1 321 ? -24.421 3.485 18.792 1.00 96.12 321 VAL A N 1
ATOM 2476 C CA . VAL A 1 321 ? -23.825 4.134 19.955 1.00 96.12 321 VAL A CA 1
ATOM 2477 C C . VAL A 1 321 ? -23.882 5.641 19.777 1.00 96.12 321 VAL A C 1
ATOM 2479 O O . VAL A 1 321 ? -23.263 6.190 18.882 1.00 96.12 321 VAL A O 1
ATOM 2482 N N . VAL A 1 322 ? -24.563 6.333 20.691 1.00 95.44 322 VAL A N 1
ATOM 2483 C CA . VAL A 1 322 ? -24.629 7.800 20.680 1.00 95.44 322 VAL A CA 1
ATOM 2484 C C . VAL A 1 322 ? -23.442 8.382 21.448 1.00 95.44 322 VAL A C 1
ATOM 2486 O O . VAL A 1 322 ? -23.381 8.318 22.682 1.00 95.44 322 VAL A O 1
ATOM 2489 N N . CYS A 1 323 ? -22.507 8.978 20.720 1.00 92.88 323 CYS A N 1
ATOM 2490 C CA . CYS A 1 323 ? -21.387 9.741 21.243 1.00 92.88 323 CYS A CA 1
ATOM 2491 C C . CYS A 1 323 ? -21.698 11.239 21.240 1.00 92.88 323 CYS A C 1
ATOM 2493 O O . CYS A 1 323 ? -21.741 11.898 20.205 1.00 92.88 323 CYS A O 1
ATOM 2495 N N . LYS A 1 324 ? -21.842 11.802 22.438 1.00 87.31 324 LYS A N 1
ATOM 2496 C CA . LYS A 1 324 ? -21.803 13.250 22.644 1.00 87.31 324 LYS A CA 1
ATOM 2497 C C . LYS A 1 324 ? -20.458 13.550 23.294 1.00 87.31 324 LYS A C 1
ATOM 2499 O O . LYS A 1 324 ? -20.096 12.920 24.286 1.00 87.31 324 LYS A O 1
ATOM 2504 N N . ALA A 1 325 ? -19.670 14.431 22.704 1.00 72.75 325 ALA A N 1
ATOM 2505 C CA . ALA A 1 325 ? -18.674 15.150 23.475 1.00 72.75 325 ALA A CA 1
ATOM 2506 C C . ALA A 1 325 ? -19.356 16.462 23.860 1.00 72.75 325 ALA A C 1
ATOM 2508 O O . ALA A 1 325 ? -19.874 17.149 22.983 1.00 72.75 325 ALA A O 1
ATOM 2509 N N . ASP A 1 326 ? -19.411 16.792 25.151 1.00 65.25 326 ASP A N 1
ATOM 2510 C CA . ASP A 1 326 ? -19.820 18.130 25.590 1.00 65.25 326 ASP A CA 1
ATOM 2511 C C . ASP A 1 326 ? -18.772 19.114 25.030 1.00 65.25 326 ASP A C 1
ATOM 2513 O O . ASP A 1 326 ? -17.750 19.378 25.672 1.00 65.25 326 ASP A O 1
ATOM 2517 N N . ALA A 1 327 ? -18.997 19.639 23.819 1.00 57.31 327 ALA A N 1
ATOM 2518 C CA . ALA A 1 327 ? -18.124 20.632 23.188 1.00 57.31 327 ALA A CA 1
ATOM 2519 C C . ALA A 1 327 ? -17.924 21.851 24.112 1.00 57.31 327 ALA A C 1
ATOM 2521 O O . ALA A 1 327 ? -16.862 22.461 24.140 1.00 57.31 327 ALA A O 1
ATOM 2522 N N . GLY A 1 328 ? -18.909 22.133 24.975 1.00 57.78 328 GLY A N 1
ATOM 2523 C CA . GLY A 1 328 ? -18.914 23.279 25.882 1.00 57.78 328 GLY A CA 1
ATOM 2524 C C . GLY A 1 328 ? -18.165 23.139 27.216 1.00 57.78 328 GLY A C 1
ATOM 2525 O O . GLY A 1 328 ? -18.188 24.096 27.988 1.00 57.78 328 GLY A O 1
ATOM 2526 N N . LYS A 1 329 ? -17.534 21.999 27.561 1.00 51.41 329 LYS A N 1
ATOM 2527 C CA . LYS A 1 329 ? -16.896 21.833 28.897 1.00 51.41 329 LYS A CA 1
ATOM 2528 C C . LYS A 1 329 ? -15.389 21.622 28.922 1.00 51.41 329 LYS A C 1
ATOM 2530 O O . LYS A 1 329 ? -14.802 21.675 30.005 1.00 51.41 329 LYS A O 1
ATOM 2535 N N . LYS A 1 330 ? -14.725 21.452 27.780 1.00 48.53 330 LYS A N 1
ATOM 2536 C CA . LYS A 1 330 ? -13.259 21.507 27.746 1.00 48.53 330 LYS A CA 1
ATOM 2537 C C . LYS A 1 330 ? -12.813 22.962 27.590 1.00 48.53 330 LYS A C 1
ATOM 2539 O O . LYS A 1 330 ? -12.544 23.418 26.490 1.00 48.53 330 LYS A O 1
ATOM 2544 N N . LYS A 1 331 ? -12.715 23.695 28.706 1.00 39.97 331 LYS A N 1
ATOM 2545 C CA . LYS A 1 331 ? -11.901 24.919 28.738 1.00 39.97 331 LYS A CA 1
ATOM 2546 C C . LYS A 1 331 ? -10.440 24.500 28.592 1.00 39.97 331 LYS A C 1
ATOM 2548 O O . LYS A 1 331 ? -9.865 23.959 29.533 1.00 39.97 331 LYS A O 1
ATOM 2553 N N . CYS A 1 332 ? -9.838 24.756 27.438 1.00 35.91 332 CYS A N 1
ATOM 2554 C CA . CYS A 1 332 ? -8.386 24.833 27.338 1.00 35.91 332 CYS A CA 1
ATOM 2555 C C . CYS A 1 332 ? -7.944 26.075 28.122 1.00 35.91 332 CYS A C 1
ATOM 2557 O O . CYS A 1 332 ? -7.966 27.185 27.602 1.00 35.91 332 CYS A O 1
ATOM 2559 N N . SER A 1 333 ? -7.623 25.927 29.408 1.00 35.22 333 SER A N 1
ATOM 2560 C CA . SER A 1 333 ? -6.955 26.990 30.155 1.00 35.22 333 SER A CA 1
ATOM 2561 C C . SER A 1 333 ? -5.457 26.882 29.897 1.00 35.22 333 SER A C 1
ATOM 2563 O O . SER A 1 333 ? -4.800 25.986 30.425 1.00 35.22 333 SER A O 1
ATOM 2565 N N . HIS A 1 334 ? -4.923 27.790 29.089 1.00 32.00 334 HIS A N 1
ATOM 2566 C CA . HIS A 1 334 ? -3.494 28.064 29.083 1.00 32.00 334 HIS A CA 1
ATOM 2567 C C . HIS A 1 334 ? -3.209 29.028 30.236 1.00 32.00 334 HIS A C 1
ATOM 2569 O O . HIS A 1 334 ? -3.619 30.185 30.198 1.00 32.00 334 HIS A O 1
ATOM 2575 N N . GLU A 1 335 ? -2.551 28.550 31.290 1.00 30.28 335 GLU A N 1
ATOM 2576 C CA . GLU A 1 335 ? -1.961 29.432 32.292 1.00 30.28 335 GLU A CA 1
ATOM 2577 C C . GLU A 1 335 ? -0.593 29.866 31.764 1.00 30.28 335 GLU A C 1
ATOM 2579 O O . GLU A 1 335 ? 0.360 29.086 31.739 1.00 30.28 335 GLU A O 1
ATOM 2584 N N . ILE A 1 336 ? -0.508 31.106 31.282 1.00 32.59 336 ILE A N 1
ATOM 2585 C CA . ILE A 1 336 ? 0.771 31.733 30.955 1.00 32.59 336 ILE A CA 1
ATOM 2586 C C . ILE A 1 336 ? 1.439 32.052 32.292 1.00 32.59 336 ILE A C 1
ATOM 2588 O O . ILE A 1 336 ? 1.181 33.089 32.900 1.00 32.59 336 ILE A O 1
ATOM 2592 N N . THR A 1 337 ? 2.299 31.160 32.775 1.00 35.50 337 THR A N 1
ATOM 2593 C CA . THR A 1 337 ? 3.259 31.520 33.819 1.00 35.50 337 THR A CA 1
ATOM 2594 C C . THR A 1 337 ? 4.324 32.383 33.157 1.00 35.50 337 THR A C 1
ATOM 2596 O O . THR A 1 337 ? 5.277 31.889 32.559 1.00 35.50 337 THR A O 1
ATOM 2599 N N . GLY A 1 338 ? 4.117 33.699 33.201 1.00 32.94 338 GLY A N 1
ATOM 2600 C CA . GLY A 1 338 ? 5.126 34.661 32.789 1.00 32.94 338 GLY A CA 1
ATOM 2601 C C . GLY A 1 338 ? 6.406 34.411 33.580 1.00 32.94 338 GLY A C 1
ATOM 2602 O O . GLY A 1 338 ? 6.425 34.541 34.804 1.00 32.94 338 GLY A O 1
ATOM 2603 N N . LEU A 1 339 ? 7.477 34.044 32.878 1.00 30.55 339 LEU A N 1
ATOM 2604 C CA . LEU A 1 339 ? 8.827 34.211 33.391 1.00 30.55 339 LEU A CA 1
ATOM 2605 C C . LEU A 1 339 ? 8.973 35.686 33.764 1.00 30.55 339 LEU A C 1
ATOM 2607 O O . LEU A 1 339 ? 8.871 36.560 32.903 1.00 30.55 339 LEU A O 1
ATOM 2611 N N . ALA A 1 340 ? 9.184 35.961 35.051 1.00 33.91 340 ALA A N 1
ATOM 2612 C CA . ALA A 1 340 ? 9.648 37.262 35.489 1.00 33.91 340 ALA A CA 1
ATOM 2613 C C . ALA A 1 340 ? 10.967 37.540 34.759 1.00 33.91 340 ALA A C 1
ATOM 2615 O O . ALA A 1 340 ? 11.999 36.944 35.071 1.00 33.91 340 ALA A O 1
ATOM 2616 N N . VAL A 1 341 ? 10.925 38.411 33.752 1.00 31.62 341 VAL A N 1
ATOM 2617 C CA . VAL A 1 341 ? 12.135 38.998 33.191 1.00 31.62 341 VAL A CA 1
ATOM 2618 C C . VAL A 1 341 ? 12.719 39.838 34.316 1.00 31.62 341 VAL A C 1
ATOM 2620 O O . VAL A 1 341 ? 12.162 40.866 34.699 1.00 31.62 341 VAL A O 1
ATOM 2623 N N . ALA A 1 342 ? 13.801 39.350 34.916 1.00 34.31 342 ALA A N 1
ATOM 2624 C CA . ALA A 1 342 ? 14.602 40.151 35.817 1.00 34.31 342 ALA A CA 1
ATOM 2625 C C . ALA A 1 342 ? 15.128 41.348 35.013 1.00 34.31 342 ALA A C 1
ATOM 2627 O O . ALA A 1 342 ? 15.994 41.197 34.151 1.00 34.31 342 ALA A O 1
ATOM 2628 N N . ASN A 1 343 ? 14.569 42.528 35.274 1.00 36.47 343 ASN A N 1
ATOM 2629 C CA . ASN A 1 343 ? 15.109 43.795 34.806 1.00 36.47 343 ASN A CA 1
ATOM 2630 C C . ASN A 1 343 ? 16.444 44.039 35.516 1.00 36.47 343 ASN A C 1
ATOM 2632 O O . ASN A 1 343 ? 16.490 44.712 36.540 1.00 36.47 343 ASN A O 1
ATOM 2636 N N . ASN A 1 344 ? 17.532 43.504 34.968 1.00 39.22 344 ASN A N 1
ATOM 2637 C CA . ASN A 1 344 ? 18.867 44.017 35.248 1.00 39.22 344 ASN A CA 1
ATOM 2638 C C . ASN A 1 344 ? 19.177 45.113 34.224 1.00 39.22 344 ASN A C 1
ATOM 2640 O O . ASN A 1 344 ? 19.939 44.911 33.280 1.00 39.22 344 ASN A O 1
ATOM 2644 N N . CYS A 1 345 ? 18.551 46.274 34.405 1.00 35.44 345 CYS A N 1
ATOM 2645 C CA . CYS A 1 345 ? 19.096 47.527 33.903 1.00 35.44 345 CYS A CA 1
ATOM 2646 C C . CYS A 1 345 ? 19.717 48.229 35.108 1.00 35.44 345 CYS A C 1
ATOM 2648 O O . CYS A 1 345 ? 19.003 48.798 35.927 1.00 35.44 345 CYS A O 1
ATOM 2650 N N . ASP A 1 346 ? 21.038 48.120 35.240 1.00 38.50 346 ASP A N 1
ATOM 2651 C CA . ASP A 1 346 ? 21.802 48.948 36.166 1.00 38.50 346 ASP A CA 1
ATOM 2652 C C . ASP A 1 346 ? 21.685 50.415 35.727 1.00 38.50 346 ASP A C 1
ATOM 2654 O O . ASP A 1 346 ? 22.088 50.792 34.621 1.00 38.50 346 ASP A O 1
ATOM 2658 N N . ASP A 1 347 ? 21.133 51.243 36.611 1.00 41.41 347 ASP A N 1
ATOM 2659 C CA . ASP A 1 347 ? 21.086 52.700 36.508 1.00 41.41 347 ASP A CA 1
ATOM 2660 C C . ASP A 1 347 ? 22.513 53.268 36.560 1.00 41.41 347 ASP A C 1
ATOM 2662 O O . ASP A 1 347 ? 23.021 53.633 37.622 1.00 41.41 347 ASP A O 1
ATOM 2666 N N . GLY A 1 348 ? 23.216 53.302 35.424 1.00 47.06 348 GLY A N 1
ATOM 2667 C CA . GLY A 1 348 ? 24.636 53.647 35.483 1.00 47.06 348 GLY A CA 1
ATOM 2668 C C . GLY A 1 348 ? 25.376 53.939 34.188 1.00 47.06 348 GLY A C 1
ATOM 2669 O O . GLY A 1 348 ? 26.601 53.912 34.210 1.00 47.06 348 GLY A O 1
ATOM 2670 N N . ALA A 1 349 ? 24.713 54.237 33.069 1.00 38.81 349 ALA A N 1
ATOM 2671 C CA . ALA A 1 349 ? 25.395 54.854 31.930 1.00 38.81 349 ALA A CA 1
ATOM 2672 C C . ALA A 1 349 ? 24.414 55.634 31.053 1.00 38.81 349 ALA A C 1
ATOM 2674 O O . ALA A 1 349 ? 23.439 55.094 30.538 1.00 38.81 349 ALA A O 1
ATOM 2675 N N . ALA A 1 350 ? 24.696 56.923 30.866 1.00 43.88 350 ALA A N 1
ATOM 2676 C CA . ALA A 1 350 ? 24.001 57.792 29.929 1.00 43.88 350 ALA A CA 1
ATOM 2677 C C . ALA A 1 350 ? 24.263 57.327 28.483 1.00 43.88 350 ALA A C 1
ATOM 2679 O O . ALA A 1 350 ? 25.218 57.746 27.836 1.00 43.88 350 ALA A O 1
ATOM 2680 N N . GLY A 1 351 ? 23.410 56.435 27.992 1.00 39.25 351 GLY A N 1
ATOM 2681 C CA . GLY A 1 351 ? 23.377 55.964 26.614 1.00 39.25 351 GLY A CA 1
ATOM 2682 C C . GLY A 1 351 ? 22.071 55.211 26.410 1.00 39.25 351 GLY A C 1
ATOM 2683 O O . GLY A 1 351 ? 21.866 54.171 27.024 1.00 39.25 351 GLY A O 1
ATOM 2684 N N . GLY A 1 352 ? 21.154 55.791 25.635 1.00 35.62 352 GLY A N 1
ATOM 2685 C CA . GLY A 1 352 ? 19.761 55.354 25.558 1.00 35.62 352 GLY A CA 1
ATOM 2686 C C . GLY A 1 352 ? 19.586 53.869 25.237 1.00 35.62 352 GLY A C 1
ATOM 2687 O O . GLY A 1 352 ? 20.238 53.336 24.340 1.00 35.62 352 GLY A O 1
ATOM 2688 N N . CYS A 1 353 ? 18.648 53.221 25.931 1.00 31.06 353 CYS A N 1
ATOM 2689 C CA . CYS A 1 353 ? 18.036 52.001 25.418 1.00 31.06 353 CYS A CA 1
ATOM 2690 C C . CYS A 1 353 ? 17.338 52.355 24.096 1.00 31.06 353 CYS A C 1
ATOM 2692 O O . CYS A 1 353 ? 16.471 53.232 24.104 1.00 31.06 353 CYS A O 1
ATOM 2694 N N . PRO A 1 354 ? 17.698 51.735 22.958 1.00 34.03 354 PRO A N 1
ATOM 2695 C CA . PRO A 1 354 ? 16.929 51.919 21.743 1.00 34.03 354 PRO A CA 1
ATOM 2696 C C . PRO A 1 354 ? 15.531 51.347 21.970 1.00 34.03 354 PRO A C 1
ATOM 2698 O O . PRO A 1 354 ? 15.376 50.194 22.375 1.00 34.03 354 PRO A O 1
ATOM 2701 N N . ASP A 1 355 ? 14.536 52.181 21.700 1.00 33.66 355 ASP A N 1
ATOM 2702 C CA . ASP A 1 355 ? 13.118 51.855 21.655 1.00 33.66 355 ASP A CA 1
ATOM 2703 C C . ASP A 1 355 ? 12.910 50.765 20.584 1.00 33.66 355 ASP A C 1
ATOM 2705 O O . ASP A 1 355 ? 12.742 51.046 19.399 1.00 33.66 355 ASP A O 1
ATOM 2709 N N . ARG A 1 356 ? 13.040 49.487 20.961 1.00 30.88 356 ARG A N 1
ATOM 2710 C CA . ARG A 1 356 ? 12.752 48.356 20.071 1.00 30.88 356 ARG A CA 1
ATOM 2711 C C . ARG A 1 356 ? 11.281 47.991 20.204 1.00 30.88 356 ARG A C 1
ATOM 2713 O O . ARG A 1 356 ? 10.933 46.982 20.811 1.00 30.88 356 ARG A O 1
ATOM 2720 N N . ARG A 1 357 ? 10.422 48.795 19.575 1.00 31.03 357 ARG A N 1
ATOM 2721 C CA . ARG A 1 357 ? 9.164 48.280 19.029 1.00 31.03 357 ARG A CA 1
ATOM 2722 C C . ARG A 1 357 ? 9.534 47.401 17.838 1.00 31.03 357 ARG A C 1
ATOM 2724 O O . ARG A 1 357 ? 9.955 47.901 16.801 1.00 31.03 357 ARG A O 1
ATOM 2731 N N . GLY A 1 358 ? 9.506 46.087 18.032 1.00 28.28 358 GLY A N 1
ATOM 2732 C CA . GLY A 1 358 ? 9.543 45.145 16.922 1.00 28.28 358 GLY A CA 1
ATOM 2733 C C . GLY A 1 358 ? 8.135 45.028 16.361 1.00 28.28 358 GLY A C 1
ATOM 2734 O O . GLY A 1 358 ? 7.289 44.408 16.998 1.00 28.28 358 GLY A O 1
ATOM 2735 N N . ASP A 1 359 ? 7.885 45.641 15.208 1.00 30.05 359 ASP A N 1
ATOM 2736 C CA . ASP A 1 359 ? 6.641 45.448 14.470 1.00 30.05 359 ASP A CA 1
ATOM 2737 C C . ASP A 1 359 ? 6.598 44.011 13.930 1.00 30.05 359 ASP A C 1
ATOM 2739 O O . ASP A 1 359 ? 7.497 43.567 13.212 1.00 30.05 359 ASP A O 1
ATOM 2743 N N . VAL A 1 360 ? 5.554 43.265 14.289 1.00 30.75 360 VAL A N 1
ATOM 2744 C CA . VAL A 1 360 ? 5.256 41.958 13.696 1.00 30.75 360 VAL A CA 1
ATOM 2745 C C . VAL A 1 360 ? 4.535 42.214 12.374 1.00 30.75 360 VAL A C 1
ATOM 2747 O O . VAL A 1 360 ? 3.382 42.636 12.362 1.00 30.75 360 VAL A O 1
ATOM 2750 N N . ILE A 1 361 ? 5.214 41.981 11.251 1.00 32.09 361 ILE A N 1
ATOM 2751 C CA . ILE A 1 361 ? 4.609 42.057 9.916 1.00 32.09 361 ILE A CA 1
ATOM 2752 C C . ILE A 1 361 ? 4.033 40.679 9.575 1.00 32.09 361 ILE A C 1
ATOM 2754 O O . ILE A 1 361 ? 4.778 39.708 9.452 1.00 32.09 361 ILE A O 1
ATOM 2758 N N . CYS A 1 362 ? 2.711 40.589 9.412 1.00 29.92 362 CYS A N 1
ATOM 2759 C CA . CYS A 1 362 ? 2.060 39.390 8.881 1.00 29.92 362 CYS A CA 1
ATOM 2760 C C . CYS A 1 362 ? 2.333 39.283 7.366 1.00 2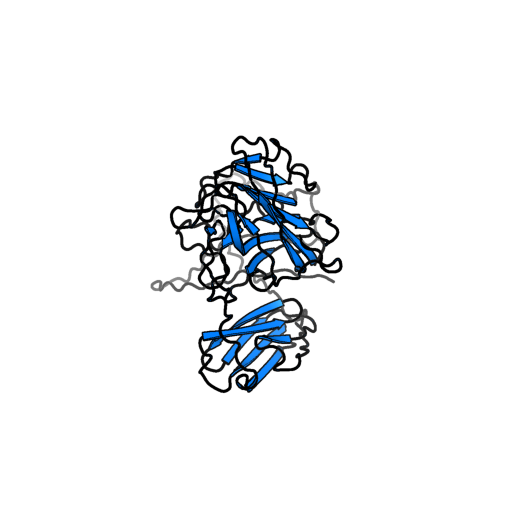9.92 362 CYS A C 1
ATOM 2762 O O . CYS A 1 362 ? 2.097 40.262 6.650 1.00 29.92 362 CYS A O 1
ATOM 2764 N N . PRO A 1 363 ? 2.802 38.130 6.851 1.00 33.06 363 PRO A N 1
ATOM 2765 C CA . PRO A 1 363 ? 3.307 38.035 5.482 1.00 33.06 363 PRO A CA 1
ATOM 2766 C C . PRO A 1 363 ? 2.233 38.089 4.383 1.00 33.06 363 PRO A C 1
ATOM 2768 O O . PRO A 1 363 ? 2.600 38.171 3.217 1.00 33.06 363 PRO A O 1
ATOM 2771 N N . GLU A 1 364 ? 0.934 38.112 4.705 1.00 39.81 364 GLU A N 1
ATOM 2772 C CA . GLU A 1 364 ? -0.115 37.995 3.676 1.00 39.81 364 GLU A CA 1
ATOM 2773 C C . GLU A 1 364 ? -0.982 39.239 3.424 1.00 39.81 364 GLU A C 1
ATOM 2775 O O . GLU A 1 364 ? -1.758 39.229 2.473 1.00 39.81 364 GLU A O 1
ATOM 2780 N N . THR A 1 365 ? -0.855 40.352 4.163 1.00 43.72 365 THR A N 1
ATOM 2781 C CA . THR A 1 365 ? -1.716 41.535 3.884 1.00 43.72 365 THR A CA 1
ATOM 2782 C C . THR A 1 365 ? -1.071 42.920 3.962 1.00 43.72 365 THR A C 1
ATOM 2784 O O . THR A 1 365 ? -1.737 43.903 3.637 1.00 43.72 365 THR A O 1
ATOM 2787 N N . GLY A 1 366 ? 0.214 43.054 4.311 1.00 35.94 366 GLY A N 1
ATOM 2788 C CA . GLY A 1 366 ? 0.938 44.330 4.179 1.00 35.94 366 GLY A CA 1
ATOM 2789 C C . GLY A 1 366 ? 0.305 45.542 4.893 1.00 35.94 366 GLY A C 1
ATOM 2790 O O . GLY A 1 366 ? 0.506 46.675 4.455 1.00 35.94 366 GLY A O 1
ATOM 2791 N N . LYS A 1 367 ? -0.459 45.336 5.975 1.00 33.09 367 LYS A N 1
ATOM 2792 C CA . LYS A 1 367 ? -1.012 46.408 6.820 1.00 33.09 367 LYS A CA 1
ATOM 2793 C C . LYS A 1 367 ? -0.658 46.194 8.290 1.00 33.09 367 LYS A C 1
ATOM 2795 O O . LYS A 1 367 ? -0.693 45.071 8.779 1.00 33.09 367 LYS A O 1
ATOM 2800 N N . ALA A 1 368 ? -0.334 47.290 8.972 1.00 33.47 368 ALA A N 1
ATOM 2801 C CA . ALA A 1 368 ? -0.141 47.327 10.417 1.00 33.47 368 ALA A CA 1
ATOM 2802 C C . ALA A 1 368 ? -1.497 47.214 11.136 1.00 33.47 368 ALA A C 1
ATOM 2804 O O . ALA A 1 368 ? -2.467 47.855 10.726 1.00 33.47 368 ALA A O 1
ATOM 2805 N N . CYS A 1 369 ? -1.557 46.399 12.189 1.00 35.78 369 CYS A N 1
ATOM 2806 C CA . CYS A 1 369 ? -2.729 46.277 13.051 1.00 35.78 369 CYS A CA 1
ATOM 2807 C C . CYS A 1 369 ? -2.764 47.451 14.041 1.00 35.78 369 CYS A C 1
ATOM 2809 O O . CYS A 1 369 ? -1.892 47.546 14.903 1.00 35.78 369 CYS A O 1
ATOM 2811 N N . ASP A 1 370 ? -3.773 48.317 13.935 1.00 35.50 370 ASP A N 1
ATOM 2812 C CA . ASP A 1 370 ? -4.163 49.216 15.025 1.00 35.50 370 ASP A CA 1
ATOM 2813 C C . ASP A 1 370 ? -5.081 48.462 16.001 1.00 35.50 370 ASP A C 1
ATOM 2815 O O . ASP A 1 370 ? -5.820 47.560 15.605 1.00 35.50 370 ASP A O 1
ATOM 2819 N N . GLY A 1 371 ? -4.956 48.801 17.286 1.00 39.62 371 GLY A N 1
ATOM 2820 C CA . GLY A 1 371 ? -5.425 48.019 18.431 1.00 39.62 371 GLY A CA 1
ATOM 2821 C C . GLY A 1 371 ? -6.900 47.599 18.425 1.00 39.62 371 GLY A C 1
ATOM 2822 O O . GLY A 1 371 ? -7.762 48.298 17.900 1.00 39.62 371 GLY A O 1
ATOM 2823 N N . ASP A 1 372 ? -7.133 46.472 19.106 1.00 41.38 372 ASP A N 1
ATOM 2824 C CA . ASP A 1 372 ? -8.409 45.792 19.396 1.00 41.38 372 ASP A CA 1
ATOM 2825 C C . ASP A 1 372 ? -8.888 44.719 18.394 1.00 41.38 372 ASP A C 1
ATOM 2827 O O . ASP A 1 372 ? -10.069 44.640 18.060 1.00 41.38 372 ASP A O 1
ATOM 2831 N N . GLY A 1 373 ? -7.994 43.805 17.991 1.00 34.75 373 GLY A N 1
ATOM 2832 C CA . GLY A 1 373 ? -8.370 42.548 17.327 1.00 34.75 373 GLY A CA 1
ATOM 2833 C C . GLY A 1 373 ? -7.507 41.363 17.771 1.00 34.75 373 GLY A C 1
ATOM 2834 O O . GLY A 1 373 ? -6.287 41.488 17.851 1.00 34.75 373 GLY A O 1
ATOM 2835 N N . ASP A 1 374 ? -8.149 40.232 18.079 1.00 32.94 374 ASP A N 1
ATOM 2836 C CA . ASP A 1 374 ? -7.528 38.964 18.484 1.00 32.94 374 ASP A CA 1
ATOM 2837 C C . ASP A 1 374 ? -6.457 38.484 17.488 1.00 32.94 374 ASP A C 1
ATOM 2839 O O . ASP A 1 374 ? -6.713 38.343 16.291 1.00 32.94 374 ASP A O 1
ATOM 2843 N N . CYS A 1 375 ? -5.269 38.153 18.001 1.00 30.83 375 CYS A N 1
ATOM 2844 C CA . CYS A 1 375 ? -4.213 37.483 17.242 1.00 30.83 375 CYS A CA 1
ATOM 2845 C C . CYS A 1 375 ? -4.160 35.999 17.628 1.00 30.83 375 CYS A C 1
ATOM 2847 O O . CYS A 1 375 ? -3.745 35.660 18.737 1.00 30.83 375 CYS A O 1
ATOM 2849 N N . THR A 1 376 ? -4.501 35.097 16.707 1.00 33.19 376 THR A N 1
ATOM 2850 C CA . THR A 1 376 ? -4.200 33.663 16.834 1.00 33.19 376 THR A CA 1
ATOM 2851 C C . THR A 1 376 ? -2.946 33.315 16.038 1.00 33.19 376 THR A C 1
ATOM 2853 O O . THR A 1 376 ? -2.910 33.495 14.823 1.00 33.19 376 THR A O 1
ATOM 2856 N N . GLY A 1 377 ? -1.929 32.776 16.714 1.00 31.45 377 GLY A N 1
ATOM 2857 C CA . GLY A 1 377 ? -0.709 32.253 16.099 1.00 31.45 377 GLY A CA 1
ATOM 2858 C C . GLY A 1 377 ? 0.006 31.265 17.024 1.00 31.45 377 GLY A C 1
ATOM 2859 O O . GLY A 1 377 ? -0.015 31.412 18.246 1.00 31.45 377 GLY A O 1
ATOM 2860 N N . ARG A 1 378 ? 0.604 30.224 16.436 1.00 29.45 378 ARG A N 1
ATOM 2861 C CA . ARG A 1 378 ? 1.354 29.162 17.126 1.00 29.45 378 ARG A CA 1
ATOM 2862 C C . ARG A 1 378 ? 2.706 29.702 17.610 1.00 29.45 378 ARG A C 1
ATOM 2864 O O . ARG A 1 378 ? 3.428 30.309 16.827 1.00 29.45 378 ARG A O 1
ATOM 2871 N N . VAL A 1 379 ? 3.065 29.436 18.866 1.00 29.77 379 VAL A N 1
ATOM 2872 C CA . VAL A 1 379 ? 4.406 29.697 19.418 1.00 29.77 379 VAL A CA 1
ATOM 2873 C C . VAL A 1 379 ? 4.990 28.375 19.902 1.00 29.77 379 VAL A C 1
ATOM 2875 O O . VAL A 1 379 ? 4.365 27.692 20.715 1.00 29.77 379 VAL A O 1
ATOM 2878 N N . ASP A 1 380 ? 6.186 28.028 19.434 1.00 27.33 380 ASP A N 1
ATOM 2879 C CA . ASP A 1 380 ? 6.965 26.935 20.011 1.00 27.33 380 ASP A CA 1
ATOM 2880 C C . ASP A 1 380 ? 7.617 27.410 21.312 1.00 27.33 380 ASP A C 1
ATOM 2882 O O . ASP A 1 380 ? 8.367 28.388 21.334 1.00 27.33 380 ASP A O 1
ATOM 2886 N N . VAL A 1 381 ? 7.330 26.720 22.417 1.00 29.12 381 VAL A N 1
ATOM 2887 C CA . VAL A 1 381 ? 7.896 27.034 23.734 1.00 29.12 381 VAL A CA 1
ATOM 2888 C C . VAL A 1 381 ? 8.790 25.885 24.185 1.00 29.12 381 VAL A C 1
ATOM 2890 O O . VAL A 1 381 ? 8.322 24.772 24.424 1.00 29.12 381 VAL A O 1
ATOM 2893 N N . ALA A 1 382 ? 10.083 26.161 24.354 1.00 27.28 382 ALA A N 1
ATOM 2894 C CA . ALA A 1 382 ? 10.991 25.269 25.063 1.00 27.28 382 ALA A CA 1
ATOM 2895 C C . ALA A 1 382 ? 10.728 25.376 26.574 1.00 27.28 382 ALA A C 1
ATOM 2897 O O . ALA A 1 382 ? 10.879 26.447 27.163 1.00 27.28 382 ALA A O 1
ATOM 2898 N N . ILE A 1 383 ? 10.342 24.270 27.215 1.00 30.66 383 ILE A N 1
ATOM 2899 C CA . ILE A 1 383 ? 10.110 24.227 28.663 1.00 30.66 383 ILE A CA 1
ATOM 2900 C C . ILE A 1 383 ? 11.346 23.643 29.352 1.00 30.66 383 ILE A C 1
ATOM 2902 O O . ILE A 1 383 ? 11.671 22.470 29.173 1.00 30.66 383 ILE A O 1
ATOM 2906 N N . ALA A 1 384 ? 12.001 24.442 30.195 1.00 28.09 384 ALA A N 1
ATOM 2907 C CA . ALA A 1 384 ? 12.920 23.950 31.215 1.00 28.09 384 ALA A CA 1
ATOM 2908 C C . ALA A 1 384 ? 12.228 24.043 32.582 1.00 28.09 384 ALA A C 1
ATOM 2910 O O . ALA A 1 384 ? 11.878 25.133 33.028 1.00 28.09 384 ALA A O 1
ATOM 2911 N N . CYS A 1 385 ? 12.038 22.911 33.263 1.00 27.17 385 CYS A N 1
ATOM 2912 C CA . CYS A 1 385 ? 11.583 22.904 34.653 1.00 27.17 385 CYS A CA 1
ATOM 2913 C C . CYS A 1 385 ? 12.788 22.721 35.582 1.00 27.17 385 CYS A C 1
ATOM 2915 O O . CYS A 1 385 ? 13.452 21.686 35.544 1.00 27.17 385 CYS A O 1
ATOM 2917 N N . SER A 1 386 ? 13.040 23.713 36.434 1.00 30.03 386 SER A N 1
ATOM 2918 C CA . SER A 1 386 ? 13.961 23.622 37.567 1.00 30.03 386 SER A CA 1
ATOM 2919 C C . SER A 1 386 ? 13.156 23.720 38.856 1.00 30.03 386 SER A C 1
ATOM 2921 O O . SER A 1 386 ? 12.397 24.669 39.017 1.00 30.03 386 SER A O 1
ATOM 2923 N N . ASN A 1 387 ? 13.357 22.771 39.771 1.00 31.38 387 ASN A N 1
ATOM 2924 C CA . ASN A 1 387 ? 13.072 22.969 41.187 1.00 31.38 387 ASN A CA 1
ATOM 2925 C C . ASN A 1 387 ? 14.387 22.745 41.943 1.00 31.38 387 ASN A C 1
ATOM 2927 O O . ASN A 1 387 ? 14.872 21.618 42.050 1.00 31.38 387 ASN A O 1
ATOM 2931 N N . ASP A 1 388 ? 14.965 23.834 42.433 1.00 31.16 388 ASP A N 1
ATOM 2932 C CA . ASP A 1 388 ? 16.030 23.848 43.440 1.00 31.16 388 ASP A CA 1
ATOM 2933 C C . ASP A 1 388 ? 15.448 23.268 44.753 1.00 31.16 388 ASP A C 1
ATOM 2935 O O . ASP A 1 388 ? 14.291 23.530 45.063 1.00 31.16 388 ASP A O 1
ATOM 2939 N N . THR A 1 389 ? 16.053 22.443 45.607 1.00 40.50 389 THR A N 1
ATOM 2940 C CA . THR A 1 389 ? 17.401 21.924 45.848 1.00 40.50 389 THR A CA 1
ATOM 2941 C C . THR A 1 389 ? 17.219 20.484 46.375 1.00 40.50 389 THR A C 1
ATOM 2943 O O . THR A 1 389 ? 16.640 20.283 47.439 1.00 40.50 389 THR A O 1
ATOM 2946 N N . SER A 1 390 ? 17.653 19.455 45.643 1.00 36.03 390 SER A N 1
ATOM 2947 C CA . SER A 1 390 ? 18.169 18.160 46.155 1.00 36.03 390 SER A CA 1
ATOM 2948 C C . SER A 1 390 ? 18.103 17.085 45.066 1.00 36.03 390 SER A C 1
ATOM 2950 O O . SER A 1 390 ? 17.043 16.665 44.621 1.00 36.03 390 SER A O 1
ATOM 2952 N N . THR A 1 391 ? 19.297 16.680 44.634 1.00 37.50 391 THR A N 1
ATOM 2953 C CA . THR A 1 391 ? 19.676 15.488 43.854 1.00 37.50 391 THR A CA 1
ATOM 2954 C C . THR A 1 391 ? 18.699 15.010 42.754 1.00 37.50 391 THR A C 1
ATOM 2956 O O . THR A 1 391 ? 17.681 14.379 43.046 1.00 37.50 391 THR A O 1
ATOM 2959 N N . PRO A 1 392 ? 19.031 15.185 41.458 1.00 30.11 392 PRO A N 1
ATOM 2960 C CA . PRO A 1 392 ? 18.124 14.857 40.364 1.00 30.11 392 PRO A CA 1
ATOM 2961 C C . PRO A 1 392 ? 17.944 13.339 40.217 1.00 30.11 392 PRO A C 1
ATOM 2963 O O . PRO A 1 392 ? 18.866 12.617 39.838 1.00 30.11 392 PRO A O 1
ATOM 2966 N N . LYS A 1 393 ? 16.720 12.845 40.435 1.00 30.83 393 LYS A N 1
ATOM 2967 C CA . LYS A 1 393 ? 16.262 11.581 39.840 1.00 30.83 393 LYS A CA 1
ATOM 2968 C C . LYS A 1 393 ? 15.572 11.912 38.521 1.00 30.83 393 LYS A C 1
ATOM 2970 O O . LYS A 1 393 ? 14.511 12.528 38.521 1.00 30.83 393 LYS A O 1
ATOM 2975 N N . LYS A 1 394 ? 16.162 11.497 37.397 1.00 28.84 394 LYS A N 1
ATOM 2976 C CA . LYS A 1 394 ? 15.537 11.625 36.074 1.00 28.84 394 LYS A CA 1
ATOM 2977 C C . LYS A 1 394 ? 14.242 10.803 36.055 1.00 28.84 394 LYS A C 1
ATOM 2979 O O . LYS A 1 394 ? 14.285 9.588 36.231 1.00 28.84 394 LYS A O 1
ATOM 2984 N N . LYS A 1 395 ? 13.099 11.452 35.835 1.00 29.66 395 LYS A N 1
ATOM 2985 C CA . LYS A 1 395 ? 11.866 10.795 35.387 1.00 29.66 395 LYS A CA 1
ATOM 2986 C C . LYS A 1 395 ? 11.447 11.441 34.075 1.00 29.66 395 LYS A C 1
ATOM 2988 O O . LYS A 1 395 ? 11.295 12.654 34.008 1.00 29.66 395 LYS A O 1
ATOM 2993 N N . PHE A 1 396 ? 11.292 10.618 33.047 1.00 28.70 396 PHE A N 1
ATOM 2994 C CA . PHE A 1 396 ? 10.781 11.029 31.747 1.00 28.70 396 PHE A CA 1
ATOM 2995 C C . PHE A 1 396 ? 9.252 10.949 31.780 1.00 28.70 396 PHE A C 1
ATOM 2997 O O . PHE A 1 396 ? 8.705 9.899 32.120 1.00 28.70 396 PHE A O 1
ATOM 3004 N N . CYS A 1 397 ? 8.566 12.031 31.419 1.00 25.14 397 CYS A N 1
ATOM 3005 C CA . CYS A 1 397 ? 7.146 11.987 31.079 1.00 25.14 397 CYS A CA 1
ATOM 3006 C C . CYS A 1 397 ? 7.024 11.979 29.553 1.00 25.14 397 CYS A C 1
ATOM 3008 O O . CYS A 1 397 ? 7.502 12.900 28.896 1.00 25.14 397 CYS A O 1
ATOM 3010 N N . LYS A 1 398 ? 6.394 10.941 28.991 1.00 24.20 398 LYS A N 1
ATOM 3011 C CA . LYS A 1 398 ? 5.966 10.925 27.586 1.00 24.20 398 LYS A CA 1
ATOM 3012 C C . LYS A 1 398 ? 4.717 11.799 27.449 1.00 24.20 398 LYS A C 1
ATOM 3014 O O . LYS A 1 398 ? 3.738 11.558 28.152 1.00 24.20 398 LYS A O 1
ATOM 3019 N N . TYR A 1 399 ? 4.746 12.769 26.539 1.00 25.78 399 TYR A N 1
ATOM 3020 C CA . TYR A 1 399 ? 3.559 13.499 26.093 1.00 25.78 399 TYR A CA 1
ATOM 3021 C C . TYR A 1 399 ? 3.156 12.969 24.709 1.00 25.78 399 TYR A C 1
ATOM 3023 O O . TYR A 1 399 ? 4.003 12.968 23.816 1.00 25.78 399 TYR A O 1
ATOM 3031 N N . PRO A 1 400 ? 1.915 12.498 24.494 1.00 30.44 400 PRO A N 1
ATOM 3032 C CA . PRO A 1 400 ? 1.434 12.187 23.157 1.00 30.44 400 PRO A CA 1
ATOM 3033 C C . PRO A 1 400 ? 0.926 13.474 22.495 1.00 30.44 400 PRO A C 1
ATOM 3035 O O . PRO A 1 400 ? -0.023 14.098 22.969 1.00 30.44 400 PRO A O 1
ATOM 3038 N N . SER A 1 401 ? 1.551 13.881 21.394 1.00 33.50 401 SER A N 1
ATOM 3039 C CA . SER A 1 401 ? 1.071 14.971 20.546 1.00 33.50 401 SER A CA 1
ATOM 3040 C C . SER A 1 401 ? -0.071 14.477 19.656 1.00 33.50 401 SER A C 1
ATOM 3042 O O . SER A 1 401 ? 0.195 13.859 18.629 1.00 33.50 401 SER A O 1
ATOM 3044 N N . LYS A 1 402 ? -1.338 14.751 19.993 1.00 34.53 402 LYS A N 1
ATOM 3045 C CA . LYS A 1 402 ? -2.432 14.735 19.002 1.00 34.53 402 LYS A CA 1
ATOM 3046 C C . LYS A 1 402 ? -3.499 15.796 19.313 1.00 34.53 402 LYS A C 1
ATOM 3048 O O . LYS A 1 402 ? -4.044 15.823 20.410 1.00 34.53 402 LYS A O 1
ATOM 3053 N N . ARG A 1 403 ? -3.808 16.571 18.262 1.00 33.09 403 ARG A N 1
ATOM 3054 C CA . ARG A 1 403 ? -5.011 17.387 17.988 1.00 33.09 403 ARG A CA 1
ATOM 3055 C C . ARG A 1 403 ? -5.270 18.628 18.859 1.00 33.09 403 ARG A C 1
ATOM 3057 O O . ARG A 1 403 ? -5.789 18.541 19.964 1.00 33.09 403 ARG A O 1
ATOM 3064 N N . LEU A 1 404 ? -5.045 19.794 18.252 1.00 31.77 404 LEU A N 1
ATOM 3065 C CA . LEU A 1 404 ? -5.821 21.015 18.484 1.00 31.77 404 LEU A CA 1
ATOM 3066 C C . LEU A 1 404 ? -6.450 21.394 17.139 1.00 31.77 404 LEU A C 1
ATOM 3068 O O . LEU A 1 404 ? -5.845 22.115 16.355 1.00 31.77 404 LEU A O 1
ATOM 3072 N N . ALA A 1 405 ? -7.621 20.834 16.858 1.00 28.61 405 ALA A N 1
ATOM 3073 C CA . ALA A 1 405 ? -8.564 21.422 15.920 1.00 28.61 405 ALA A CA 1
ATOM 3074 C C . ALA A 1 405 ? -9.723 21.925 16.785 1.00 28.61 405 ALA A C 1
ATOM 3076 O O . ALA A 1 405 ? -10.334 21.138 17.512 1.00 28.61 405 ALA A O 1
ATOM 3077 N N . CYS A 1 406 ? -9.927 23.237 16.795 1.00 25.00 406 CYS A N 1
ATOM 3078 C CA . CYS A 1 406 ? -11.153 23.848 17.281 1.00 25.00 406 CYS A CA 1
ATOM 3079 C C . CYS A 1 406 ? -12.011 24.099 16.043 1.00 25.00 406 CYS A C 1
ATOM 3081 O O . CYS A 1 406 ? -11.588 24.872 15.187 1.00 25.00 406 CYS A O 1
ATOM 3083 N N . ASP A 1 407 ? -13.172 23.455 15.955 1.00 25.94 407 ASP A N 1
ATOM 3084 C CA . ASP A 1 407 ? -14.237 23.899 15.056 1.00 25.94 407 ASP A CA 1
ATOM 3085 C C . ASP A 1 407 ? -14.960 25.079 15.711 1.00 25.94 407 ASP A C 1
ATOM 3087 O O . ASP A 1 407 ? -15.312 25.026 16.896 1.00 25.94 407 ASP A O 1
ATOM 3091 N N . CYS A 1 408 ? -15.155 26.141 14.937 1.00 25.77 408 CYS A N 1
ATOM 3092 C CA . CYS A 1 408 ? -16.078 27.226 15.246 1.00 25.77 408 CYS A CA 1
ATOM 3093 C C . CYS A 1 408 ? -17.354 27.012 14.422 1.00 25.77 408 CYS A C 1
ATOM 3095 O O . CYS A 1 408 ? -17.248 26.697 13.237 1.00 25.77 408 CYS A O 1
ATOM 3097 N N . ASP A 1 409 ? -18.517 27.185 15.059 1.00 29.50 409 ASP A N 1
ATOM 3098 C CA . ASP A 1 409 ? -19.825 27.319 14.388 1.00 29.50 409 ASP A CA 1
ATOM 3099 C C . ASP A 1 409 ? -19.854 28.508 13.411 1.00 29.50 409 ASP A C 1
ATOM 3101 O O . ASP A 1 409 ? -19.283 29.575 13.762 1.00 29.50 409 ASP A O 1
#

Foldseek 3Di:
DDDDPNDADADAWAFPDDFAQAFDDAFFFAQQCADRTQHRDDVPPLPPPPAFADPDLPAFFQKKKFKWFGPQAQDWFQKKKFKKKAAQPPDQKFWKKKKKWWAADDDPVQPHFDGIDDIHIYTNGIDGHVVIGMIMDIGGRPVVPDTYGAHNVRIGMMMMGIARDPVRHGGNGMDARKGADDPVGHIHTAQKMFTCVVPNDRDTDTPPRIDGQQPVRPVPRMDRRMITRHSPPRRPQPPFCDLLQFPDWDWEADQAWLKIKTKTFGPFQPQQQPWWWKDFAPHIDIFGDHTGMTMDIDTDHAAWTWIAGPTVHPSDDIDTYHHHHPLPPPDPDDDPPDDPPPPPPPPDDPDDDPPPPPQDDDPPDRDGDDDDDDDDDDDDDDDDDDDDDDDDDDDDDDDDDDDDDDDDD

Sequence (409 aa):
MRIEDGRPIFGPWQEYRAPIAGCYGAEHFDAFDPDHTGAPEDEDGCGLGSTRWFFGPSYCSGGAVNDLVTPIAGAQSTHTNFAWYWTCGDAQTERCVIVVVTGEDFSEACQGFRTAYPGVAYDFGELACNPGSYYYSNVDLTESGLFYTMPLDGAGWYQVQYFRSAEGELATCAQPMLWGTSAHRPGAQGPTQYDDDNPRDGIFQAPQECYAYAFGLCPDPLGAMHSFGDGGNDCTLPPEIPCDDVKKFKANCRQDSGKLKILVVMTDERHDGEIVSVAAGPYWLDLLVRGQRVKYIDTGWIGEPQITLIRPEECFAPKDVVCKADAGKKKCSHEITGLAVANNCDDGAAGGCPDRRGDVICPETGKACDGDGDCTGRVDVAIACSNDTSTPKKKFCKYPSKRLACDCD

pLDDT: mean 75.61, std 25.83, range [24.2, 98.31]

Secondary structure (DSSP, 8-state):
---BTTB-EE---EESSS--------EEEESS-B-SSSSB--TTS----SS-B-S-TT---SEEEEEEE-SSTT-EE-EEEEEEEEE-TT-SEEEEEEEEEEEE---TTSS--EEEPP-EEEEEEEEE-SS-EEEEEEEE-TTTT--EEPPTTSEEEEEEEEESSTT-PBPSEEEE-EE---TTSSSB--SEEEES-TT-SS---TTTTEEE---SPSSSS-EE-EEEE---TT---S-PPPGGG--EEEEEEETTBTEEEEEEE-SSSTTTT-EEEEEETTEEEEEE-BTTEEEEEES---B-PEEEEEESTTSS--EE--B-B-TTT-----------------S---SPPP--------TTT-----SS----------------SS-----PPPPP-----PPP-